Protein AF-0000000084715672 (afdb_homodimer)

pLDDT: mean 95.75, std 9.0, range [25.64, 99.0]

Foldseek 3Di:
DPCLPDWAEEEEEPCADDLNVLLCVVCVVRHRYEYEYCDDHPRHPHHDALLPLVVLLVVLLPGQEYEYDDADDDVCPVPDDLVVRLSRLASSLLSNLVSCLVNVRSEYEYEAAPCQQPPLQFDPDLWAAEDFPPRDGDHDDSNSVSRVNSVVSQVVSCVVRVQQYEYEHEFDADDDPLLVQLLCLQFTAAHSNLVSVLVVLRVVFPRRYYYFYDGHDHQDDPVCTNVQAAAVLVRCCVRPVVLSVLCVVVVHDDDRHDRYGYDGVCSCVRSVRHGDCGSNNSSPVD/DPCLPDWAEEEEEPCADDLNVLLCVVCVVRHRYEYEYCDDHPRHPHHDALLPLVVLLVVLLPGQEYEYDDADDDVCPVPDDLVVRLSRLASSLLSNLVSCLVNVRSEYEYEAAPCQQPPLQFDPDLWAAEDFPPRDGDHDDSNSVSRVNSVVSQVVSCVVRVQQYEYEHEFDADDDPLLVQLLCLQFTAAHSNLVSVLVVLRVVFPRRYYYFYDGHDHQDDPVCTNQQAAAVLVRCCVRPVVLSVLCVVVVHDDDRHDRGGYDGVCSCVRSVRHGDCGSNNSSPVD

Structure (mmCIF, N/CA/C/O backbone):
data_AF-0000000084715672-model_v1
#
loop_
_entity.id
_entity.type
_entity.pdbx_description
1 polymer 'UDP-glucose 4-epimerase'
#
loop_
_atom_site.group_PDB
_atom_site.id
_atom_site.type_symbol
_atom_site.label_atom_id
_atom_site.label_alt_id
_atom_site.label_comp_id
_atom_site.label_asym_id
_atom_site.label_entity_id
_atom_site.label_seq_id
_atom_site.pdbx_PDB_ins_code
_atom_site.Cartn_x
_atom_site.Cartn_y
_atom_site.Cartn_z
_atom_site.occupancy
_atom_site.B_iso_or_equiv
_atom_site.auth_seq_id
_atom_site.auth_comp_id
_atom_site.auth_asym_id
_atom_site.auth_atom_id
_atom_site.pdbx_PDB_model_num
ATOM 1 N N . MET A 1 1 ? 32.656 -13.688 -13.953 1 25.73 1 MET A N 1
ATOM 2 C CA . MET A 1 1 ? 31.344 -14.305 -14.188 1 25.73 1 MET A CA 1
ATOM 3 C C . MET A 1 1 ? 30.672 -14.672 -12.867 1 25.73 1 MET A C 1
ATOM 5 O O . MET A 1 1 ? 31.219 -15.445 -12.086 1 25.73 1 MET A O 1
ATOM 9 N N . SER A 1 2 ? 30.078 -13.75 -12.148 1 35.53 2 SER A N 1
ATOM 10 C CA . SER A 1 2 ? 29.578 -13.977 -10.797 1 35.53 2 SER A CA 1
ATOM 11 C C . SER A 1 2 ? 28.922 -15.359 -10.672 1 35.53 2 SER A C 1
ATOM 13 O O . SER A 1 2 ? 28.188 -15.781 -11.562 1 35.53 2 SER A O 1
ATOM 15 N N . HIS A 1 3 ? 29.562 -16.281 -10.078 1 38.69 3 HIS A N 1
ATOM 16 C CA . HIS A 1 3 ? 29.125 -17.656 -9.938 1 38.69 3 HIS A CA 1
ATOM 17 C C . HIS A 1 3 ? 27.641 -17.734 -9.57 1 38.69 3 HIS A C 1
ATOM 19 O O . HIS A 1 3 ? 27.25 -17.25 -8.516 1 38.69 3 HIS A O 1
ATOM 25 N N . VAL A 1 4 ? 26.703 -17.375 -10.367 1 45.5 4 VAL A N 1
ATOM 2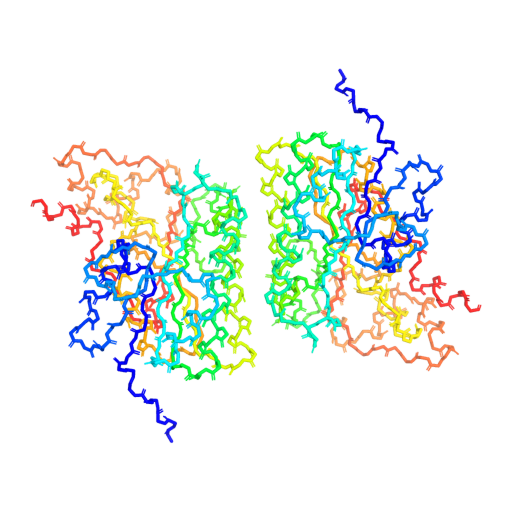6 C CA . VAL A 1 4 ? 25.328 -17.719 -10.016 1 45.5 4 VAL A CA 1
ATOM 27 C C . VAL A 1 4 ? 25.297 -19.062 -9.289 1 45.5 4 VAL A C 1
ATOM 29 O O . VAL A 1 4 ? 25.578 -20.109 -9.891 1 45.5 4 VAL A O 1
ATOM 32 N N . GLY A 1 5 ? 25.828 -19.25 -8.109 1 57.69 5 GLY A N 1
ATOM 33 C CA . GLY A 1 5 ? 25.781 -20.516 -7.379 1 57.69 5 GLY A CA 1
ATOM 34 C C . GLY A 1 5 ? 24.484 -21.266 -7.562 1 57.69 5 GLY A C 1
ATOM 35 O O . GLY A 1 5 ? 23.469 -20.688 -7.918 1 57.69 5 GLY A O 1
ATOM 36 N N . SER A 1 6 ? 24.453 -22.531 -8.023 1 83.56 6 SER A N 1
ATOM 37 C CA . SER A 1 6 ? 23.328 -23.375 -8.375 1 83.56 6 SER A CA 1
ATOM 38 C C . SER A 1 6 ? 22.438 -23.641 -7.164 1 83.56 6 SER A C 1
ATOM 40 O O . SER A 1 6 ? 22.906 -24.109 -6.125 1 83.56 6 SER A O 1
ATOM 42 N N . ILE A 1 7 ? 21.219 -23 -7.074 1 95.06 7 ILE A N 1
ATOM 43 C CA . ILE A 1 7 ? 20.219 -23.25 -6.043 1 95.06 7 ILE A CA 1
ATOM 44 C C . ILE A 1 7 ? 20 -24.75 -5.891 1 95.06 7 ILE A C 1
ATOM 46 O O . ILE A 1 7 ? 19.656 -25.438 -6.859 1 95.06 7 ILE A O 1
ATOM 50 N N . ARG A 1 8 ? 20.312 -25.188 -4.66 1 96.81 8 ARG A N 1
ATOM 51 C CA . ARG A 1 8 ? 20.094 -26.609 -4.375 1 96.81 8 ARG A CA 1
ATOM 52 C C . ARG A 1 8 ? 19.078 -26.797 -3.254 1 96.81 8 ARG A C 1
ATOM 54 O O . ARG A 1 8 ? 18.219 -27.688 -3.314 1 96.81 8 ARG A O 1
ATOM 61 N N . ARG A 1 9 ? 19.188 -26.031 -2.25 1 98.38 9 ARG A N 1
ATOM 62 C CA . ARG A 1 9 ? 18.312 -26.109 -1.079 1 98.38 9 ARG A CA 1
ATOM 63 C C . ARG A 1 9 ? 17.281 -24.984 -1.093 1 98.38 9 ARG A C 1
ATOM 65 O O . ARG A 1 9 ? 17.641 -23.797 -1.177 1 98.38 9 ARG A O 1
ATOM 72 N N . VAL A 1 10 ? 16 -25.281 -1.009 1 98.88 10 VAL A N 1
ATOM 73 C CA . VAL A 1 10 ? 14.922 -24.312 -1.106 1 98.88 10 VAL A CA 1
ATOM 74 C C . VAL A 1 10 ? 13.984 -24.469 0.088 1 98.88 10 VAL A C 1
ATOM 76 O O . VAL A 1 10 ? 13.562 -25.578 0.417 1 98.88 10 VAL A O 1
ATOM 79 N N . LEU A 1 11 ? 13.742 -23.391 0.796 1 98.94 11 LEU A N 1
ATOM 80 C CA . LEU A 1 11 ? 12.688 -23.359 1.801 1 98.94 11 LEU A CA 1
ATOM 81 C C . LEU A 1 11 ? 11.352 -22.953 1.175 1 98.94 11 LEU A C 1
ATOM 83 O O . LEU A 1 11 ? 11.266 -21.938 0.48 1 98.94 11 LEU A O 1
ATOM 87 N N . VAL A 1 12 ? 10.336 -23.734 1.35 1 98.94 12 VAL A N 1
ATOM 88 C CA . VAL A 1 12 ? 8.977 -23.406 0.93 1 98.94 12 VAL A CA 1
ATOM 89 C C . VAL A 1 12 ? 8.078 -23.25 2.156 1 98.94 12 VAL A C 1
ATOM 91 O O . VAL A 1 12 ? 7.816 -24.203 2.875 1 98.94 12 VAL A O 1
ATOM 94 N N . THR A 1 13 ? 7.688 -22.016 2.414 1 98.94 13 THR A N 1
ATOM 95 C CA . THR A 1 13 ? 6.699 -21.828 3.469 1 98.94 13 THR A CA 1
ATOM 96 C C . THR A 1 13 ? 5.289 -22.031 2.93 1 98.94 13 THR A C 1
ATOM 98 O O . THR A 1 13 ? 5.02 -21.75 1.759 1 98.94 13 THR A O 1
ATOM 101 N N . GLY A 1 14 ? 4.387 -22.406 3.828 1 98.69 14 GLY A N 1
ATOM 102 C CA . GLY A 1 14 ? 3.053 -22.766 3.365 1 98.69 14 GLY A CA 1
ATOM 103 C C . GLY A 1 14 ? 2.998 -24.109 2.66 1 98.69 14 GLY A C 1
ATOM 104 O O . GLY A 1 14 ? 2.176 -24.312 1.767 1 98.69 14 GLY A O 1
ATOM 105 N N . SER A 1 15 ? 3.818 -25.016 3.055 1 98.69 15 SER A N 1
ATOM 106 C CA . SER A 1 15 ? 4.043 -26.266 2.336 1 98.69 15 SER A CA 1
ATOM 107 C C . SER A 1 15 ? 2.861 -27.219 2.504 1 98.69 15 SER A C 1
ATOM 109 O O . SER A 1 15 ? 2.744 -28.203 1.772 1 98.69 15 SER A O 1
ATOM 111 N N . SER A 1 16 ? 1.987 -26.984 3.475 1 98.25 16 SER A N 1
ATOM 112 C CA . SER A 1 16 ? 0.852 -27.875 3.693 1 98.25 16 SER A CA 1
ATOM 113 C C . SER A 1 16 ? -0.371 -27.422 2.904 1 98.25 16 SER A C 1
ATOM 115 O O . SER A 1 16 ? -1.382 -28.125 2.852 1 98.25 16 SER A O 1
ATOM 117 N N . GLY A 1 17 ? -0.302 -26.203 2.322 1 97.12 17 GLY A N 1
ATOM 118 C CA . GLY A 1 17 ? -1.397 -25.688 1.517 1 97.12 17 GLY A CA 1
ATOM 119 C C . GLY A 1 17 ? -1.414 -26.25 0.105 1 97.12 17 GLY A C 1
ATOM 120 O O . GLY A 1 17 ? -0.476 -26.938 -0.309 1 97.12 17 GLY A O 1
ATOM 121 N N . ARG A 1 18 ? -2.424 -25.922 -0.607 1 96.62 18 ARG A N 1
ATOM 122 C CA . ARG A 1 18 ? -2.639 -26.422 -1.965 1 96.62 18 ARG A CA 1
ATOM 123 C C . ARG A 1 18 ? -1.477 -26.031 -2.875 1 96.62 18 ARG A C 1
ATOM 125 O O . ARG A 1 18 ? -0.876 -26.891 -3.521 1 96.62 18 ARG A O 1
ATOM 132 N N . LEU A 1 19 ? -1.16 -24.75 -2.932 1 98.44 19 LEU A N 1
ATOM 133 C CA . LEU A 1 19 ? -0.092 -24.281 -3.807 1 98.44 19 LEU A CA 1
ATOM 134 C C . LEU A 1 19 ? 1.272 -24.719 -3.281 1 98.44 19 LEU A C 1
ATOM 136 O O . LEU A 1 19 ? 2.109 -25.203 -4.043 1 98.44 19 LEU A O 1
ATOM 140 N N . GLY A 1 20 ? 1.484 -24.531 -1.956 1 98.69 20 GLY A N 1
ATOM 141 C CA . GLY A 1 20 ? 2.76 -24.938 -1.377 1 98.69 20 GLY A CA 1
ATOM 142 C C . GLY A 1 20 ? 3.092 -26.391 -1.604 1 98.69 20 GLY A C 1
ATOM 143 O O . GLY A 1 20 ? 4.223 -26.734 -1.956 1 98.69 20 GLY A O 1
ATOM 144 N N . GLY A 1 21 ? 2.074 -27.203 -1.395 1 98.62 21 GLY A N 1
ATOM 145 C CA . GLY A 1 21 ? 2.273 -28.625 -1.642 1 98.62 21 GLY A CA 1
ATOM 146 C C . GLY A 1 21 ? 2.629 -28.938 -3.084 1 98.62 21 GLY A C 1
ATOM 147 O O . GLY A 1 21 ? 3.527 -29.734 -3.348 1 98.62 21 GLY A O 1
ATOM 148 N N . GLU A 1 22 ? 1.941 -28.312 -4.031 1 98.62 22 GLU A N 1
ATOM 149 C CA . GLU A 1 22 ? 2.197 -28.531 -5.449 1 98.62 22 GLU A CA 1
ATOM 150 C C . GLU A 1 22 ? 3.592 -28.047 -5.84 1 98.62 22 GLU A C 1
ATOM 152 O O . GLU A 1 22 ? 4.273 -28.688 -6.641 1 98.62 22 GLU A O 1
ATOM 157 N N . ILE A 1 23 ? 4.051 -26.906 -5.262 1 98.88 23 ILE A N 1
ATOM 158 C CA . ILE A 1 23 ? 5.391 -26.391 -5.523 1 98.88 23 ILE A CA 1
ATOM 159 C C . ILE A 1 23 ? 6.434 -27.391 -5.031 1 98.88 23 ILE A C 1
ATOM 161 O O . ILE A 1 23 ? 7.367 -27.734 -5.762 1 98.88 23 ILE A O 1
ATOM 165 N N . CYS A 1 24 ? 6.246 -27.875 -3.814 1 98.88 24 CYS A N 1
ATOM 166 C CA . CYS A 1 24 ? 7.168 -28.859 -3.258 1 98.88 24 CYS A CA 1
ATOM 167 C C . CYS A 1 24 ? 7.238 -30.094 -4.145 1 98.88 24 CYS A C 1
ATOM 169 O O . CYS A 1 24 ? 8.328 -30.594 -4.418 1 98.88 24 CYS A O 1
ATOM 171 N N . ARG A 1 25 ? 6.105 -30.531 -4.586 1 98.5 25 ARG A N 1
ATOM 172 C CA . ARG A 1 25 ? 6.043 -31.719 -5.438 1 98.5 25 ARG A CA 1
ATOM 173 C C . ARG A 1 25 ? 6.844 -31.516 -6.723 1 98.5 25 ARG A C 1
ATOM 175 O O . ARG A 1 25 ? 7.641 -32.375 -7.105 1 98.5 25 ARG A O 1
ATOM 182 N N . GLN A 1 26 ? 6.648 -30.359 -7.355 1 98.19 26 GLN A N 1
ATOM 183 C CA . GLN A 1 26 ? 7.293 -30.094 -8.641 1 98.19 26 GLN A CA 1
ATOM 184 C C . GLN A 1 26 ? 8.797 -29.891 -8.469 1 98.19 26 GLN A C 1
ATOM 186 O O . GLN A 1 26 ? 9.578 -30.188 -9.367 1 98.19 26 GLN A O 1
ATOM 191 N N . LEU A 1 27 ? 9.211 -29.422 -7.301 1 98.19 27 LEU A N 1
ATOM 192 C CA . LEU A 1 27 ? 10.617 -29.078 -7.098 1 98.19 27 LEU A CA 1
ATOM 193 C C . LEU A 1 27 ? 11.406 -30.266 -6.559 1 98.19 27 LEU A C 1
ATOM 195 O O . LEU A 1 27 ? 12.625 -30.312 -6.688 1 98.19 27 LEU A O 1
ATOM 199 N N . SER A 1 28 ? 10.812 -31.172 -5.828 1 95.44 28 SER A N 1
ATOM 200 C CA . SER A 1 28 ? 11.461 -32.219 -5.043 1 95.44 28 SER A CA 1
ATOM 201 C C . SER A 1 28 ? 12.359 -33.094 -5.914 1 95.44 28 SER A C 1
ATOM 203 O O . SER A 1 28 ? 13.305 -33.688 -5.422 1 95.44 28 SER A O 1
ATOM 205 N N . GLY A 1 29 ? 12.188 -33.156 -7.191 1 92.69 29 GLY A N 1
ATOM 206 C CA . GLY A 1 29 ? 13.023 -34 -8.055 1 92.69 29 GLY A CA 1
ATOM 207 C C . GLY A 1 29 ? 14.352 -33.344 -8.391 1 92.69 29 GLY A C 1
ATOM 208 O O . GLY A 1 29 ? 15.312 -34.031 -8.758 1 92.69 29 GLY A O 1
ATOM 209 N N . GLU A 1 30 ? 14.453 -32.125 -8.125 1 96.38 30 GLU A N 1
ATOM 210 C CA . GLU A 1 30 ? 15.617 -31.391 -8.602 1 96.38 30 GLU A CA 1
ATOM 211 C C . GLU A 1 30 ? 16.266 -30.578 -7.48 1 96.38 30 GLU A C 1
ATOM 213 O O . GLU A 1 30 ? 17.422 -30.203 -7.57 1 96.38 30 GLU A O 1
ATOM 218 N N . TYR A 1 31 ? 15.539 -30.344 -6.391 1 98 31 TYR A N 1
ATOM 219 C CA . TYR A 1 31 ? 16.016 -29.531 -5.277 1 98 31 TYR A CA 1
ATOM 220 C C . TYR A 1 31 ? 15.844 -30.266 -3.955 1 98 31 TYR A C 1
ATOM 222 O O . TYR A 1 31 ? 15.016 -31.172 -3.846 1 98 31 TYR A O 1
ATOM 230 N N . GLN A 1 32 ? 16.672 -29.922 -3.018 1 98.38 32 GLN A N 1
ATOM 231 C CA . GLN A 1 32 ? 16.391 -30.266 -1.625 1 98.38 32 GLN A CA 1
ATOM 232 C C . GLN A 1 32 ? 15.422 -29.266 -0.999 1 98.38 32 GLN A C 1
ATOM 234 O O . GLN A 1 32 ? 15.797 -28.156 -0.651 1 98.38 32 GLN A O 1
ATOM 239 N N . VAL A 1 33 ? 14.211 -29.734 -0.851 1 98.69 33 VAL A N 1
ATOM 240 C CA . VAL A 1 33 ? 13.141 -28.828 -0.425 1 98.69 33 VAL A CA 1
ATOM 241 C C . VAL A 1 33 ? 12.844 -29.047 1.056 1 98.69 33 VAL A C 1
ATOM 243 O O . VAL A 1 33 ? 12.688 -30.188 1.502 1 98.69 33 VAL A O 1
ATOM 246 N N . THR A 1 34 ? 12.828 -28.016 1.841 1 98.75 34 THR A N 1
ATOM 247 C CA . THR A 1 34 ? 12.312 -28.016 3.207 1 98.75 34 THR A CA 1
ATOM 248 C C . THR A 1 34 ? 11 -27.25 3.287 1 98.75 34 THR A C 1
ATOM 250 O O . THR A 1 34 ? 10.953 -26.047 2.982 1 98.75 34 THR A O 1
ATOM 253 N N . GLY A 1 35 ? 9.953 -27.938 3.697 1 98.81 35 GLY A N 1
ATOM 254 C CA . GLY A 1 35 ? 8.656 -27.312 3.887 1 98.81 35 GLY A CA 1
ATOM 255 C C . GLY A 1 35 ? 8.445 -26.797 5.301 1 98.81 35 GLY A C 1
ATOM 256 O O . GLY A 1 35 ? 8.789 -27.484 6.27 1 98.81 35 GLY A O 1
ATOM 257 N N . LEU A 1 36 ? 7.953 -25.594 5.398 1 98.94 36 LEU A N 1
ATOM 258 C CA . LEU A 1 36 ? 7.574 -24.969 6.668 1 98.94 36 LEU A CA 1
ATOM 259 C C . LEU A 1 36 ? 6.094 -24.594 6.672 1 98.94 36 LEU A C 1
ATOM 261 O O . LEU A 1 36 ? 5.609 -23.953 5.734 1 98.94 36 LEU A O 1
ATOM 265 N N . ASP A 1 37 ? 5.383 -25.031 7.656 1 98.75 37 ASP A N 1
ATOM 266 C CA . ASP A 1 37 ? 3.967 -24.703 7.801 1 98.75 37 ASP A CA 1
ATOM 267 C C . ASP A 1 37 ? 3.521 -24.812 9.258 1 98.75 37 ASP A C 1
ATOM 269 O O . ASP A 1 37 ? 4.211 -25.422 10.078 1 98.75 37 ASP A O 1
ATOM 273 N N . THR A 1 38 ? 2.396 -24.172 9.539 1 98.19 38 THR A N 1
ATOM 274 C CA . THR A 1 38 ? 1.83 -24.297 10.875 1 98.19 38 THR A CA 1
ATOM 275 C C . THR A 1 38 ? 1.122 -25.625 11.047 1 98.19 38 THR A C 1
ATOM 277 O O . THR A 1 38 ? 0.891 -26.078 12.172 1 98.19 38 THR A O 1
ATOM 280 N N . ALA A 1 39 ? 0.703 -26.266 9.992 1 98.06 39 ALA A N 1
ATOM 281 C CA . ALA A 1 39 ? 0.034 -27.562 9.984 1 98.06 39 ALA A CA 1
ATOM 282 C C . ALA A 1 39 ? 0.911 -28.625 9.336 1 98.06 39 ALA A C 1
ATOM 284 O O . ALA A 1 39 ? 1.684 -28.328 8.422 1 98.06 39 ALA A O 1
ATOM 285 N N . PRO A 1 40 ? 0.771 -29.797 9.812 1 98.19 40 PRO A N 1
ATOM 286 C CA . PRO A 1 40 ? 1.519 -30.875 9.141 1 98.19 40 PRO A CA 1
ATOM 287 C C . PRO A 1 40 ? 1.021 -31.141 7.723 1 98.19 40 PRO A C 1
ATOM 289 O O . PRO A 1 40 ? -0.124 -30.828 7.395 1 98.19 40 PRO A O 1
ATOM 292 N N . GLY A 1 41 ? 1.864 -31.656 6.891 1 98.06 41 GLY A N 1
ATOM 293 C CA . GLY A 1 41 ? 1.561 -32.062 5.527 1 98.06 41 GLY A CA 1
ATOM 294 C C . GLY A 1 41 ? 2.631 -32.938 4.91 1 98.06 41 GLY A C 1
ATOM 295 O O . GLY A 1 41 ? 3.691 -33.125 5.504 1 98.06 41 GLY A O 1
ATOM 296 N N . PRO A 1 42 ? 2.385 -33.438 3.754 1 97.69 42 PRO A N 1
ATOM 297 C CA . PRO A 1 42 ? 3.301 -34.406 3.121 1 97.69 42 PRO A CA 1
ATOM 298 C C . PRO A 1 42 ? 4.688 -33.812 2.881 1 97.69 42 PRO A C 1
ATOM 300 O O . PRO A 1 42 ? 5.684 -34.531 2.875 1 97.69 42 PRO A O 1
ATOM 303 N N . PHE A 1 43 ? 4.773 -32.5 2.762 1 98 43 PHE A N 1
ATOM 304 C CA . PHE A 1 43 ? 6.055 -31.906 2.424 1 98 43 PHE A CA 1
ATOM 305 C C . PHE A 1 43 ? 6.523 -30.969 3.535 1 98 43 PHE A C 1
ATOM 307 O O . PHE A 1 43 ? 7.371 -30.094 3.309 1 98 43 PHE A O 1
ATOM 314 N N . THR A 1 44 ? 5.895 -31.125 4.719 1 98.5 44 THR A N 1
ATOM 315 C CA . THR A 1 44 ? 6.211 -30.219 5.82 1 98.5 44 THR A CA 1
ATOM 316 C C . THR A 1 44 ? 7.184 -30.875 6.797 1 98.5 44 THR A C 1
ATOM 318 O O . THR A 1 44 ? 6.82 -31.828 7.496 1 98.5 44 THR A O 1
ATOM 321 N N . GLN A 1 45 ? 8.359 -30.422 6.844 1 98.5 45 GLN A N 1
ATOM 322 C CA . GLN A 1 45 ? 9.383 -30.953 7.738 1 98.5 45 GLN A CA 1
ATOM 323 C C . GLN A 1 45 ? 9.492 -30.125 9.008 1 98.5 45 GLN A C 1
ATOM 325 O O . GLN A 1 45 ? 9.945 -30.609 10.047 1 98.5 45 GLN A O 1
ATOM 330 N N . VAL A 1 46 ? 9.148 -28.844 8.922 1 98.75 46 VAL A N 1
ATOM 331 C CA . VAL A 1 46 ? 9.227 -27.938 10.062 1 98.75 46 VAL A CA 1
ATOM 332 C C . VAL A 1 46 ? 7.836 -27.391 10.383 1 98.75 46 VAL A C 1
ATOM 334 O O . VAL A 1 46 ? 7.199 -26.75 9.547 1 98.75 46 VAL A O 1
ATOM 337 N N . ILE A 1 47 ? 7.375 -27.688 11.508 1 98.75 47 ILE A N 1
ATOM 338 C CA . ILE A 1 47 ? 6.102 -27.141 11.969 1 98.75 47 ILE A CA 1
ATOM 339 C C . ILE A 1 47 ? 6.336 -25.844 12.727 1 98.75 47 ILE A C 1
ATOM 341 O O . ILE A 1 47 ? 7.047 -25.828 13.734 1 98.75 47 ILE A O 1
ATOM 345 N N . GLY A 1 48 ? 5.801 -24.719 12.227 1 98.56 48 GLY A N 1
ATOM 346 C CA . GLY A 1 48 ? 5.969 -23.406 12.828 1 98.56 48 GLY A CA 1
ATOM 347 C C . GLY A 1 48 ? 5.367 -22.297 12 1 98.56 48 GLY A C 1
ATOM 348 O O . GLY A 1 48 ? 4.84 -22.531 10.914 1 98.56 48 GLY A O 1
ATOM 349 N N . SER A 1 49 ? 5.363 -21.156 12.555 1 98.31 49 SER A N 1
ATOM 350 C CA . SER A 1 49 ? 4.777 -20 11.898 1 98.31 49 SER A CA 1
ATOM 351 C C . SER A 1 49 ? 5.855 -19.047 11.406 1 98.31 49 SER A C 1
ATOM 353 O O . SER A 1 49 ? 6.914 -18.922 12.023 1 98.31 49 SER A O 1
ATOM 355 N N . VAL A 1 50 ? 5.566 -18.359 10.328 1 98.62 50 VAL A N 1
ATOM 356 C CA . VAL A 1 50 ? 6.535 -17.438 9.742 1 98.62 50 VAL A CA 1
ATOM 357 C C . VAL A 1 50 ? 6.656 -16.188 10.609 1 98.62 50 VAL A C 1
ATOM 359 O O . VAL A 1 50 ? 7.594 -15.398 10.453 1 98.62 50 VAL A O 1
ATOM 362 N N . ASP A 1 51 ? 5.672 -15.922 11.523 1 97.06 51 ASP A N 1
ATOM 363 C CA . ASP A 1 51 ? 5.805 -14.758 12.398 1 97.06 51 ASP A CA 1
ATOM 364 C C . ASP A 1 51 ? 6.68 -15.07 13.609 1 97.06 51 ASP A C 1
ATOM 366 O O . ASP A 1 51 ? 6.836 -14.242 14.5 1 97.06 51 ASP A O 1
ATOM 370 N N . ASP A 1 52 ? 7.195 -16.312 13.688 1 98.25 52 ASP A N 1
ATOM 371 C CA . ASP A 1 52 ? 8.273 -16.656 14.617 1 98.25 52 ASP A CA 1
ATOM 372 C C . ASP A 1 52 ? 9.633 -16.328 14.023 1 98.25 52 ASP A C 1
ATOM 374 O O . ASP A 1 52 ? 10.227 -17.141 13.312 1 98.25 52 ASP A O 1
ATOM 378 N N . ARG A 1 53 ? 10.141 -15.195 14.422 1 98 53 ARG A N 1
ATOM 379 C CA . ARG A 1 53 ? 11.352 -14.656 13.812 1 98 53 ARG A CA 1
ATOM 380 C C . ARG A 1 53 ? 12.523 -15.609 14 1 98 53 ARG A C 1
ATOM 382 O O . ARG A 1 53 ? 13.281 -15.859 13.055 1 98 53 ARG A O 1
ATOM 389 N N . ALA A 1 54 ? 12.68 -16.047 15.188 1 98.5 54 ALA A N 1
ATOM 390 C CA . ALA A 1 54 ? 13.812 -16.938 15.477 1 98.5 54 ALA A CA 1
ATOM 391 C C . ALA A 1 54 ? 13.766 -18.188 14.617 1 98.5 54 ALA A C 1
ATOM 393 O O . ALA A 1 54 ? 14.781 -18.609 14.062 1 98.5 54 ALA A O 1
ATOM 394 N N . LEU A 1 55 ? 12.641 -18.797 14.523 1 98.69 55 LEU A N 1
ATOM 395 C CA . LEU A 1 55 ? 12.453 -19.984 13.703 1 98.69 55 LEU A CA 1
ATOM 396 C C . LEU A 1 55 ? 12.789 -19.703 12.242 1 98.69 55 LEU A C 1
ATOM 398 O O . LEU A 1 55 ? 13.516 -20.469 11.602 1 98.69 55 LEU A O 1
ATOM 402 N N . VAL A 1 56 ? 12.281 -18.625 11.742 1 98.75 56 VAL A N 1
ATOM 403 C CA . VAL A 1 56 ? 12.445 -18.234 10.344 1 98.75 56 VAL A CA 1
ATOM 404 C C . VAL A 1 56 ? 13.93 -18.031 10.039 1 98.75 56 VAL A C 1
ATOM 406 O O . VAL A 1 56 ? 14.445 -18.562 9.055 1 98.75 56 VAL A O 1
ATOM 409 N N . PHE A 1 57 ? 14.633 -17.281 10.891 1 98.69 57 PHE A N 1
ATOM 410 C CA . PHE A 1 57 ? 16.047 -17.016 10.664 1 98.69 57 PHE A CA 1
ATOM 411 C C . PHE A 1 57 ? 16.859 -18.297 10.688 1 98.69 57 PHE A C 1
ATOM 413 O O . PHE A 1 57 ? 17.766 -18.484 9.867 1 98.69 57 PHE A O 1
ATOM 420 N N . ALA A 1 58 ? 16.516 -19.203 11.586 1 98.75 58 ALA A N 1
ATOM 421 C CA . ALA A 1 58 ? 17.219 -20.484 11.672 1 98.75 58 ALA A CA 1
ATOM 422 C C . ALA A 1 58 ? 17.016 -21.312 10.406 1 98.75 58 ALA A C 1
ATOM 424 O O . ALA A 1 58 ? 17.953 -21.938 9.914 1 98.75 58 ALA A O 1
ATOM 425 N N . GLN A 1 59 ? 15.789 -21.328 9.898 1 98.88 59 GLN A N 1
ATOM 426 C CA . GLN A 1 59 ? 15.477 -22.141 8.727 1 98.88 59 GLN A CA 1
ATOM 427 C C . GLN A 1 59 ? 16.094 -21.547 7.461 1 98.88 59 GLN A C 1
ATOM 429 O O . GLN A 1 59 ? 16.609 -22.281 6.617 1 98.88 59 GLN A O 1
ATOM 434 N N . VAL A 1 60 ? 16.109 -20.234 7.309 1 98.88 60 VAL A N 1
ATOM 435 C CA . VAL A 1 60 ? 16.594 -19.578 6.105 1 98.88 60 VAL A CA 1
ATOM 436 C C . VAL A 1 60 ? 18.109 -19.703 6.035 1 98.88 60 VAL A C 1
ATOM 438 O O . VAL A 1 60 ? 18.688 -19.781 4.945 1 98.88 60 VAL A O 1
ATOM 441 N N . ALA A 1 61 ? 18.766 -19.75 7.195 1 98.69 61 ALA A N 1
ATOM 442 C CA . ALA A 1 61 ? 20.219 -19.875 7.254 1 98.69 61 ALA A CA 1
ATOM 443 C C . ALA A 1 61 ? 20.688 -21.156 6.57 1 98.69 61 ALA A C 1
ATOM 445 O O . ALA A 1 61 ? 21.875 -21.297 6.262 1 98.69 61 ALA A O 1
ATOM 446 N N . ARG A 1 62 ? 19.766 -22.078 6.305 1 98.31 62 ARG A N 1
ATOM 447 C CA . ARG A 1 62 ? 20.125 -23.406 5.844 1 98.31 62 ARG A CA 1
ATOM 448 C C . ARG A 1 62 ? 19.859 -23.562 4.352 1 98.31 62 ARG A C 1
ATOM 450 O O . ARG A 1 62 ? 20.031 -24.656 3.795 1 98.31 62 ARG A O 1
ATOM 457 N N . VAL A 1 63 ? 19.391 -22.562 3.709 1 98.75 63 VAL A N 1
ATOM 458 C CA . VAL A 1 63 ? 18.906 -22.766 2.344 1 98.75 63 VAL A CA 1
ATOM 459 C C . VAL A 1 63 ? 19.531 -21.719 1.423 1 98.75 63 VAL A C 1
ATOM 461 O O . VAL A 1 63 ? 20.125 -20.734 1.892 1 98.75 63 VAL A O 1
ATOM 464 N N . ASP A 1 64 ? 19.375 -21.938 0.11 1 98.69 64 ASP A N 1
ATOM 465 C CA . ASP A 1 64 ? 19.906 -21.062 -0.921 1 98.69 64 ASP A CA 1
ATOM 466 C C . ASP A 1 64 ? 18.844 -20.094 -1.415 1 98.69 64 ASP A C 1
ATOM 468 O O . ASP A 1 64 ? 19.156 -19.031 -1.978 1 98.69 64 ASP A O 1
ATOM 472 N N . ALA A 1 65 ? 17.578 -20.5 -1.269 1 98.88 65 ALA A N 1
ATOM 473 C CA . ALA A 1 65 ? 16.453 -19.703 -1.777 1 98.88 65 ALA A CA 1
ATOM 474 C C . ALA A 1 65 ? 15.188 -19.953 -0.962 1 98.88 65 ALA A C 1
ATOM 476 O O . ALA A 1 65 ? 15.102 -20.953 -0.243 1 98.88 65 ALA A O 1
ATOM 477 N N . VAL A 1 66 ? 14.305 -19.031 -1.041 1 98.94 66 VAL A N 1
ATOM 478 C CA . VAL A 1 66 ? 13.039 -19.109 -0.317 1 98.94 66 VAL A CA 1
ATOM 479 C C . VAL A 1 66 ? 11.875 -18.891 -1.284 1 98.94 66 VAL A C 1
ATOM 481 O O . VAL A 1 66 ? 11.898 -17.969 -2.102 1 98.94 66 VAL A O 1
ATOM 484 N N . ILE A 1 67 ? 10.938 -19.75 -1.297 1 99 67 ILE A N 1
ATOM 485 C CA . ILE A 1 67 ? 9.617 -19.562 -1.884 1 99 67 ILE A CA 1
ATOM 486 C C . ILE A 1 67 ? 8.578 -19.391 -0.776 1 99 67 ILE A C 1
ATOM 488 O O . ILE A 1 67 ? 8.297 -20.328 -0.035 1 99 67 ILE A O 1
ATOM 492 N N . HIS A 1 68 ? 8.062 -18.203 -0.687 1 99 68 HIS A N 1
ATOM 493 C CA . HIS A 1 68 ? 7.145 -17.859 0.397 1 99 68 HIS A CA 1
ATOM 494 C C . HIS A 1 68 ? 5.695 -17.906 -0.068 1 99 68 HIS A C 1
ATOM 496 O O . HIS A 1 68 ? 5.207 -16.969 -0.702 1 99 68 HIS A O 1
ATOM 502 N N . VAL A 1 69 ? 4.988 -18.922 0.362 1 98.81 69 VAL A N 1
ATOM 503 C CA . VAL A 1 69 ? 3.598 -19.125 -0.029 1 98.81 69 VAL A CA 1
ATOM 504 C C . VAL A 1 69 ? 2.686 -18.922 1.179 1 98.81 69 VAL A C 1
ATOM 506 O O . VAL A 1 69 ? 1.514 -18.562 1.027 1 98.81 69 VAL A O 1
ATOM 509 N N . ALA A 1 70 ? 3.203 -19.078 2.369 1 98.31 70 ALA A N 1
ATOM 510 C CA . ALA A 1 70 ? 2.408 -19.016 3.594 1 98.31 70 ALA A CA 1
ATOM 511 C C . ALA A 1 70 ? 1.706 -17.672 3.725 1 98.31 70 ALA A C 1
ATOM 513 O O . ALA A 1 70 ? 2.324 -16.625 3.535 1 98.31 70 ALA A O 1
ATOM 514 N N . SER A 1 71 ? 0.509 -17.719 3.99 1 96.44 71 SER A N 1
ATOM 515 C CA . SER A 1 71 ? -0.284 -16.516 4.246 1 96.44 71 SER A CA 1
ATOM 516 C C . SER A 1 71 ? -1.623 -16.859 4.887 1 96.44 71 SER A C 1
ATOM 518 O O . SER A 1 71 ? -2.127 -17.984 4.715 1 96.44 71 SER A O 1
ATOM 520 N N . LEU A 1 72 ? -2.115 -15.938 5.676 1 93.62 72 LEU A N 1
ATOM 521 C CA . LEU A 1 72 ? -3.539 -15.984 5.996 1 93.62 72 LEU A CA 1
ATOM 522 C C . LEU A 1 72 ? -4.371 -15.398 4.859 1 93.62 72 LEU A C 1
ATOM 524 O O . LEU A 1 72 ? -3.977 -14.398 4.246 1 93.62 72 LEU A O 1
ATOM 528 N N . HIS A 1 73 ? -5.516 -16.062 4.578 1 86.75 73 HIS A N 1
ATOM 529 C CA . HIS A 1 73 ? -6.332 -15.68 3.434 1 86.75 73 HIS A CA 1
ATOM 530 C C . HIS A 1 73 ? -7.812 -15.625 3.803 1 86.75 73 HIS A C 1
ATOM 532 O O . HIS A 1 73 ? -8.156 -15.586 4.984 1 86.75 73 HIS A O 1
ATOM 538 N N . ALA A 1 74 ? -8.68 -15.523 2.756 1 69 74 ALA A N 1
ATOM 539 C CA . ALA A 1 74 ? -10.102 -15.195 2.855 1 69 74 ALA A CA 1
ATOM 540 C C . ALA A 1 74 ? -10.805 -16.094 3.865 1 69 74 ALA A C 1
ATOM 542 O O . ALA A 1 74 ? -11.539 -15.625 4.73 1 69 74 ALA A O 1
ATOM 543 N N . PRO A 1 75 ? -10.477 -17.297 3.762 1 65.38 75 PRO A N 1
ATOM 544 C CA . PRO A 1 75 ? -11.195 -18.141 4.73 1 65.38 75 PRO A CA 1
ATOM 545 C C . PRO A 1 75 ? -10.852 -17.797 6.176 1 65.38 75 PRO A C 1
ATOM 547 O O . PRO A 1 75 ? -11.672 -18 7.074 1 65.38 75 PRO A O 1
ATOM 550 N N . HIS A 1 76 ? -9.766 -17.234 6.375 1 78.44 76 HIS A N 1
ATOM 551 C CA . HIS A 1 76 ? -9.297 -16.922 7.723 1 78.44 76 HIS A CA 1
ATOM 552 C C . HIS A 1 76 ? -9.93 -15.648 8.25 1 78.44 76 HIS A C 1
ATOM 554 O O . HIS A 1 76 ? -9.938 -15.406 9.461 1 78.44 76 HIS A O 1
ATOM 560 N N . ARG A 1 77 ? -10.461 -14.844 7.395 1 77 77 ARG A N 1
ATOM 561 C CA . ARG A 1 77 ? -11 -13.539 7.766 1 77 77 ARG A CA 1
ATOM 562 C C . ARG A 1 77 ? -12.203 -13.688 8.688 1 77 77 ARG A C 1
ATOM 564 O O . ARG A 1 77 ? -12.469 -12.812 9.523 1 77 77 ARG A O 1
ATOM 571 N N . GLU A 1 78 ? -12.773 -14.789 8.523 1 74.19 78 GLU A N 1
ATOM 572 C CA . GLU A 1 78 ? -14 -15.039 9.281 1 74.19 78 GLU A CA 1
ATOM 573 C C . GLU A 1 78 ? -13.68 -15.508 10.703 1 74.19 78 GLU A C 1
ATOM 575 O O . GLU A 1 78 ? -14.523 -15.422 11.594 1 74.19 78 GLU A O 1
ATOM 580 N N . VAL A 1 79 ? -12.367 -15.93 10.836 1 79.25 79 VAL A N 1
ATOM 581 C CA . VAL A 1 79 ? -12.141 -16.641 12.094 1 79.25 79 VAL A CA 1
ATOM 582 C C . VAL A 1 79 ? -10.992 -15.977 12.852 1 79.25 79 VAL A C 1
ATOM 584 O O . VAL A 1 79 ? -10.867 -16.156 14.07 1 79.25 79 VAL A O 1
ATOM 587 N N . LEU A 1 80 ? -10.227 -15.18 12.219 1 88.56 80 LEU A N 1
ATOM 588 C CA . LEU A 1 80 ? -9.07 -14.586 12.883 1 88.56 80 LEU A CA 1
ATOM 589 C C . LEU A 1 80 ? -9.164 -13.07 12.883 1 88.56 80 LEU A C 1
ATOM 591 O O . LEU A 1 80 ? -9.695 -12.477 11.938 1 88.56 80 LEU A O 1
ATOM 595 N N . PRO A 1 81 ? -8.625 -12.5 13.945 1 93.94 81 PRO A N 1
ATOM 596 C CA . PRO A 1 81 ? -8.586 -11.031 13.945 1 93.94 81 PRO A CA 1
ATOM 597 C C . PRO A 1 81 ? -7.672 -10.461 12.867 1 93.94 81 PRO A C 1
ATOM 599 O O . PRO A 1 81 ? -6.727 -11.125 12.438 1 93.94 81 PRO A O 1
ATOM 602 N N . LYS A 1 82 ? -7.961 -9.219 12.422 1 96.5 82 LYS A N 1
ATOM 603 C CA . LYS A 1 82 ? -7.156 -8.539 11.414 1 96.5 82 LYS A CA 1
ATOM 604 C C . LYS A 1 82 ? -5.699 -8.43 11.859 1 96.5 82 LYS A C 1
ATOM 606 O O . LYS A 1 82 ? -4.785 -8.492 11.031 1 96.5 82 LYS A O 1
ATOM 611 N N . SER A 1 83 ? -5.516 -8.336 13.156 1 96.5 83 SER A N 1
ATOM 612 C CA . SER A 1 83 ? -4.168 -8.234 13.711 1 96.5 83 SER A CA 1
ATOM 613 C C . SER A 1 83 ? -3.33 -9.461 13.359 1 96.5 83 SER A C 1
ATOM 615 O O . SER A 1 83 ? -2.119 -9.352 13.156 1 96.5 83 SER A O 1
ATOM 617 N N . ARG A 1 84 ? -3.955 -10.586 13.344 1 96.88 84 ARG A N 1
ATOM 618 C CA . ARG A 1 84 ? -3.238 -11.812 13.008 1 96.88 84 ARG A CA 1
ATOM 619 C C . ARG A 1 84 ? -2.764 -11.797 11.562 1 96.88 84 ARG A C 1
ATOM 621 O O . ARG A 1 84 ? -1.695 -12.32 11.25 1 96.88 84 ARG A O 1
ATOM 628 N N . PHE A 1 85 ? -3.529 -11.195 10.672 1 98 85 PHE A N 1
ATOM 629 C CA . PHE A 1 85 ? -3.102 -11.047 9.289 1 98 85 PHE A CA 1
ATOM 630 C C . PHE A 1 85 ? -1.843 -10.188 9.203 1 98 85 PHE A C 1
ATOM 632 O O . PHE A 1 85 ? -0.926 -10.5 8.438 1 98 85 PHE A O 1
ATOM 639 N N . VAL A 1 86 ? -1.773 -9.125 9.969 1 98.25 86 VAL A N 1
ATOM 640 C CA . VAL A 1 86 ? -0.585 -8.281 9.992 1 98.25 86 VAL A CA 1
ATOM 641 C C . VAL A 1 86 ? 0.616 -9.086 10.484 1 98.25 86 VAL A C 1
ATOM 643 O O . VAL A 1 86 ? 1.695 -9.023 9.891 1 98.25 86 VAL A O 1
ATOM 646 N N . ASP A 1 87 ? 0.404 -9.891 11.523 1 97.69 87 ASP A N 1
ATOM 647 C CA . ASP A 1 87 ? 1.482 -10.688 12.102 1 97.69 87 ASP A CA 1
ATOM 648 C C . ASP A 1 87 ? 2.039 -11.672 11.078 1 97.69 87 ASP A C 1
ATOM 650 O O . ASP A 1 87 ? 3.254 -11.766 10.891 1 97.69 87 ASP A O 1
ATOM 654 N N . VAL A 1 88 ? 1.16 -12.336 10.414 1 98.19 88 VAL A N 1
ATOM 655 C CA . VAL A 1 88 ? 1.576 -13.445 9.562 1 98.19 88 VAL A CA 1
ATOM 656 C C . VAL A 1 88 ? 1.99 -12.922 8.188 1 98.19 88 VAL A C 1
ATOM 658 O O . VAL A 1 88 ? 3.09 -13.211 7.715 1 98.19 88 VAL A O 1
ATOM 661 N N . ASN A 1 89 ? 1.147 -12.102 7.566 1 98.62 89 ASN A N 1
ATOM 662 C CA . ASN A 1 89 ? 1.356 -11.734 6.168 1 98.62 8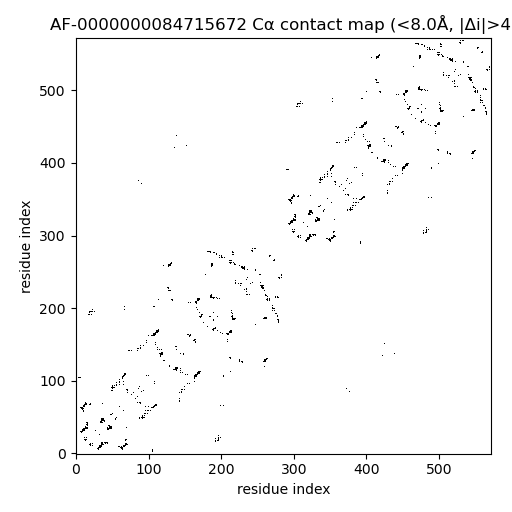9 ASN A CA 1
ATOM 663 C C . ASN A 1 89 ? 2.4 -10.633 6.023 1 98.62 89 ASN A C 1
ATOM 665 O O . ASN A 1 89 ? 3.127 -10.586 5.031 1 98.62 89 ASN A O 1
ATOM 669 N N . VAL A 1 90 ? 2.473 -9.711 7.008 1 98.75 90 VAL A N 1
ATOM 670 C CA . VAL A 1 90 ? 3.408 -8.594 6.895 1 98.75 90 VAL A CA 1
ATOM 671 C C . VAL A 1 90 ? 4.684 -8.914 7.668 1 98.75 90 VAL A C 1
ATOM 673 O O . VAL A 1 90 ? 5.766 -9.023 7.082 1 98.75 90 VAL A O 1
ATOM 676 N N . GLN A 1 91 ? 4.559 -9.18 9 1 98.38 91 GLN A N 1
ATOM 677 C CA . GLN A 1 91 ? 5.73 -9.484 9.812 1 98.38 91 GLN A CA 1
ATOM 678 C C . GLN A 1 91 ? 6.422 -10.758 9.336 1 98.38 91 GLN A C 1
ATOM 680 O O . GLN A 1 91 ? 7.648 -10.812 9.25 1 98.38 91 GLN A O 1
ATOM 685 N N . GLY A 1 92 ? 5.586 -11.742 9.062 1 98.69 92 GLY A N 1
ATOM 686 C CA . GLY A 1 92 ? 6.152 -12.992 8.57 1 98.69 92 GLY A CA 1
ATOM 687 C C . GLY A 1 92 ? 6.973 -12.812 7.309 1 98.69 92 GLY A C 1
ATOM 688 O O . GLY A 1 92 ? 8.086 -13.328 7.207 1 98.69 92 GLY A O 1
ATOM 689 N N . ALA A 1 93 ? 6.422 -12.062 6.332 1 98.88 93 ALA A N 1
ATOM 690 C CA . ALA A 1 93 ? 7.152 -11.773 5.102 1 98.88 93 ALA A CA 1
ATOM 691 C C . ALA A 1 93 ? 8.438 -11 5.398 1 98.88 93 ALA A C 1
ATOM 693 O O . ALA A 1 93 ? 9.492 -11.289 4.82 1 98.88 93 ALA A O 1
ATOM 694 N N . LEU A 1 94 ? 8.336 -10.016 6.281 1 98.81 94 LEU A N 1
ATOM 695 C CA . LEU A 1 94 ? 9.5 -9.211 6.637 1 98.81 94 LEU A CA 1
ATOM 696 C C . LEU A 1 94 ? 10.594 -10.07 7.254 1 98.81 94 LEU A C 1
ATOM 698 O O . LEU A 1 94 ? 11.773 -9.922 6.91 1 98.81 94 LEU A O 1
ATOM 702 N N . HIS A 1 95 ? 10.211 -11 8.195 1 98.69 95 HIS A N 1
ATOM 703 C CA . HIS A 1 95 ? 11.18 -11.914 8.797 1 98.69 95 HIS A CA 1
ATOM 704 C C . HIS A 1 95 ? 11.922 -12.711 7.727 1 98.69 95 HIS A C 1
ATOM 706 O O . HIS A 1 95 ? 13.148 -12.812 7.762 1 98.69 95 HIS A O 1
ATOM 712 N N . LEU A 1 96 ? 11.188 -13.258 6.816 1 98.94 96 LEU A N 1
ATOM 713 C CA . LEU A 1 96 ? 11.766 -14.094 5.766 1 98.94 96 LEU A CA 1
ATOM 714 C C . LEU A 1 96 ? 12.688 -13.273 4.867 1 98.94 96 LEU A C 1
ATOM 716 O O . LEU A 1 96 ? 13.781 -13.719 4.52 1 98.94 96 LEU A O 1
ATOM 720 N N . LEU A 1 97 ? 12.219 -12.078 4.492 1 98.94 97 LEU A N 1
ATOM 721 C CA . LEU A 1 97 ? 13 -11.203 3.627 1 98.94 97 LEU A CA 1
ATOM 722 C C . LEU A 1 97 ? 14.305 -10.797 4.297 1 98.94 97 LEU A C 1
ATOM 724 O O . LEU A 1 97 ? 15.367 -10.852 3.672 1 98.94 97 LEU A O 1
ATOM 728 N N . GLU A 1 98 ? 14.242 -10.383 5.543 1 98.75 98 GLU A N 1
ATOM 729 C CA . GLU A 1 98 ? 15.438 -9.977 6.273 1 98.75 98 GLU A CA 1
ATOM 730 C C . GLU A 1 98 ? 16.406 -11.148 6.434 1 98.75 98 GLU A C 1
ATOM 732 O O . GLU A 1 98 ? 17.625 -10.977 6.277 1 98.75 98 GLU A O 1
ATOM 737 N N . ALA A 1 99 ? 15.867 -12.312 6.77 1 98.88 99 ALA A N 1
ATOM 738 C CA . ALA A 1 99 ? 16.703 -13.5 6.902 1 98.88 99 ALA A CA 1
ATOM 739 C C . ALA A 1 99 ? 17.375 -13.852 5.578 1 98.88 99 ALA A C 1
ATOM 741 O O . ALA A 1 99 ? 18.562 -14.148 5.543 1 98.88 99 ALA A O 1
ATOM 742 N N . ALA A 1 100 ? 16.578 -13.82 4.492 1 98.94 100 ALA A N 1
ATOM 743 C CA . ALA A 1 100 ? 17.125 -14.133 3.168 1 98.94 100 ALA A CA 1
ATOM 744 C C . ALA A 1 100 ? 18.234 -13.172 2.791 1 98.94 100 ALA A C 1
ATOM 746 O O . ALA A 1 100 ? 19.25 -13.578 2.225 1 98.94 100 ALA A O 1
ATOM 747 N N . ALA A 1 101 ? 18.016 -11.875 3.074 1 98.75 101 ALA A N 1
ATOM 748 C CA . ALA A 1 101 ? 19.047 -10.875 2.801 1 98.75 101 ALA A CA 1
ATOM 749 C C . ALA A 1 101 ? 20.297 -11.133 3.639 1 98.75 101 ALA A C 1
ATOM 751 O O . ALA A 1 101 ? 21.406 -11.109 3.119 1 98.75 101 ALA A O 1
ATOM 752 N N . LYS A 1 102 ? 20.078 -11.383 4.938 1 98.38 102 LYS A N 1
ATOM 753 C CA . LYS A 1 102 ? 21.172 -11.609 5.871 1 98.38 102 LYS A CA 1
ATOM 754 C C . LYS A 1 102 ? 22.047 -12.781 5.426 1 98.38 102 LYS A C 1
ATOM 756 O O . LYS A 1 102 ? 23.266 -12.727 5.52 1 98.38 102 LYS A O 1
ATOM 761 N N . HIS A 1 103 ? 21.391 -13.781 4.895 1 98.19 103 HIS A N 1
ATOM 762 C CA . HIS A 1 103 ? 22.109 -15 4.555 1 98.19 103 HIS A CA 1
ATOM 763 C C . HIS A 1 103 ? 22.422 -15.062 3.061 1 98.19 103 HIS A C 1
ATOM 765 O O . HIS A 1 103 ? 22.828 -16.094 2.551 1 98.19 103 HIS A O 1
ATOM 771 N N . ARG A 1 104 ? 22.125 -13.984 2.381 1 97.62 104 ARG A N 1
ATOM 772 C CA . ARG A 1 104 ? 22.469 -13.805 0.976 1 97.62 104 ARG A CA 1
ATOM 773 C C . ARG A 1 104 ? 21.859 -14.898 0.112 1 97.62 104 ARG A C 1
ATOM 775 O O . ARG A 1 104 ? 22.531 -15.492 -0.727 1 97.62 104 ARG A O 1
ATOM 782 N N . CYS A 1 105 ? 20.641 -15.211 0.371 1 98.62 105 CYS A N 1
ATOM 783 C CA . CYS A 1 105 ? 19.922 -16.141 -0.5 1 98.62 105 CYS A CA 1
ATOM 784 C C . CYS A 1 105 ? 20 -15.688 -1.955 1 98.62 105 CYS A C 1
ATOM 786 O O . CYS A 1 105 ? 20.062 -14.492 -2.242 1 98.62 105 CYS A O 1
ATOM 788 N N . GLN A 1 106 ? 19.953 -16.672 -2.84 1 98.5 106 GLN A N 1
ATOM 789 C CA . GLN A 1 106 ? 20.125 -16.406 -4.266 1 98.5 106 GLN A CA 1
ATOM 790 C C . GLN A 1 106 ? 18.812 -15.961 -4.898 1 98.5 106 GLN A C 1
ATOM 792 O O . GLN A 1 106 ? 18.812 -15.336 -5.961 1 98.5 106 GLN A O 1
ATOM 797 N N . ARG A 1 107 ? 17.719 -16.312 -4.227 1 98.75 107 ARG A N 1
ATOM 798 C CA . ARG A 1 107 ? 16.391 -15.984 -4.746 1 98.75 107 ARG A CA 1
ATOM 799 C C . ARG A 1 107 ? 15.352 -15.969 -3.631 1 98.75 107 ARG A C 1
ATOM 801 O O . ARG A 1 107 ? 15.383 -16.812 -2.729 1 98.75 107 ARG A O 1
ATOM 808 N N . PHE A 1 108 ? 14.539 -15 -3.668 1 98.94 108 PHE A N 1
ATOM 809 C CA . PHE A 1 108 ? 13.312 -14.953 -2.881 1 98.94 108 PHE A CA 1
ATOM 810 C C . PHE A 1 108 ? 12.094 -14.828 -3.785 1 98.94 108 PHE A C 1
ATOM 812 O O . PHE A 1 108 ? 11.977 -13.867 -4.551 1 98.94 108 PHE A O 1
ATOM 819 N N . VAL A 1 109 ? 11.211 -15.812 -3.764 1 99 109 VAL A N 1
ATOM 820 C CA . VAL A 1 109 ? 9.977 -15.758 -4.535 1 99 109 VAL A CA 1
ATOM 821 C C . VAL A 1 109 ? 8.789 -15.516 -3.598 1 99 109 VAL A C 1
ATOM 823 O O . VAL A 1 109 ? 8.523 -16.328 -2.701 1 99 109 VAL A O 1
ATOM 826 N N . TYR A 1 110 ? 8.141 -14.422 -3.803 1 98.94 110 TYR A N 1
ATOM 827 C CA . TYR A 1 110 ? 6.977 -14.062 -3 1 98.94 110 TYR A CA 1
ATOM 828 C C . TYR A 1 110 ? 5.684 -14.367 -3.748 1 98.94 110 TYR A C 1
ATOM 830 O O . TYR A 1 110 ? 5.531 -13.992 -4.914 1 98.94 110 TYR A O 1
ATOM 838 N N . THR A 1 111 ? 4.781 -15.055 -3.068 1 98.88 111 THR A N 1
ATOM 839 C CA . THR A 1 111 ? 3.465 -15.344 -3.629 1 98.88 111 THR A CA 1
ATOM 840 C C . THR A 1 111 ? 2.459 -14.266 -3.238 1 98.88 111 THR A C 1
ATOM 842 O O . THR A 1 111 ? 1.958 -14.258 -2.111 1 98.88 111 THR A O 1
ATOM 845 N N . SER A 1 112 ? 2.188 -13.414 -4.133 1 98.62 112 SER A N 1
ATOM 846 C CA . SER A 1 112 ? 1.134 -12.414 -3.955 1 98.62 112 SER A CA 1
ATOM 847 C C . SER A 1 112 ? -0.152 -12.844 -4.652 1 98.62 112 SER A C 1
ATOM 849 O O . SER A 1 112 ? -0.421 -14.039 -4.789 1 98.62 112 SER A O 1
ATOM 851 N N . THR A 1 113 ? -1.03 -11.969 -4.898 1 98.19 113 THR A N 1
ATOM 852 C CA . THR A 1 113 ? -2.354 -12.289 -5.426 1 98.19 113 THR A CA 1
ATOM 853 C C . THR A 1 113 ? -2.854 -11.172 -6.34 1 98.19 113 THR A C 1
ATOM 855 O O . THR A 1 113 ? -2.566 -10 -6.109 1 98.19 113 THR A O 1
ATOM 858 N N . THR A 1 114 ? -3.65 -11.539 -7.301 1 98.19 114 THR A N 1
ATOM 859 C CA . THR A 1 114 ? -4.297 -10.539 -8.141 1 98.19 114 THR A CA 1
ATOM 860 C C . THR A 1 114 ? -5.371 -9.789 -7.359 1 98.19 114 THR A C 1
ATOM 862 O O . THR A 1 114 ? -5.824 -8.727 -7.785 1 98.19 114 THR A O 1
ATOM 865 N N . SER A 1 115 ? -5.746 -10.289 -6.219 1 96.94 115 SER A N 1
ATOM 866 C CA . SER A 1 115 ? -6.789 -9.633 -5.441 1 96.94 115 SER A CA 1
ATOM 867 C C . SER A 1 115 ? -6.328 -8.266 -4.941 1 96.94 115 SER A C 1
ATOM 869 O O . SER A 1 115 ? -7.152 -7.43 -4.57 1 96.94 115 SER A O 1
ATOM 871 N N . VAL A 1 116 ? -5.016 -7.969 -4.965 1 97.69 116 VAL A N 1
ATOM 872 C CA . VAL A 1 116 ? -4.508 -6.695 -4.469 1 97.69 116 VAL A CA 1
ATOM 873 C C . VAL A 1 116 ? -4.996 -5.559 -5.363 1 97.69 116 VAL A C 1
ATOM 875 O O . VAL A 1 116 ? -5.062 -4.402 -4.93 1 97.69 116 VAL A O 1
ATOM 878 N N . TYR A 1 117 ? -5.336 -5.852 -6.629 1 97.81 117 TYR A N 1
ATOM 879 C CA . TYR A 1 117 ? -5.875 -4.82 -7.512 1 97.81 117 TYR A CA 1
ATOM 880 C C . TYR A 1 117 ? -7.199 -4.285 -6.98 1 97.81 117 TYR A C 1
ATOM 882 O O . TYR A 1 117 ? -7.504 -3.1 -7.141 1 97.81 117 TYR A O 1
ATOM 890 N N . GLY A 1 118 ? -7.98 -5.215 -6.422 1 96 118 GLY A N 1
ATOM 891 C CA . GLY A 1 118 ? -9.164 -4.82 -5.672 1 96 118 GLY A CA 1
ATOM 892 C C . GLY A 1 118 ? -10.086 -3.9 -6.453 1 96 118 GLY A C 1
ATOM 893 O O . GLY A 1 118 ? -10.508 -4.234 -7.562 1 96 118 GLY A O 1
ATOM 894 N N . ARG A 1 119 ? -10.312 -2.688 -5.961 1 94.5 119 ARG A N 1
ATOM 895 C CA . ARG A 1 119 ? -11.273 -1.718 -6.492 1 94.5 119 ARG A CA 1
ATOM 896 C C . ARG A 1 119 ? -10.859 -1.243 -7.879 1 94.5 119 ARG A C 1
ATOM 898 O O . ARG A 1 119 ? -11.68 -0.713 -8.633 1 94.5 119 ARG A O 1
ATOM 905 N N . ALA A 1 120 ? -9.578 -1.397 -8.188 1 94.38 120 ALA A N 1
ATOM 906 C CA . ALA A 1 120 ? -9.086 -0.947 -9.484 1 94.38 120 ALA A CA 1
ATOM 907 C C . ALA A 1 120 ? -9.641 -1.813 -10.609 1 94.38 120 ALA A C 1
ATOM 909 O O . ALA A 1 120 ? -9.602 -1.421 -11.781 1 94.38 120 ALA A O 1
ATOM 910 N N . MET A 1 121 ? -10.094 -2.984 -10.281 1 95.5 121 MET A N 1
ATOM 911 C CA . MET A 1 121 ? -10.586 -3.922 -11.289 1 95.5 121 MET A CA 1
ATOM 912 C C . MET A 1 121 ? -12.078 -3.727 -11.531 1 95.5 121 MET A C 1
ATOM 914 O O . MET A 1 121 ? -12.672 -4.418 -12.359 1 95.5 121 MET A O 1
ATOM 918 N N . GLU A 1 122 ? -12.641 -2.807 -10.812 1 92.31 122 GLU A N 1
ATOM 919 C CA . GLU A 1 122 ? -14.039 -2.477 -11.07 1 92.31 122 GLU A CA 1
ATOM 920 C C . GLU A 1 122 ? -14.172 -1.517 -12.25 1 92.31 122 GLU A C 1
ATOM 922 O O . GLU A 1 122 ? -13.609 -0.421 -12.227 1 92.31 122 GLU A O 1
ATOM 927 N N . PRO A 1 123 ? -14.922 -1.994 -13.242 1 89.75 123 PRO A N 1
ATOM 928 C CA . PRO A 1 123 ? -15.047 -1.116 -14.406 1 89.75 123 PRO A CA 1
ATOM 929 C C . PRO A 1 123 ? -15.648 0.244 -14.062 1 89.75 123 PRO A C 1
ATOM 931 O O . PRO A 1 123 ? -16.688 0.313 -13.398 1 89.75 123 PRO A O 1
ATOM 934 N N . ARG A 1 124 ? -14.867 1.348 -14.383 1 84 124 ARG A N 1
ATOM 935 C CA . ARG A 1 124 ? -15.367 2.709 -14.211 1 84 124 ARG A CA 1
ATOM 936 C C . ARG A 1 124 ? -15.836 3.295 -15.539 1 84 124 ARG A C 1
ATOM 938 O O . ARG A 1 124 ? -16.609 4.25 -15.562 1 84 124 ARG A O 1
ATOM 945 N N . ALA A 1 125 ? -15.391 2.686 -16.578 1 87.12 125 ALA A N 1
ATOM 946 C CA . ALA A 1 125 ? -15.82 3.043 -17.922 1 87.12 125 ALA A CA 1
ATOM 947 C C . ALA A 1 125 ? -16.672 1.936 -18.547 1 87.12 125 ALA A C 1
ATOM 949 O O . ALA A 1 125 ? -16.984 0.939 -17.891 1 87.12 125 ALA A O 1
ATOM 950 N N . ASP A 1 126 ? -17.156 2.119 -19.703 1 94.94 126 ASP A N 1
ATOM 951 C CA . ASP A 1 126 ? -18.016 1.185 -20.422 1 94.94 126 ASP A CA 1
ATOM 952 C C . ASP A 1 126 ? -17.219 0.088 -21.094 1 94.94 126 ASP A C 1
ATOM 954 O O . ASP A 1 126 ? -17.375 -0.152 -22.297 1 94.94 126 ASP A O 1
ATOM 958 N N . ALA A 1 127 ? -16.297 -0.553 -20.359 1 97.5 127 ALA A N 1
ATOM 959 C CA . ALA A 1 127 ? -15.438 -1.619 -20.859 1 97.5 127 ALA A CA 1
ATOM 960 C C . ALA A 1 127 ? -14.906 -2.473 -19.719 1 97.5 127 ALA A C 1
ATOM 962 O O . ALA A 1 127 ? -14.773 -1.994 -18.578 1 97.5 127 ALA A O 1
ATOM 963 N N . ALA A 1 128 ? -14.664 -3.766 -19.984 1 98 128 ALA A N 1
ATOM 964 C CA . ALA A 1 128 ? -13.93 -4.605 -19.047 1 98 128 ALA A CA 1
ATOM 965 C C . ALA A 1 128 ? -12.531 -4.051 -18.781 1 98 128 ALA A C 1
ATOM 967 O O . ALA A 1 128 ? -12.023 -3.246 -19.562 1 98 128 ALA A O 1
ATOM 968 N N . ILE A 1 129 ? -11.984 -4.453 -17.719 1 98.25 129 ILE A N 1
ATOM 969 C CA . ILE A 1 129 ? -10.68 -3.922 -17.359 1 98.25 129 ILE A CA 1
ATOM 970 C C . ILE A 1 129 ? -9.578 -4.848 -17.875 1 98.25 129 ILE A C 1
ATOM 972 O O . ILE A 1 129 ? -9.656 -6.066 -17.688 1 98.25 129 ILE A O 1
ATOM 976 N N . TRP A 1 130 ? -8.664 -4.285 -18.625 1 98 130 TRP A N 1
ATOM 977 C CA . TRP A 1 130 ? -7.426 -4.957 -19.031 1 98 130 TRP A CA 1
ATOM 978 C C . TRP A 1 130 ? -6.387 -4.895 -17.922 1 98 130 TRP A C 1
ATOM 980 O O . TRP A 1 130 ? -5.738 -3.867 -17.719 1 98 130 TRP A O 1
ATOM 990 N N . VAL A 1 131 ? -6.184 -5.977 -17.156 1 98.5 131 VAL A N 1
ATOM 991 C CA . VAL A 1 131 ? -5.465 -5.918 -15.883 1 98.5 131 VAL A CA 1
ATOM 992 C C . VAL A 1 131 ? -3.998 -6.281 -16.109 1 98.5 131 VAL A C 1
ATOM 994 O O . VAL A 1 131 ? -3.623 -7.453 -16.031 1 98.5 131 VAL A O 1
ATOM 997 N N . THR A 1 132 ? -3.193 -5.328 -16.391 1 98.44 132 THR A N 1
ATOM 998 C CA . THR A 1 132 ? -1.744 -5.496 -16.406 1 98.44 132 THR A CA 1
ATOM 999 C C . THR A 1 132 ? -1.153 -5.18 -15.031 1 98.44 132 THR A C 1
ATOM 1001 O O . THR A 1 132 ? -1.866 -4.73 -14.133 1 98.44 132 THR A O 1
ATOM 1004 N N . GLU A 1 133 ? 0.162 -5.383 -14.906 1 98.25 133 GLU A N 1
ATOM 1005 C CA . GLU A 1 133 ? 0.84 -5.129 -13.641 1 98.25 133 GLU A CA 1
ATOM 1006 C C . GLU A 1 133 ? 0.929 -3.635 -13.352 1 98.25 133 GLU A C 1
ATOM 1008 O O . GLU A 1 133 ? 1.263 -3.232 -12.234 1 98.25 133 GLU A O 1
ATOM 1013 N N . GLU A 1 134 ? 0.54 -2.773 -14.312 1 95.69 134 GLU A N 1
ATOM 1014 C CA . GLU A 1 134 ? 0.597 -1.323 -14.148 1 95.69 134 GLU A CA 1
ATOM 1015 C C . GLU A 1 134 ? -0.662 -0.795 -13.461 1 95.69 134 GLU A C 1
ATOM 1017 O O . GLU A 1 134 ? -0.705 0.36 -13.039 1 95.69 134 GLU A O 1
ATOM 1022 N N . LEU A 1 135 ? -1.693 -1.662 -13.438 1 96.19 135 LEU A N 1
ATOM 1023 C CA . LEU A 1 135 ? -2.908 -1.238 -12.75 1 96.19 135 LEU A CA 1
ATOM 1024 C C . LEU A 1 135 ? -2.641 -1.008 -11.266 1 96.19 135 LEU A C 1
ATOM 1026 O O . LEU A 1 135 ? -2.148 -1.901 -10.57 1 96.19 135 LEU A O 1
ATOM 1030 N N . ALA A 1 136 ? -2.91 0.206 -10.805 1 93.94 136 ALA A N 1
ATOM 1031 C CA . ALA A 1 136 ? -2.629 0.539 -9.406 1 93.94 136 ALA A CA 1
ATOM 1032 C C . ALA A 1 136 ? -3.498 -0.281 -8.461 1 93.94 136 ALA A C 1
ATOM 1034 O O . ALA A 1 136 ? -4.719 -0.352 -8.633 1 93.94 136 ALA A O 1
ATOM 1035 N N . PRO A 1 137 ? -2.928 -0.84 -7.465 1 96.56 137 PRO A N 1
ATOM 1036 C CA . PRO A 1 137 ? -3.697 -1.652 -6.52 1 96.56 137 PRO A CA 1
ATOM 1037 C C . PRO A 1 137 ? -4.75 -0.843 -5.766 1 96.56 137 PRO A C 1
ATOM 1039 O O . PRO A 1 137 ? -4.59 0.367 -5.582 1 96.56 137 PRO A O 1
ATOM 1042 N N . GLY A 1 138 ? -5.801 -1.484 -5.379 1 95.81 138 GLY A N 1
ATOM 1043 C CA . GLY A 1 138 ? -6.883 -0.97 -4.559 1 95.81 138 GLY A CA 1
ATOM 1044 C C . GLY A 1 138 ? -7.441 -2 -3.596 1 95.81 138 GLY A C 1
ATOM 1045 O O . GLY A 1 138 ? -8.562 -2.479 -3.773 1 95.81 138 GLY A O 1
ATOM 1046 N N . PRO A 1 139 ? -6.668 -2.346 -2.539 1 96.62 139 PRO A N 1
ATOM 1047 C CA . PRO A 1 139 ? -7.035 -3.428 -1.622 1 96.62 139 PRO A CA 1
ATOM 1048 C C . PRO A 1 139 ? -8.445 -3.27 -1.058 1 96.62 139 PRO A C 1
ATOM 1050 O O . PRO A 1 139 ? -8.883 -2.148 -0.778 1 96.62 139 PRO A O 1
ATOM 1053 N N . ARG A 1 140 ? -9.18 -4.438 -0.823 1 95.5 140 ARG A N 1
ATOM 1054 C CA . ARG A 1 140 ? -10.578 -4.387 -0.42 1 95.5 140 ARG A CA 1
ATOM 1055 C C . ARG A 1 140 ? -10.781 -5.012 0.957 1 95.5 140 ARG A C 1
ATOM 1057 O O . ARG A 1 140 ? -11.828 -4.84 1.578 1 95.5 140 ARG A O 1
ATOM 1064 N N . ASP A 1 141 ? -9.828 -5.785 1.312 1 96.19 141 ASP A N 1
ATOM 1065 C CA . ASP A 1 141 ? -9.938 -6.445 2.609 1 96.19 141 ASP A CA 1
ATOM 1066 C C . ASP A 1 141 ? -8.57 -6.574 3.273 1 96.19 141 ASP A C 1
ATOM 1068 O O . ASP A 1 141 ? -7.559 -6.125 2.723 1 96.19 141 ASP A O 1
ATOM 1072 N N . ILE A 1 142 ? -8.539 -7.113 4.535 1 97.5 142 ILE A N 1
ATOM 1073 C CA . ILE A 1 142 ? -7.324 -7.16 5.336 1 97.5 142 ILE A CA 1
ATOM 1074 C C . ILE A 1 142 ? -6.285 -8.039 4.645 1 97.5 142 ILE A C 1
ATOM 1076 O O . ILE A 1 142 ? -5.082 -7.773 4.727 1 97.5 142 ILE A O 1
ATOM 1080 N N . TYR A 1 143 ? -6.777 -9.078 3.961 1 97.38 143 TYR A N 1
ATOM 1081 C CA . TYR A 1 143 ? -5.879 -9.914 3.18 1 97.38 143 TYR A CA 1
ATOM 1082 C C . TYR A 1 143 ? -5.168 -9.102 2.104 1 97.38 143 TYR A C 1
ATOM 1084 O O . TYR A 1 143 ? -3.938 -9.125 2.012 1 97.38 143 TYR A O 1
ATOM 1092 N N . ASP A 1 144 ? -5.883 -8.32 1.302 1 97.62 144 ASP A N 1
ATOM 1093 C CA . ASP A 1 144 ? -5.316 -7.492 0.24 1 97.62 144 ASP A CA 1
ATOM 1094 C C . ASP A 1 144 ? -4.316 -6.484 0.804 1 97.62 144 ASP A C 1
ATOM 1096 O O . ASP A 1 144 ? -3.229 -6.309 0.255 1 97.62 144 ASP A O 1
ATOM 1100 N N . VAL A 1 145 ? -4.723 -5.848 1.89 1 98.06 145 VAL A N 1
ATOM 1101 C CA . VAL A 1 145 ? -3.891 -4.812 2.498 1 98.06 145 VAL A CA 1
ATOM 1102 C C . VAL A 1 145 ? -2.547 -5.41 2.912 1 98.06 145 VAL A C 1
ATOM 1104 O O . VAL A 1 145 ? -1.492 -4.848 2.613 1 98.06 145 VAL A O 1
ATOM 1107 N N . THR A 1 146 ? -2.602 -6.559 3.557 1 98.38 146 THR A N 1
ATOM 1108 C CA . THR A 1 146 ? -1.381 -7.137 4.105 1 98.38 146 THR A CA 1
ATOM 1109 C C . THR A 1 146 ? -0.511 -7.719 2.992 1 98.38 146 THR A C 1
ATOM 1111 O O . THR A 1 146 ? 0.717 -7.641 3.053 1 98.38 146 THR A O 1
ATOM 1114 N N . LYS A 1 147 ? -1.145 -8.273 1.974 1 98.5 147 LYS A N 1
ATOM 1115 C CA . LYS A 1 147 ? -0.371 -8.805 0.855 1 98.5 147 LYS A CA 1
ATOM 1116 C C . LYS A 1 147 ? 0.302 -7.684 0.069 1 98.5 147 LYS A C 1
ATOM 1118 O O . LYS A 1 147 ? 1.44 -7.832 -0.38 1 98.5 147 LYS A O 1
ATOM 1123 N N . LEU A 1 148 ? -0.386 -6.602 -0.088 1 98.31 148 LEU A N 1
ATOM 1124 C CA . LEU A 1 148 ? 0.214 -5.461 -0.775 1 98.31 148 LEU A CA 1
ATOM 1125 C C . LEU A 1 148 ? 1.377 -4.891 0.03 1 98.31 148 LEU A C 1
ATOM 1127 O O . LEU A 1 148 ? 2.418 -4.547 -0.534 1 98.31 148 LEU A O 1
ATOM 1131 N N . ALA A 1 149 ? 1.176 -4.781 1.325 1 98.62 149 ALA A N 1
ATOM 1132 C CA . ALA A 1 149 ? 2.268 -4.32 2.178 1 98.62 149 ALA A CA 1
ATOM 1133 C C . ALA A 1 149 ? 3.492 -5.219 2.039 1 98.62 149 ALA A C 1
ATOM 1135 O O . ALA A 1 149 ? 4.621 -4.73 1.95 1 98.62 149 ALA A O 1
ATOM 1136 N N . ALA A 1 150 ? 3.252 -6.473 1.995 1 98.75 150 ALA A N 1
ATOM 1137 C CA . ALA A 1 150 ? 4.348 -7.426 1.848 1 98.75 150 ALA A CA 1
ATOM 1138 C C . ALA A 1 150 ? 5.031 -7.27 0.494 1 98.75 150 ALA A C 1
ATOM 1140 O O . ALA A 1 150 ? 6.25 -7.43 0.386 1 98.75 150 ALA A O 1
ATOM 1141 N N . GLU A 1 151 ? 4.301 -6.973 -0.575 1 98.56 151 GLU A N 1
ATOM 1142 C CA . GLU A 1 151 ? 4.91 -6.676 -1.869 1 98.56 151 GLU A CA 1
ATOM 1143 C C . GLU A 1 151 ? 5.891 -5.512 -1.763 1 98.56 151 GLU A C 1
ATOM 1145 O O . GLU A 1 151 ? 6.984 -5.559 -2.328 1 98.56 151 GLU A O 1
ATOM 1150 N N . GLN A 1 152 ? 5.41 -4.52 -1.084 1 98.31 152 GLN A N 1
ATOM 1151 C CA . GLN A 1 152 ? 6.25 -3.334 -0.934 1 98.31 152 GLN A CA 1
ATOM 1152 C C . GLN A 1 152 ? 7.512 -3.65 -0.136 1 98.31 152 GLN A C 1
ATOM 1154 O O . GLN A 1 152 ? 8.578 -3.09 -0.403 1 98.31 152 GLN A O 1
ATOM 1159 N N . LEU A 1 153 ? 7.383 -4.504 0.849 1 98.75 153 LEU A N 1
ATOM 1160 C CA . LEU A 1 153 ? 8.547 -4.934 1.613 1 98.75 153 LEU A CA 1
ATOM 1161 C C . LEU A 1 153 ? 9.531 -5.688 0.727 1 98.75 153 LEU A C 1
ATOM 1163 O O . LEU A 1 153 ? 10.75 -5.562 0.892 1 98.75 153 LEU A O 1
ATOM 1167 N N . CYS A 1 154 ? 8.984 -6.496 -0.215 1 98.81 154 CYS A N 1
ATOM 1168 C CA . CYS A 1 154 ? 9.836 -7.195 -1.172 1 98.81 154 CYS A CA 1
ATOM 1169 C C . CYS A 1 154 ? 10.68 -6.211 -1.966 1 98.81 154 CYS A C 1
ATOM 1171 O O . CYS A 1 154 ? 11.898 -6.391 -2.094 1 98.81 154 CYS A O 1
ATOM 1173 N N . TRP A 1 155 ? 10.055 -5.227 -2.453 1 98.19 155 TRP A N 1
ATOM 1174 C CA . TRP A 1 155 ? 10.781 -4.199 -3.199 1 98.19 155 TRP A CA 1
ATOM 1175 C C . TRP A 1 155 ? 11.82 -3.518 -2.316 1 98.19 155 TRP A C 1
ATOM 1177 O O . TRP A 1 155 ? 12.969 -3.344 -2.725 1 98.19 155 TRP A O 1
ATOM 1187 N N . LEU A 1 156 ? 11.414 -3.156 -1.136 1 97.94 156 LEU A N 1
ATOM 1188 C CA . LEU A 1 156 ? 12.273 -2.412 -0.219 1 97.94 156 LEU A CA 1
ATOM 1189 C C . LEU A 1 156 ? 13.547 -3.193 0.088 1 97.94 156 LEU A C 1
ATOM 1191 O O . LEU A 1 156 ? 14.648 -2.652 -0.008 1 97.94 156 LEU A O 1
ATOM 1195 N N . VAL A 1 157 ? 13.398 -4.426 0.439 1 98.44 157 VAL A N 1
ATOM 1196 C CA . VAL A 1 157 ? 14.539 -5.234 0.841 1 98.44 157 VAL A CA 1
ATOM 1197 C C . VAL A 1 157 ? 15.461 -5.457 -0.358 1 98.44 157 VAL A C 1
ATOM 1199 O O . VAL A 1 157 ? 16.688 -5.414 -0.226 1 98.44 157 VAL A O 1
ATOM 1202 N N . HIS A 1 158 ? 14.844 -5.664 -1.53 1 98.69 158 HIS A N 1
ATOM 1203 C CA . HIS A 1 158 ? 15.664 -5.758 -2.734 1 98.69 158 HIS A CA 1
ATOM 1204 C C . HIS A 1 158 ? 16.5 -4.5 -2.936 1 98.69 158 HIS A C 1
ATOM 1206 O O . HIS A 1 158 ? 17.703 -4.578 -3.174 1 98.69 158 HIS A O 1
ATOM 1212 N N . GLU A 1 159 ? 15.875 -3.389 -2.826 1 97.56 159 GLU A N 1
ATOM 1213 C CA . GLU A 1 159 ? 16.531 -2.111 -3.066 1 97.56 159 GLU A CA 1
ATOM 1214 C C . GLU A 1 159 ? 17.656 -1.873 -2.055 1 97.56 159 GLU A C 1
ATOM 1216 O O . GLU A 1 159 ? 18.719 -1.354 -2.408 1 97.56 159 GLU A O 1
ATOM 1221 N N . GLU A 1 160 ? 17.438 -2.281 -0.864 1 97.06 160 GLU A N 1
ATOM 1222 C CA . GLU A 1 160 ? 18.375 -2 0.218 1 97.06 160 GLU A CA 1
ATOM 1223 C C . GLU A 1 160 ? 19.547 -2.977 0.2 1 97.06 160 GLU A C 1
ATOM 1225 O O . GLU A 1 160 ? 20.656 -2.631 0.612 1 97.06 160 GLU A O 1
ATOM 1230 N N . THR A 1 161 ? 19.312 -4.203 -0.27 1 98.19 161 THR A N 1
ATOM 1231 C CA . THR A 1 161 ? 20.297 -5.238 0.014 1 98.19 161 THR A CA 1
ATOM 1232 C C . THR A 1 161 ? 20.781 -5.898 -1.275 1 98.19 161 THR A C 1
ATOM 1234 O O . THR A 1 161 ? 21.781 -6.609 -1.278 1 98.19 161 THR A O 1
ATOM 1237 N N . GLY A 1 162 ? 19.984 -5.703 -2.346 1 98.44 162 GLY A N 1
ATOM 1238 C CA . GLY A 1 162 ? 20.312 -6.387 -3.588 1 98.44 162 GLY A CA 1
ATOM 1239 C C . GLY A 1 162 ? 19.766 -7.801 -3.65 1 98.44 162 GLY A C 1
ATOM 1240 O O . GLY A 1 162 ? 20 -8.516 -4.629 1 98.44 162 GLY A O 1
ATOM 1241 N N . LEU A 1 163 ? 19.031 -8.289 -2.625 1 98.69 163 LEU A N 1
ATOM 1242 C CA . LEU A 1 163 ? 18.406 -9.609 -2.654 1 98.69 163 LEU A CA 1
ATOM 1243 C C . LEU A 1 163 ? 17.562 -9.789 -3.912 1 98.69 163 LEU A C 1
ATOM 1245 O O . LEU A 1 163 ? 16.688 -8.969 -4.195 1 98.69 163 LEU A O 1
ATOM 1249 N N . PRO A 1 164 ? 17.844 -10.781 -4.766 1 98.81 164 PRO A N 1
ATOM 1250 C CA . PRO A 1 164 ? 16.953 -11.016 -5.914 1 98.81 164 PRO A CA 1
ATOM 1251 C C . PRO A 1 164 ? 15.562 -11.469 -5.5 1 98.81 164 PRO A C 1
ATOM 1253 O O . PRO A 1 164 ? 15.422 -12.461 -4.773 1 98.81 164 PRO A O 1
ATOM 1256 N N . VAL A 1 165 ? 14.539 -10.734 -5.934 1 98.94 165 VAL A N 1
ATOM 1257 C CA . VAL A 1 165 ? 13.172 -11.008 -5.504 1 98.94 165 VAL A CA 1
ATOM 1258 C C . VAL A 1 165 ? 12.242 -11.039 -6.719 1 98.94 165 VAL A C 1
ATOM 1260 O O . VAL A 1 165 ? 12.273 -10.133 -7.551 1 98.94 165 VAL A O 1
ATOM 1263 N N . ILE A 1 166 ? 11.43 -12.086 -6.836 1 98.94 166 ILE A N 1
ATOM 1264 C CA . ILE A 1 166 ? 10.336 -12.148 -7.801 1 98.94 166 ILE A CA 1
ATOM 1265 C C . ILE A 1 166 ? 9 -12.25 -7.066 1 98.94 166 ILE A C 1
ATOM 1267 O O . ILE A 1 166 ? 8.836 -13.086 -6.176 1 98.94 166 ILE A O 1
ATOM 1271 N N . THR A 1 167 ? 8.117 -11.328 -7.348 1 98.94 167 THR A N 1
ATOM 1272 C CA . THR A 1 167 ? 6.762 -11.328 -6.809 1 98.94 167 THR A CA 1
ATOM 1273 C C . THR A 1 167 ? 5.762 -11.812 -7.852 1 98.94 167 THR A C 1
ATOM 1275 O O . THR A 1 167 ? 5.734 -11.305 -8.977 1 98.94 167 THR A O 1
ATOM 1278 N N . LEU A 1 168 ? 4.945 -12.797 -7.5 1 98.94 168 LEU A N 1
ATOM 1279 C CA . LEU A 1 168 ? 3.939 -13.359 -8.391 1 98.94 168 LEU A CA 1
ATOM 1280 C C . LEU A 1 168 ? 2.533 -13.062 -7.887 1 98.94 168 LEU A C 1
ATOM 1282 O O . LEU A 1 168 ? 2.115 -13.578 -6.852 1 98.94 168 LEU A O 1
ATOM 1286 N N . ARG A 1 169 ? 1.809 -12.188 -8.586 1 98.88 169 ARG A N 1
ATOM 1287 C CA . ARG A 1 169 ? 0.384 -12 -8.328 1 98.88 169 ARG A CA 1
ATOM 1288 C C . ARG A 1 169 ? -0.441 -13.094 -8.992 1 98.88 169 ARG A C 1
ATOM 1290 O O . ARG A 1 169 ? -0.777 -12.992 -10.18 1 98.88 169 ARG A O 1
ATOM 1297 N N . THR A 1 170 ? -0.851 -14.055 -8.219 1 98.81 170 THR A N 1
ATOM 1298 C CA . THR A 1 170 ? -1.496 -15.25 -8.758 1 98.81 170 THR A CA 1
ATOM 1299 C C . THR A 1 170 ? -3.008 -15.055 -8.844 1 98.81 170 THR A C 1
ATOM 1301 O O . THR A 1 170 ? -3.615 -14.477 -7.938 1 98.81 170 THR A O 1
ATOM 1304 N N . ALA A 1 171 ? -3.58 -15.523 -9.914 1 98.56 171 ALA A N 1
ATOM 1305 C CA . ALA A 1 171 ? -5.031 -15.578 -10.055 1 98.56 171 ALA A CA 1
ATOM 1306 C C . ALA A 1 171 ? -5.629 -16.703 -9.211 1 98.56 171 ALA A C 1
ATOM 1308 O O . ALA A 1 171 ? -4.895 -17.469 -8.594 1 98.56 171 ALA A O 1
ATOM 1309 N N . ARG A 1 172 ? -6.953 -16.672 -9.188 1 96.88 172 ARG A N 1
ATOM 1310 C CA . ARG A 1 172 ? -7.637 -17.656 -8.359 1 96.88 172 ARG A CA 1
ATOM 1311 C C . ARG A 1 172 ? -7.402 -19.078 -8.891 1 96.88 172 ARG A C 1
ATOM 1313 O O . ARG A 1 172 ? -7.508 -19.312 -10.094 1 96.88 172 ARG A O 1
ATOM 1320 N N . PHE A 1 173 ? -7.117 -19.953 -7.934 1 96.31 173 PHE A N 1
ATOM 1321 C CA . PHE A 1 173 ? -6.918 -21.344 -8.312 1 96.31 173 PHE A CA 1
ATOM 1322 C C . PHE A 1 173 ? -7.551 -22.281 -7.289 1 96.31 173 PHE A C 1
ATOM 1324 O O . PHE A 1 173 ? -7.109 -23.422 -7.129 1 96.31 173 PHE A O 1
ATOM 1331 N N . TYR A 1 174 ? -8.492 -21.828 -6.625 1 91.25 174 TYR A N 1
ATOM 1332 C CA . TYR A 1 174 ? -9.141 -22.688 -5.637 1 91.25 174 TYR A CA 1
ATOM 1333 C C . TYR A 1 174 ? -10.258 -23.5 -6.273 1 91.25 174 TYR A C 1
ATOM 1335 O O . TYR A 1 174 ? -10.742 -23.172 -7.359 1 91.25 174 TYR A O 1
ATOM 1343 N N . PRO A 1 175 ? -10.594 -24.516 -5.566 1 91.06 175 PRO A N 1
ATOM 1344 C CA . PRO A 1 175 ? -11.625 -25.391 -6.133 1 91.06 175 PRO A CA 1
ATOM 1345 C C . PRO A 1 175 ? -12.977 -24.688 -6.285 1 91.06 175 PRO A C 1
ATOM 1347 O O . PRO A 1 175 ? -13.398 -23.953 -5.387 1 91.06 175 PRO A O 1
ATOM 1350 N N . GLN A 1 176 ? -13.508 -24.797 -7.398 1 93.44 176 GLN A N 1
ATOM 1351 C CA . GLN A 1 176 ? -14.836 -24.328 -7.789 1 93.44 176 GLN A CA 1
ATOM 1352 C C . GLN A 1 176 ? -15.523 -25.344 -8.711 1 93.44 176 GLN A C 1
ATOM 1354 O O . GLN A 1 176 ? -14.898 -26.297 -9.164 1 93.44 176 GLN A O 1
ATOM 1359 N N . PRO A 1 177 ? -16.891 -25.109 -8.836 1 92.94 177 PRO A N 1
ATOM 1360 C CA . PRO A 1 177 ? -17.5 -25.953 -9.859 1 92.94 177 PRO A CA 1
ATOM 1361 C C . PRO A 1 177 ? -16.781 -25.875 -11.203 1 92.94 177 PRO A C 1
ATOM 1363 O O . PRO A 1 177 ? -16.312 -24.797 -11.594 1 92.94 177 PRO A O 1
ATOM 1366 N N . ARG A 1 178 ? -16.688 -27 -11.789 1 90.44 178 ARG A N 1
ATOM 1367 C CA . ARG A 1 178 ? -15.883 -27.156 -13 1 90.44 178 ARG A CA 1
ATOM 1368 C C . ARG A 1 178 ? -16.266 -26.125 -14.047 1 90.44 178 ARG A C 1
ATOM 1370 O O . ARG A 1 178 ? -15.391 -25.547 -14.703 1 90.44 178 ARG A O 1
ATOM 1377 N N . GLU A 1 179 ? -17.547 -25.938 -14.266 1 88.94 179 GLU A N 1
ATOM 1378 C CA . GLU A 1 179 ? -18.047 -25 -15.258 1 88.94 179 GLU A CA 1
ATOM 1379 C C . GLU A 1 179 ? -17.578 -23.578 -14.953 1 88.94 179 GLU A C 1
ATOM 1381 O O . GLU A 1 179 ? -17.203 -22.828 -15.867 1 88.94 179 GLU A O 1
ATOM 1386 N N . LEU A 1 180 ? -17.531 -23.297 -13.703 1 94.44 180 LEU A N 1
ATOM 1387 C CA . LEU A 1 180 ? -17.094 -21.969 -13.289 1 94.44 180 LEU A CA 1
ATOM 1388 C C . LEU A 1 180 ? -15.578 -21.828 -13.461 1 94.44 180 LEU A C 1
ATOM 1390 O O . LEU A 1 180 ? -15.094 -20.781 -13.875 1 94.44 180 LEU A O 1
ATOM 1394 N N . MET A 1 181 ? -14.93 -22.859 -13.141 1 96.31 181 MET A N 1
ATOM 1395 C CA . MET A 1 181 ? -13.477 -22.844 -13.297 1 96.31 181 MET A CA 1
ATOM 1396 C C . MET A 1 181 ? -13.094 -22.656 -14.766 1 96.31 181 MET A C 1
ATOM 1398 O O . MET A 1 181 ? -12.133 -21.953 -15.07 1 96.31 181 MET A O 1
ATOM 1402 N N . ALA A 1 182 ? -13.844 -23.312 -15.641 1 96.06 182 ALA A N 1
ATOM 1403 C CA . ALA A 1 182 ? -13.562 -23.203 -17.078 1 96.06 182 ALA A CA 1
ATOM 1404 C C . ALA A 1 182 ? -13.742 -21.766 -17.547 1 96.06 182 ALA A C 1
ATOM 1406 O O . ALA A 1 182 ? -12.891 -21.234 -18.266 1 96.06 182 ALA A O 1
ATOM 1407 N N . ILE A 1 183 ? -14.812 -21.188 -17.141 1 97.19 183 ILE A N 1
ATOM 1408 C CA . ILE A 1 183 ? -15.102 -19.812 -17.531 1 97.19 183 ILE A CA 1
ATOM 1409 C C . ILE A 1 183 ? -14.039 -18.891 -16.953 1 97.19 183 ILE A C 1
ATOM 1411 O O . ILE A 1 183 ? -13.523 -18.016 -17.656 1 97.19 183 ILE A O 1
ATOM 1415 N N . HIS A 1 184 ? -13.68 -19.094 -15.688 1 98 184 HIS A N 1
ATOM 1416 C CA . HIS A 1 184 ? -12.688 -18.234 -15.031 1 98 184 HIS A CA 1
ATOM 1417 C C . HIS A 1 184 ? -11.328 -18.359 -15.719 1 98 184 HIS A C 1
ATOM 1419 O O . HIS A 1 184 ? -10.594 -17.375 -15.805 1 98 184 HIS A O 1
ATOM 1425 N N . ARG A 1 185 ? -11.023 -19.469 -16.234 1 97.94 185 ARG A N 1
ATOM 1426 C CA . ARG A 1 185 ? -9.719 -19.672 -16.859 1 97.94 185 ARG A CA 1
ATOM 1427 C C . ARG A 1 185 ? -9.641 -18.938 -18.188 1 97.94 185 ARG A C 1
ATOM 1429 O O . ARG A 1 185 ? -8.562 -18.797 -18.766 1 97.94 185 ARG A O 1
ATOM 1436 N N . LEU A 1 186 ? -10.797 -18.438 -18.641 1 98.12 186 LEU A N 1
ATOM 1437 C CA . LEU A 1 186 ? -10.773 -17.656 -19.859 1 98.12 186 LEU A CA 1
ATOM 1438 C C . LEU A 1 186 ? -10.305 -16.234 -19.578 1 98.12 186 LEU A C 1
ATOM 1440 O O . LEU A 1 186 ? -9.914 -15.508 -20.5 1 98.12 186 LEU A O 1
ATOM 1444 N N . HIS A 1 187 ? -10.398 -15.805 -18.297 1 98.31 187 HIS A N 1
ATOM 1445 C CA . HIS A 1 187 ? -10.156 -14.375 -18.156 1 98.31 187 HIS A CA 1
ATOM 1446 C C . HIS A 1 187 ? -9.555 -14.047 -16.781 1 98.31 187 HIS A C 1
ATOM 1448 O O . HIS A 1 187 ? -9.047 -12.945 -16.578 1 98.31 187 HIS A O 1
ATOM 1454 N N . ARG A 1 188 ? -9.586 -14.938 -15.797 1 98.06 188 ARG A N 1
ATOM 1455 C CA . ARG A 1 188 ? -9.141 -14.516 -14.469 1 98.06 188 ARG A CA 1
ATOM 1456 C C . ARG A 1 188 ? -8.805 -15.727 -13.602 1 98.06 188 ARG A C 1
ATOM 1458 O O . ARG A 1 188 ? -8.719 -15.609 -12.375 1 98.06 188 ARG A O 1
ATOM 1465 N N . GLY A 1 189 ? -8.688 -16.906 -14.125 1 98.19 189 GLY A N 1
ATOM 1466 C CA . GLY A 1 189 ? -8.43 -18.125 -13.375 1 98.19 189 GLY A CA 1
ATOM 1467 C C . GLY A 1 189 ? -7.066 -18.734 -13.664 1 98.19 189 GLY A C 1
ATOM 1468 O O . GLY A 1 189 ? -6.352 -18.266 -14.555 1 98.19 189 GLY A O 1
ATOM 1469 N N . LEU A 1 190 ? -6.766 -19.688 -12.859 1 98.69 190 LEU A N 1
ATOM 1470 C CA . LEU A 1 190 ? -5.453 -20.328 -12.922 1 98.69 190 LEU A CA 1
ATOM 1471 C C . LEU A 1 190 ? -5.52 -21.766 -12.398 1 98.69 190 LEU A C 1
ATOM 1473 O O . LEU A 1 190 ? -6.359 -22.078 -11.555 1 98.69 190 LEU A O 1
ATOM 1477 N N . ASP A 1 191 ? -4.738 -22.594 -12.992 1 98.25 191 ASP A N 1
ATOM 1478 C CA . ASP A 1 191 ? -4.551 -23.938 -12.438 1 98.25 191 ASP A CA 1
ATOM 1479 C C . ASP A 1 191 ? -3.373 -23.969 -11.469 1 98.25 191 ASP A C 1
ATOM 1481 O O . ASP A 1 191 ? -2.322 -23.375 -11.742 1 98.25 191 ASP A O 1
ATOM 1485 N N . VAL A 1 192 ? -3.52 -24.719 -10.383 1 98.38 192 VAL A N 1
ATOM 1486 C CA . VAL A 1 192 ? -2.5 -24.75 -9.344 1 98.38 192 VAL A CA 1
ATOM 1487 C C . VAL A 1 192 ? -1.197 -25.312 -9.914 1 98.38 192 VAL A C 1
ATOM 1489 O O . VAL A 1 192 ? -0.108 -24.906 -9.508 1 98.38 192 VAL A O 1
ATOM 1492 N N . ARG A 1 193 ? -1.216 -26.25 -10.867 1 98.38 193 ARG A N 1
ATOM 1493 C CA . ARG A 1 193 ? -0.019 -26.812 -11.477 1 98.38 193 ARG A CA 1
ATOM 1494 C C . ARG A 1 193 ? 0.749 -25.75 -12.266 1 98.38 193 ARG A C 1
ATOM 1496 O O . ARG A 1 193 ? 1.98 -25.719 -12.234 1 98.38 193 ARG A O 1
ATOM 1503 N N . ASP A 1 194 ? -0.034 -24.969 -12.984 1 98.81 194 ASP A N 1
ATOM 1504 C CA . ASP A 1 194 ? 0.594 -23.859 -13.695 1 98.81 194 ASP A CA 1
ATOM 1505 C C . ASP A 1 194 ? 1.141 -22.812 -12.719 1 98.81 194 ASP A C 1
ATOM 1507 O O . ASP A 1 194 ? 2.195 -22.219 -12.961 1 98.81 194 ASP A O 1
ATOM 1511 N N . CYS A 1 195 ? 0.417 -22.578 -11.664 1 98.81 195 CYS A N 1
ATOM 1512 C CA . CYS A 1 195 ? 0.882 -21.641 -10.648 1 98.81 195 CYS A CA 1
ATOM 1513 C C . CYS A 1 195 ? 2.215 -22.094 -10.062 1 98.81 195 CYS A C 1
ATOM 1515 O O . CYS A 1 195 ? 3.143 -21.297 -9.93 1 98.81 195 CYS A O 1
ATOM 1517 N N . ALA A 1 196 ? 2.312 -23.344 -9.719 1 98.88 196 ALA A N 1
ATOM 1518 C CA . ALA A 1 196 ? 3.547 -23.906 -9.188 1 98.88 196 ALA A CA 1
ATOM 1519 C C . ALA A 1 196 ? 4.68 -23.812 -10.211 1 98.88 196 ALA A C 1
ATOM 1521 O O . ALA A 1 196 ? 5.82 -23.516 -9.852 1 98.88 196 ALA A O 1
ATOM 1522 N N . TRP A 1 197 ? 4.316 -24.047 -11.461 1 98.69 197 TRP A N 1
ATOM 1523 C CA . TRP A 1 197 ? 5.309 -23.938 -12.531 1 98.69 197 TRP A CA 1
ATOM 1524 C C . TRP A 1 197 ? 5.871 -22.531 -12.609 1 98.69 197 TRP A C 1
ATOM 1526 O O . TRP A 1 197 ? 7.078 -22.344 -12.789 1 98.69 197 TRP A O 1
ATOM 1536 N N . ALA A 1 198 ? 5 -21.547 -12.477 1 98.94 198 ALA A N 1
ATOM 1537 C CA . ALA A 1 198 ? 5.449 -20.156 -12.469 1 98.94 198 ALA A CA 1
ATOM 1538 C C . ALA A 1 198 ? 6.453 -19.906 -11.344 1 98.94 198 ALA A C 1
ATOM 1540 O O . ALA A 1 198 ? 7.414 -19.156 -11.516 1 98.94 198 ALA A O 1
ATOM 1541 N N . HIS A 1 199 ? 6.27 -20.516 -10.188 1 98.88 199 HIS A N 1
ATOM 1542 C CA . HIS A 1 199 ? 7.184 -20.375 -9.062 1 98.88 199 HIS A CA 1
ATOM 1543 C C . HIS A 1 199 ? 8.539 -21 -9.367 1 98.88 199 HIS A C 1
ATOM 1545 O O . HIS A 1 199 ? 9.578 -20.453 -9 1 98.88 199 HIS A O 1
ATOM 1551 N N . ARG A 1 200 ? 8.516 -22.141 -10.055 1 98.56 200 ARG A N 1
ATOM 1552 C CA . ARG A 1 200 ? 9.766 -22.766 -10.469 1 98.56 200 ARG A CA 1
ATOM 1553 C C . ARG A 1 200 ? 10.531 -21.859 -11.43 1 98.56 200 ARG A C 1
ATOM 1555 O O . ARG A 1 200 ? 11.742 -21.672 -11.281 1 98.56 200 ARG A O 1
ATOM 1562 N N . LEU A 1 201 ? 9.828 -21.312 -12.422 1 98.75 201 LEU A N 1
ATOM 1563 C CA . LEU A 1 201 ? 10.453 -20.406 -13.375 1 98.75 201 LEU A CA 1
ATOM 1564 C C . LEU A 1 201 ? 11.047 -19.188 -12.656 1 98.75 201 LEU A C 1
ATOM 1566 O O . LEU A 1 201 ? 12.148 -18.75 -12.992 1 98.75 201 LEU A O 1
ATOM 1570 N N . ALA A 1 202 ? 10.281 -18.688 -11.68 1 98.81 202 ALA A N 1
ATOM 1571 C CA . ALA A 1 202 ? 10.75 -17.547 -10.898 1 98.81 202 ALA A CA 1
ATOM 1572 C C . ALA A 1 202 ? 12.016 -17.906 -10.125 1 98.81 202 ALA A C 1
ATOM 1574 O O . ALA A 1 202 ? 12.945 -17.094 -10.047 1 98.81 202 ALA A O 1
ATOM 1575 N N . LEU A 1 203 ? 12.055 -19.078 -9.562 1 98.5 203 LEU A N 1
ATOM 1576 C CA . LEU A 1 203 ? 13.188 -19.562 -8.781 1 98.5 203 LEU A CA 1
ATOM 1577 C C . LEU A 1 203 ? 14.461 -19.562 -9.625 1 98.5 203 LEU A C 1
ATOM 1579 O O . LEU A 1 203 ? 15.539 -19.203 -9.133 1 98.5 203 LEU A O 1
ATOM 1583 N N . GLU A 1 204 ? 14.312 -19.797 -10.867 1 97.25 204 GLU A N 1
ATOM 1584 C CA . GLU A 1 204 ? 15.453 -20.016 -11.742 1 97.25 204 GLU A CA 1
ATOM 1585 C C . GLU A 1 204 ? 15.758 -18.797 -12.594 1 97.25 204 GLU A C 1
ATOM 1587 O O . GLU A 1 204 ? 16.75 -18.75 -13.312 1 97.25 204 GLU A O 1
ATOM 1592 N N . SER A 1 205 ? 14.898 -17.812 -12.508 1 97.5 205 SER A N 1
ATOM 1593 C CA . SER A 1 205 ? 14.969 -16.656 -13.398 1 97.5 205 SER A CA 1
ATOM 1594 C C . SER A 1 205 ? 16.234 -15.852 -13.156 1 97.5 205 SER A C 1
ATOM 1596 O O . SER A 1 205 ? 16.656 -15.664 -12.016 1 97.5 205 SER A O 1
ATOM 1598 N N . PRO A 1 206 ? 16.859 -15.281 -14.211 1 96.75 206 PRO A N 1
ATOM 1599 C CA . PRO A 1 206 ? 18 -14.375 -14.039 1 96.75 206 PRO A CA 1
ATOM 1600 C C . PRO A 1 206 ? 17.578 -12.953 -13.688 1 96.75 206 PRO A C 1
ATOM 1602 O O . PRO A 1 206 ? 18.422 -12.109 -13.367 1 96.75 206 PRO A O 1
ATOM 1605 N N . VAL A 1 207 ? 16.25 -12.688 -13.781 1 97.62 207 VAL A N 1
ATOM 1606 C CA . VAL A 1 207 ? 15.734 -11.352 -13.484 1 97.62 207 VAL A CA 1
ATOM 1607 C C . VAL A 1 207 ? 15.969 -11.031 -12.008 1 97.62 207 VAL A C 1
ATOM 1609 O O . VAL A 1 207 ? 15.523 -11.773 -11.125 1 97.62 207 VAL A O 1
ATOM 1612 N N . PRO A 1 208 ? 16.703 -9.961 -11.719 1 98.06 208 PRO A N 1
ATOM 1613 C CA . PRO A 1 208 ? 17.016 -9.688 -10.312 1 98.06 208 PRO A CA 1
ATOM 1614 C C . PRO A 1 208 ? 15.773 -9.336 -9.492 1 98.06 208 PRO A C 1
ATOM 1616 O O . PRO A 1 208 ? 15.672 -9.711 -8.328 1 98.06 208 PRO A O 1
ATOM 1619 N N . PHE A 1 209 ? 14.875 -8.523 -10.109 1 98.62 209 PHE A N 1
ATOM 1620 C CA . PHE A 1 209 ? 13.633 -8.102 -9.461 1 98.62 209 PHE A CA 1
ATOM 1621 C C . PHE A 1 209 ? 12.492 -8.031 -10.469 1 98.62 209 PHE A C 1
ATOM 1623 O O . PHE A 1 209 ? 12.656 -7.477 -11.562 1 98.62 209 PHE A O 1
ATOM 1630 N N . GLY A 1 210 ? 11.375 -8.602 -10.109 1 98.5 210 GLY A N 1
ATOM 1631 C CA . GLY A 1 210 ? 10.234 -8.555 -11.023 1 98.5 210 GLY A CA 1
ATOM 1632 C C . GLY A 1 210 ? 8.914 -8.805 -10.328 1 98.5 210 GLY A C 1
ATOM 1633 O O . GLY A 1 210 ? 8.867 -9.414 -9.258 1 98.5 210 GLY A O 1
ATOM 1634 N N . LEU A 1 211 ? 7.824 -8.273 -10.859 1 98.75 211 LEU A N 1
ATOM 1635 C CA . LEU A 1 211 ? 6.434 -8.453 -10.469 1 98.75 211 LEU A CA 1
ATOM 1636 C C . LEU A 1 211 ? 5.586 -8.898 -11.664 1 98.75 211 LEU A C 1
ATOM 1638 O O . LEU A 1 211 ? 5.613 -8.258 -12.719 1 98.75 211 LEU A O 1
ATOM 1642 N N . TYR A 1 212 ? 4.816 -10 -11.469 1 98.94 212 TYR A N 1
ATOM 1643 C CA . TYR A 1 212 ? 4.137 -10.586 -12.617 1 98.94 212 TYR A CA 1
ATOM 1644 C C . TYR A 1 212 ? 2.729 -11.039 -12.242 1 98.94 212 TYR A C 1
ATOM 1646 O O . TYR A 1 212 ? 2.518 -11.602 -11.172 1 98.94 212 TYR A O 1
ATOM 1654 N N . ASN A 1 213 ? 1.795 -10.797 -13.141 1 98.94 213 ASN A N 1
ATOM 1655 C CA . ASN A 1 213 ? 0.523 -11.516 -13.102 1 98.94 213 ASN A CA 1
ATOM 1656 C C . ASN A 1 213 ? 0.675 -12.953 -13.578 1 98.94 213 ASN A C 1
ATOM 1658 O O . ASN A 1 213 ? 1.307 -13.211 -14.602 1 98.94 213 ASN A O 1
ATOM 1662 N N . ILE A 1 214 ? 0.117 -13.844 -12.828 1 98.94 214 ILE A N 1
ATOM 1663 C CA . ILE A 1 214 ? 0.105 -15.258 -13.203 1 98.94 214 ILE A CA 1
ATOM 1664 C C . ILE A 1 214 ? -1.336 -15.75 -13.305 1 98.94 214 ILE A C 1
ATOM 1666 O O . ILE A 1 214 ? -2.055 -15.805 -12.305 1 98.94 214 ILE A O 1
ATOM 1670 N N . SER A 1 215 ? -1.766 -16.078 -14.445 1 98.88 215 SER A N 1
ATOM 1671 C CA . SER A 1 215 ? -3.098 -16.578 -14.758 1 98.88 215 SER A CA 1
ATOM 1672 C C . SER A 1 215 ? -3.062 -17.516 -15.961 1 98.88 215 SER A C 1
ATOM 1674 O O . SER A 1 215 ? -2.016 -17.688 -16.594 1 98.88 215 SER A O 1
ATOM 1676 N N . ALA A 1 216 ? -4.191 -18.141 -16.172 1 98.62 216 ALA A N 1
ATOM 1677 C CA . ALA A 1 216 ? -4.332 -18.844 -17.438 1 98.62 216 ALA A CA 1
ATOM 1678 C C . ALA A 1 216 ? -4.266 -17.891 -18.625 1 98.62 216 ALA A C 1
ATOM 1680 O O . ALA A 1 216 ? -4.414 -16.688 -18.453 1 98.62 216 ALA A O 1
ATOM 1681 N N . ARG A 1 217 ? -3.973 -18.453 -19.766 1 97.81 217 ARG A N 1
ATOM 1682 C CA . ARG A 1 217 ? -3.916 -17.625 -20.969 1 97.81 217 ARG A CA 1
ATOM 1683 C C . ARG A 1 217 ? -5.312 -17.234 -21.422 1 97.81 217 ARG A C 1
ATOM 1685 O O . ARG A 1 217 ? -6.18 -18.094 -21.609 1 97.81 217 ARG A O 1
ATOM 1692 N N . SER A 1 218 ? -5.477 -16.016 -21.578 1 98.12 218 SER A N 1
ATOM 1693 C CA . SER A 1 218 ? -6.762 -15.523 -22.062 1 98.12 218 SER A CA 1
ATOM 1694 C C . SER A 1 218 ? -6.777 -15.445 -23.594 1 98.12 218 SER A C 1
ATOM 1696 O O . SER A 1 218 ? -5.785 -15.055 -24.203 1 98.12 218 SER A O 1
ATOM 1698 N N . PRO A 1 219 ? -7.938 -15.797 -24.188 1 98.31 219 PRO A N 1
ATOM 1699 C CA . PRO A 1 219 ? -8.031 -15.703 -25.641 1 98.31 219 PRO A CA 1
ATOM 1700 C C . PRO A 1 219 ? -8.375 -14.297 -26.125 1 98.31 219 PRO A C 1
ATOM 1702 O O . PRO A 1 219 ? -8.406 -14.039 -27.328 1 98.31 219 PRO A O 1
ATOM 1705 N N . PHE A 1 220 ? -8.586 -13.375 -25.234 1 98.62 220 PHE A N 1
ATOM 1706 C CA . PHE A 1 220 ? -9.164 -12.086 -25.578 1 98.62 220 PHE A CA 1
ATOM 1707 C C . PHE A 1 220 ? -8.078 -11.07 -25.922 1 98.62 220 PHE A C 1
ATOM 1709 O O . PHE A 1 220 ? -6.898 -11.312 -25.656 1 98.62 220 PHE A O 1
ATOM 1716 N N . ARG A 1 221 ? -8.477 -10.016 -26.578 1 98.06 221 ARG A N 1
ATOM 1717 C CA . ARG A 1 221 ? -7.625 -8.883 -26.938 1 98.06 221 ARG A CA 1
ATOM 1718 C C . ARG A 1 221 ? -8.156 -7.586 -26.344 1 98.06 221 ARG A C 1
ATOM 1720 O O . ARG A 1 221 ? -9.32 -7.512 -25.953 1 98.06 221 ARG A O 1
ATOM 1727 N N . ARG A 1 222 ? -7.238 -6.652 -26.297 1 97.12 222 ARG A N 1
ATOM 1728 C CA . ARG A 1 222 ? -7.609 -5.367 -25.703 1 97.12 222 ARG A CA 1
ATOM 1729 C C . ARG A 1 222 ? -8.812 -4.766 -26.422 1 97.12 222 ARG A C 1
ATOM 1731 O O . ARG A 1 222 ? -9.648 -4.109 -25.797 1 97.12 222 ARG A O 1
ATOM 1738 N N . GLU A 1 223 ? -8.922 -4.953 -27.703 1 97.81 223 GLU A N 1
ATOM 1739 C CA . GLU A 1 223 ? -9.992 -4.371 -28.5 1 97.81 223 GLU A CA 1
ATOM 1740 C C . GLU A 1 223 ? -11.344 -4.988 -28.156 1 97.81 223 GLU A C 1
ATOM 1742 O O . GLU A 1 223 ? -12.391 -4.461 -28.531 1 97.81 223 GLU A O 1
ATOM 1747 N N . ASP A 1 224 ? -11.328 -6.125 -27.438 1 98.38 224 ASP A N 1
ATOM 1748 C CA . ASP A 1 224 ? -12.555 -6.855 -27.141 1 98.38 224 ASP A CA 1
ATOM 1749 C C . ASP A 1 224 ? -13.219 -6.305 -25.875 1 98.38 224 ASP A C 1
ATOM 1751 O O . ASP A 1 224 ? -14.336 -6.703 -25.531 1 98.38 224 ASP A O 1
ATOM 1755 N N . LEU A 1 225 ? -12.641 -5.355 -25.141 1 98.06 225 LEU A N 1
ATOM 1756 C CA . LEU A 1 225 ? -12.984 -5.059 -23.766 1 98.06 225 LEU A CA 1
ATOM 1757 C C . LEU A 1 225 ? -14.398 -4.488 -23.656 1 98.06 225 LEU A C 1
ATOM 1759 O O . LEU A 1 225 ? -15.148 -4.836 -22.75 1 98.06 225 LEU A O 1
ATOM 1763 N N . THR A 1 226 ? -14.734 -3.582 -24.531 1 98.06 226 THR A N 1
ATOM 1764 C CA . THR A 1 226 ? -16.078 -3.031 -24.5 1 98.06 226 THR A CA 1
ATOM 1765 C C . THR A 1 226 ? -17.125 -4.129 -24.734 1 98.06 226 THR A C 1
ATOM 1767 O O . THR A 1 226 ? -18.094 -4.238 -23.969 1 98.06 226 THR A O 1
ATOM 1770 N N . GLU A 1 227 ? -16.891 -4.871 -25.703 1 98.38 227 GLU A N 1
ATOM 1771 C CA . GLU A 1 227 ? -17.828 -5.934 -26.031 1 98.38 227 GLU A CA 1
ATOM 1772 C C . GLU A 1 227 ? -17.875 -7 -24.953 1 98.38 227 GLU A C 1
ATOM 1774 O O . GLU A 1 227 ? -18.922 -7.586 -24.688 1 98.38 227 GLU A O 1
ATOM 1779 N N . LEU A 1 228 ? -16.781 -7.316 -24.297 1 98.38 228 LEU A N 1
ATOM 1780 C CA . LEU A 1 228 ? -16.734 -8.281 -23.203 1 98.38 228 LEU A CA 1
ATOM 1781 C C . LEU A 1 228 ? -17.688 -7.867 -22.078 1 98.38 228 LEU A C 1
ATOM 1783 O O . LEU A 1 228 ? -18.328 -8.719 -21.453 1 98.38 228 LEU A O 1
ATOM 1787 N N . LEU A 1 229 ? -17.734 -6.57 -21.875 1 98.12 229 LEU A N 1
ATOM 1788 C CA . LEU A 1 229 ? -18.562 -6.066 -20.781 1 98.12 229 LEU A CA 1
ATOM 1789 C C . LEU A 1 229 ? -20.047 -6.164 -21.141 1 98.12 229 LEU A C 1
ATOM 1791 O O . LEU A 1 229 ? -20.891 -6.328 -20.25 1 98.12 229 LEU A O 1
ATOM 1795 N N . HIS A 1 230 ? -20.406 -6.18 -22.438 1 97.25 230 HIS A N 1
ATOM 1796 C CA . HIS A 1 230 ? -21.797 -6.059 -22.844 1 97.25 230 HIS A CA 1
ATOM 1797 C C . HIS A 1 230 ? -22.297 -7.336 -23.516 1 97.25 230 HIS A C 1
ATOM 1799 O O . HIS A 1 230 ? -23.484 -7.625 -23.5 1 97.25 230 HIS A O 1
ATOM 1805 N N . ASP A 1 231 ? -21.422 -8.023 -24.094 1 98.06 231 ASP A N 1
ATOM 1806 C CA . ASP A 1 231 ? -21.75 -9.242 -24.828 1 98.06 231 ASP A CA 1
ATOM 1807 C C . ASP A 1 231 ? -20.578 -10.219 -24.844 1 98.06 231 ASP A C 1
ATOM 1809 O O . ASP A 1 231 ? -20.062 -10.555 -25.906 1 98.06 231 ASP A O 1
ATOM 1813 N N . ALA A 1 232 ? -20.297 -10.75 -23.75 1 98.62 232 ALA A N 1
ATOM 1814 C CA . ALA A 1 232 ? -19.156 -11.648 -23.594 1 98.62 232 ALA A CA 1
ATOM 1815 C C . ALA A 1 232 ? -19.344 -12.914 -24.422 1 98.62 232 ALA A C 1
ATOM 1817 O O . ALA A 1 232 ? -18.375 -13.477 -24.938 1 98.62 232 ALA A O 1
ATOM 1818 N N . SER A 1 233 ? -20.594 -13.359 -24.516 1 98.44 233 SER A N 1
ATOM 1819 C CA . SER A 1 233 ? -20.875 -14.578 -25.266 1 98.44 233 SER A CA 1
ATOM 1820 C C . SER A 1 233 ? -20.391 -14.469 -26.719 1 98.44 233 SER A C 1
ATOM 1822 O O . SER A 1 233 ? -19.797 -15.406 -27.25 1 98.44 233 SER A O 1
ATOM 1824 N N . ALA A 1 234 ? -20.688 -13.391 -27.312 1 98.5 234 ALA A N 1
ATOM 1825 C CA . ALA A 1 234 ? -20.266 -13.172 -28.688 1 98.5 234 ALA A CA 1
ATOM 1826 C C . ALA A 1 234 ? -18.75 -13.188 -28.828 1 98.5 234 ALA A C 1
ATOM 1828 O O . ALA A 1 234 ? -18.203 -13.75 -29.766 1 98.5 234 ALA A O 1
ATOM 1829 N N . VAL A 1 235 ? -18.094 -12.547 -27.891 1 98.81 235 VAL A N 1
ATOM 1830 C CA . VAL A 1 235 ? -16.641 -12.469 -27.938 1 98.81 235 VAL A CA 1
ATOM 1831 C C . VAL A 1 235 ? -16.047 -13.859 -27.734 1 98.81 235 VAL A C 1
ATOM 1833 O O . VAL A 1 235 ? -15.094 -14.242 -28.422 1 98.81 235 VAL A O 1
ATOM 1836 N N . ILE A 1 236 ? -16.547 -14.617 -26.828 1 98.75 236 ILE A N 1
ATOM 1837 C CA . ILE A 1 236 ? -16.062 -15.961 -26.562 1 98.75 236 ILE A CA 1
ATOM 1838 C C . ILE A 1 236 ? -16.219 -16.828 -27.797 1 98.75 236 ILE A C 1
ATOM 1840 O O . ILE A 1 236 ? -15.305 -17.562 -28.172 1 98.75 236 ILE A O 1
ATOM 1844 N N . ARG A 1 237 ? -17.359 -16.734 -28.484 1 98.5 237 ARG A N 1
ATOM 1845 C CA . ARG A 1 237 ? -17.594 -17.5 -29.703 1 98.5 237 ARG A CA 1
ATOM 1846 C C . ARG A 1 237 ? -16.562 -17.141 -30.766 1 98.5 237 ARG A C 1
ATOM 1848 O O . ARG A 1 237 ? -16.141 -17.984 -31.547 1 98.5 237 ARG A O 1
ATOM 1855 N N . ARG A 1 238 ? -16.219 -15.898 -30.797 1 98.56 238 ARG A N 1
ATOM 1856 C CA . ARG A 1 238 ? -15.312 -15.391 -31.812 1 98.56 238 ARG A CA 1
ATOM 1857 C C . ARG A 1 238 ? -13.867 -15.742 -31.469 1 98.56 238 ARG A C 1
ATOM 1859 O O . ARG A 1 238 ? -13.109 -16.172 -32.344 1 98.56 238 ARG A O 1
ATOM 1866 N N . ARG A 1 239 ? -13.422 -15.578 -30.219 1 98.69 239 ARG A N 1
ATOM 1867 C CA . ARG A 1 239 ? -12.023 -15.656 -29.828 1 98.69 239 ARG A CA 1
ATOM 1868 C C . ARG A 1 239 ? -11.656 -17.062 -29.359 1 98.69 239 ARG A C 1
ATOM 1870 O O . ARG A 1 239 ? -10.492 -17.453 -29.406 1 98.69 239 ARG A O 1
ATOM 1877 N N . ALA A 1 240 ? -12.578 -17.797 -28.906 1 98.25 240 ALA A N 1
ATOM 1878 C CA . ALA A 1 240 ? -12.375 -19.141 -28.375 1 98.25 240 ALA A CA 1
ATOM 1879 C C . ALA A 1 240 ? -13.508 -20.078 -28.812 1 98.25 240 ALA A C 1
ATOM 1881 O O . ALA A 1 240 ? -14.18 -20.688 -27.969 1 98.25 240 ALA A O 1
ATOM 1882 N N . PRO A 1 241 ? -13.641 -20.281 -30.062 1 98.12 241 PRO A N 1
ATOM 1883 C CA . PRO A 1 241 ? -14.781 -21.062 -30.578 1 98.12 241 PRO A CA 1
ATOM 1884 C C . PRO A 1 241 ? -14.781 -22.5 -30.094 1 98.12 241 PRO A C 1
ATOM 1886 O O . PRO A 1 241 ? -15.844 -23.078 -29.875 1 98.12 241 PRO A O 1
ATOM 1889 N N . THR A 1 242 ? -13.617 -23.141 -29.969 1 97.69 242 THR A N 1
ATOM 1890 C CA . THR A 1 242 ? -13.555 -24.516 -29.484 1 97.69 242 THR A CA 1
ATOM 1891 C C . THR A 1 242 ? -14.062 -24.609 -28.047 1 97.69 242 THR A C 1
ATOM 1893 O O . THR A 1 242 ? -14.867 -25.484 -27.719 1 97.69 242 THR A O 1
ATOM 1896 N N . GLU A 1 243 ? -13.57 -23.672 -27.219 1 97.25 243 GLU A N 1
ATOM 1897 C CA . GLU A 1 243 ? -14.023 -23.641 -25.828 1 97.25 243 GLU A CA 1
ATOM 1898 C C . GLU A 1 243 ? -15.523 -23.375 -25.75 1 97.25 243 GLU A C 1
ATOM 1900 O O . GLU A 1 243 ? -16.234 -24.016 -24.969 1 97.25 243 GLU A O 1
ATOM 1905 N N . ALA A 1 244 ? -16.016 -22.438 -26.547 1 97.69 244 ALA A N 1
ATOM 1906 C CA . ALA A 1 244 ? -17.438 -22.125 -26.578 1 97.69 244 ALA A CA 1
ATOM 1907 C C . ALA A 1 244 ? -18.266 -23.344 -26.953 1 97.69 244 ALA A C 1
ATOM 1909 O O . ALA A 1 244 ? -19.266 -23.641 -26.297 1 97.69 244 ALA A O 1
ATOM 1910 N N . GLY A 1 245 ? -17.844 -24.031 -27.938 1 97.31 245 GLY A N 1
ATOM 1911 C CA . GLY A 1 245 ? -18.531 -25.234 -28.375 1 97.31 245 GLY A CA 1
ATOM 1912 C C . GLY A 1 245 ? -18.594 -26.312 -27.297 1 97.31 245 GLY A C 1
ATOM 1913 O O . GLY A 1 245 ? -19.641 -26.922 -27.078 1 97.31 245 GLY A O 1
ATOM 1914 N N . LEU A 1 246 ? -17.5 -26.531 -26.656 1 96.06 246 LEU A N 1
ATOM 1915 C CA . LEU A 1 246 ? -17.422 -27.562 -25.625 1 96.06 246 LEU A CA 1
ATOM 1916 C C . LEU A 1 246 ? -18.312 -27.188 -24.438 1 96.06 246 LEU A C 1
ATOM 1918 O O . LEU A 1 246 ? -18.969 -28.062 -23.859 1 96.06 246 LEU A O 1
ATOM 1922 N N . LEU A 1 247 ? -18.281 -25.891 -24.062 1 96.38 247 LEU A N 1
ATOM 1923 C CA . LEU A 1 247 ? -19.125 -25.438 -22.969 1 96.38 247 LEU A CA 1
ATOM 1924 C C . LEU A 1 247 ? -20.594 -25.688 -23.281 1 96.38 247 LEU A C 1
ATOM 1926 O O . LEU A 1 247 ? -21.312 -26.266 -22.469 1 96.38 247 LEU A O 1
ATOM 1930 N N . LEU A 1 248 ? -20.969 -25.328 -24.438 1 96.12 248 LEU A N 1
ATOM 1931 C CA . LEU A 1 248 ? -22.375 -25.453 -24.844 1 96.12 248 LEU A CA 1
ATOM 1932 C C . LEU A 1 248 ? -22.766 -26.938 -24.953 1 96.12 248 LEU A C 1
ATOM 1934 O O . LEU A 1 248 ? -23.875 -27.312 -24.578 1 96.12 248 LEU A O 1
ATOM 1938 N N . GLN A 1 249 ? -21.906 -27.75 -25.438 1 95.62 249 GLN A N 1
ATOM 1939 C CA . GLN A 1 249 ? -22.156 -29.188 -25.547 1 95.62 249 GLN A CA 1
ATOM 1940 C C . GLN A 1 249 ? -22.359 -29.797 -24.156 1 95.62 249 GLN A C 1
ATOM 1942 O O . GLN A 1 249 ? -23.109 -30.766 -24.016 1 95.62 249 GLN A O 1
ATOM 1947 N N . GLN A 1 250 ? -21.703 -29.266 -23.234 1 93.31 250 GLN A N 1
ATOM 1948 C CA . GLN A 1 250 ? -21.781 -29.766 -21.859 1 93.31 250 GLN A CA 1
ATOM 1949 C C . GLN A 1 250 ? -22.922 -29.109 -21.094 1 93.31 250 GLN A C 1
ATOM 1951 O O . GLN A 1 250 ? -23.031 -29.281 -19.875 1 93.31 250 GLN A O 1
ATOM 1956 N N . GLY A 1 251 ? -23.656 -28.25 -21.75 1 93.75 251 GLY A N 1
ATOM 1957 C CA . GLY A 1 251 ? -24.828 -27.625 -21.172 1 93.75 251 GLY A CA 1
ATOM 1958 C C . GLY A 1 251 ? -24.5 -26.406 -20.328 1 93.75 251 GLY A C 1
ATOM 1959 O O . GLY A 1 251 ? -25.297 -26 -19.469 1 93.75 251 GLY A O 1
ATOM 1960 N N . ILE A 1 252 ? -23.344 -25.891 -20.438 1 94.5 252 ILE A N 1
ATOM 1961 C CA . ILE A 1 252 ? -22.922 -24.719 -19.688 1 94.5 252 ILE A CA 1
ATOM 1962 C C . ILE A 1 252 ? -23.125 -23.469 -20.516 1 94.5 252 ILE A C 1
ATOM 1964 O O . ILE A 1 252 ? -22.516 -23.312 -21.578 1 94.5 252 ILE A O 1
ATOM 1968 N N . PRO A 1 253 ? -23.969 -22.578 -20.031 1 95.69 253 PRO A N 1
ATOM 1969 C CA . PRO A 1 253 ? -24.188 -21.344 -20.797 1 95.69 253 PRO A CA 1
ATOM 1970 C C . PRO A 1 253 ? -22.969 -20.422 -20.781 1 95.69 253 PRO A C 1
ATOM 1972 O O . PRO A 1 253 ? -22.234 -20.375 -19.781 1 95.69 253 PRO A O 1
ATOM 1975 N N . LEU A 1 254 ? -22.812 -19.75 -21.875 1 97.62 254 LEU A N 1
ATOM 1976 C CA . LEU A 1 254 ? -21.766 -18.719 -21.922 1 97.62 254 LEU A CA 1
ATOM 1977 C C . LEU A 1 254 ? -22.188 -17.484 -21.125 1 97.62 254 LEU A C 1
ATOM 1979 O O . LEU A 1 254 ? -23.359 -17.094 -21.141 1 97.62 254 LEU A O 1
ATOM 1983 N N . PRO A 1 255 ? -21.266 -16.891 -20.422 1 97.75 255 PRO A N 1
ATOM 1984 C CA . PRO A 1 255 ? -21.625 -15.68 -19.688 1 97.75 255 PRO A CA 1
ATOM 1985 C C . PRO A 1 255 ? -21.953 -14.508 -20.609 1 97.75 255 PRO A C 1
ATOM 1987 O O . PRO A 1 255 ? -21.375 -14.383 -21.688 1 97.75 255 PRO A O 1
ATOM 1990 N N . SER A 1 256 ? -22.844 -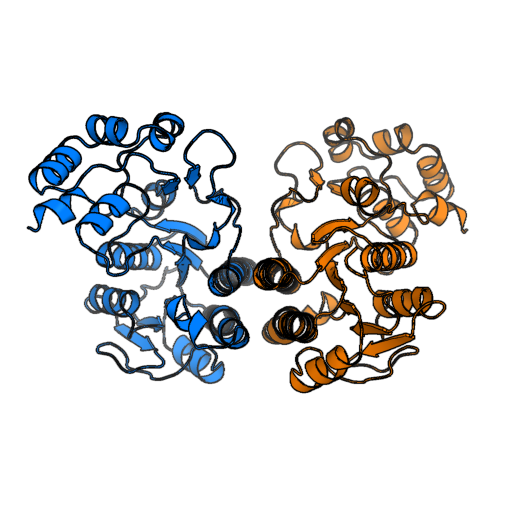13.656 -20.141 1 97.44 256 SER A N 1
ATOM 1991 C CA . SER A 1 256 ? -23.25 -12.484 -20.922 1 97.44 256 SER A CA 1
ATOM 1992 C C . SER A 1 256 ? -22.281 -11.328 -20.703 1 97.44 256 SER A C 1
ATOM 1994 O O . SER A 1 256 ? -22.234 -10.398 -21.516 1 97.44 256 SER A O 1
ATOM 1996 N N . ARG A 1 257 ? -21.578 -11.406 -19.578 1 97.31 257 ARG A N 1
ATOM 1997 C CA . ARG A 1 257 ? -20.719 -10.305 -19.172 1 97.31 257 ARG A CA 1
ATOM 1998 C C . ARG A 1 257 ? -19.438 -10.812 -18.516 1 97.31 257 ARG A C 1
ATOM 2000 O O . ARG A 1 257 ? -19.484 -11.758 -17.719 1 97.31 257 ARG A O 1
ATOM 2007 N N . LEU A 1 258 ? -18.328 -10.289 -18.953 1 97.94 258 LEU A N 1
ATOM 2008 C CA . LEU A 1 258 ? -17.047 -10.422 -18.266 1 97.94 258 LEU A CA 1
ATOM 2009 C C . LEU A 1 258 ? -16.453 -9.047 -17.953 1 97.94 258 LEU A C 1
ATOM 2011 O O . LEU A 1 258 ? -16.438 -8.164 -18.797 1 97.94 258 LEU A O 1
ATOM 2015 N N . ASP A 1 259 ? -15.875 -8.875 -16.75 1 97.81 259 ASP A N 1
ATOM 2016 C CA . ASP A 1 259 ? -15.594 -7.508 -16.312 1 97.81 259 ASP A CA 1
ATOM 2017 C C . ASP A 1 259 ? -14.086 -7.246 -16.281 1 97.81 259 ASP A C 1
ATOM 2019 O O . ASP A 1 259 ? -13.656 -6.109 -16.078 1 97.81 259 ASP A O 1
ATOM 2023 N N . ARG A 1 260 ? -13.305 -8.273 -16.484 1 98.44 260 ARG A N 1
ATOM 2024 C CA . ARG A 1 260 ? -11.859 -8.055 -16.469 1 98.44 260 ARG A CA 1
ATOM 2025 C C . ARG A 1 260 ? -11.125 -9.203 -17.172 1 98.44 260 ARG A C 1
ATOM 2027 O O . ARG A 1 260 ? -11.664 -10.305 -17.297 1 98.44 260 ARG A O 1
ATOM 2034 N N . VAL A 1 261 ? -9.961 -8.953 -17.625 1 98.56 261 VAL A N 1
ATOM 2035 C CA . VAL A 1 261 ? -9.047 -9.914 -18.234 1 98.56 261 VAL A CA 1
ATOM 2036 C C . VAL A 1 261 ? -7.648 -9.734 -17.641 1 98.56 261 VAL A C 1
ATOM 2038 O O . VAL A 1 261 ? -7.07 -8.648 -17.719 1 98.56 261 VAL A O 1
ATOM 2041 N N . TYR A 1 262 ? -7.16 -10.797 -17 1 98.75 262 TYR A N 1
ATOM 2042 C CA . TYR A 1 262 ? -5.789 -10.75 -16.5 1 98.75 262 TYR A CA 1
ATOM 2043 C C . TYR A 1 262 ? -4.789 -10.922 -17.641 1 98.75 262 TYR A C 1
ATOM 2045 O O . TYR A 1 262 ? -4.945 -11.805 -18.484 1 98.75 262 TYR A O 1
ATOM 2053 N N . VAL A 1 263 ? -3.805 -10.078 -17.672 1 98.75 263 VAL A N 1
ATOM 2054 C CA . VAL A 1 263 ? -2.787 -10.086 -18.719 1 98.75 263 VAL A CA 1
ATOM 2055 C C . VAL A 1 263 ? -1.49 -10.68 -18.172 1 98.75 263 VAL A C 1
ATOM 2057 O O . VAL A 1 263 ? -0.99 -10.242 -17.125 1 98.75 263 VAL A O 1
ATOM 2060 N N . ILE A 1 264 ? -0.914 -11.656 -18.906 1 98.81 264 ILE A N 1
ATOM 2061 C CA . ILE A 1 264 ? 0.267 -12.336 -18.375 1 98.81 264 ILE A CA 1
ATOM 2062 C C . ILE A 1 264 ? 1.447 -12.125 -19.312 1 98.81 264 ILE A C 1
ATOM 2064 O O . ILE A 1 264 ? 2.428 -12.867 -19.266 1 98.81 264 ILE A O 1
ATOM 2068 N N . GLU A 1 265 ? 1.421 -11.125 -20.156 1 98.56 265 GLU A N 1
ATOM 2069 C CA . GLU A 1 265 ? 2.42 -10.898 -21.188 1 98.56 265 GLU A CA 1
ATOM 2070 C C . GLU A 1 265 ? 3.811 -10.719 -20.594 1 98.56 265 GLU A C 1
ATOM 2072 O O . GLU A 1 265 ? 4.797 -11.234 -21.125 1 98.56 265 GLU A O 1
ATOM 2077 N N . ARG A 1 266 ? 3.945 -9.992 -19.516 1 98.62 266 ARG A N 1
ATOM 2078 C CA . ARG A 1 266 ? 5.242 -9.781 -18.891 1 98.62 266 ARG A CA 1
ATOM 2079 C C . ARG A 1 266 ? 5.844 -11.094 -18.422 1 98.62 266 ARG A C 1
ATOM 2081 O O . ARG A 1 266 ? 7.043 -11.336 -18.594 1 98.62 266 ARG A O 1
ATOM 2088 N N . ALA A 1 267 ? 5.043 -11.922 -17.781 1 98.88 267 ALA A N 1
ATOM 2089 C CA . ALA A 1 267 ? 5.512 -13.219 -17.312 1 98.88 267 ALA A CA 1
ATOM 2090 C C . ALA A 1 267 ? 5.957 -14.102 -18.469 1 98.88 267 ALA A C 1
ATOM 2092 O O . ALA A 1 267 ? 6.949 -14.82 -18.375 1 98.88 267 ALA A O 1
ATOM 2093 N N . GLU A 1 268 ? 5.199 -14.023 -19.547 1 98.62 268 GLU A N 1
ATOM 2094 C CA . GLU A 1 268 ? 5.582 -14.773 -20.75 1 98.62 268 GLU A CA 1
ATOM 2095 C C . GLU A 1 268 ? 6.934 -14.305 -21.281 1 98.62 268 GLU A C 1
ATOM 2097 O O . GLU A 1 268 ? 7.801 -15.117 -21.594 1 98.62 268 GLU A O 1
ATOM 2102 N N . ALA A 1 269 ? 7.07 -13.047 -21.344 1 98.44 269 ALA A N 1
ATOM 2103 C CA . ALA A 1 269 ? 8.25 -12.461 -21.969 1 98.44 269 ALA A CA 1
ATOM 2104 C C . ALA A 1 269 ? 9.484 -12.617 -21.078 1 98.44 269 ALA A C 1
ATOM 2106 O O . ALA A 1 269 ? 10.57 -12.93 -21.562 1 98.44 269 ALA A O 1
ATOM 2107 N N . GLU A 1 270 ? 9.367 -12.445 -19.766 1 98.5 270 GLU A N 1
ATOM 2108 C CA . GLU A 1 270 ? 10.539 -12.305 -18.906 1 98.5 270 GLU A CA 1
ATOM 2109 C C . GLU A 1 270 ? 10.828 -13.594 -18.156 1 98.5 270 GLU A C 1
ATOM 2111 O O . GLU A 1 270 ? 11.977 -13.883 -17.828 1 98.5 270 GLU A O 1
ATOM 2116 N N . LEU A 1 271 ? 9.773 -14.375 -17.859 1 98.38 271 LEU A N 1
ATOM 2117 C CA . LEU A 1 271 ? 9.977 -15.594 -17.078 1 98.38 271 LEU A CA 1
ATOM 2118 C C . LEU A 1 271 ? 9.859 -16.828 -17.969 1 98.38 271 LEU A C 1
ATOM 2120 O O . LEU A 1 271 ? 10.25 -17.922 -17.562 1 98.38 271 LEU A O 1
ATOM 2124 N N . GLY A 1 272 ? 9.266 -16.641 -19.188 1 98.5 272 GLY A N 1
ATOM 2125 C CA . GLY A 1 272 ? 8.977 -17.797 -20.031 1 98.5 272 GLY A CA 1
ATOM 2126 C C . GLY A 1 272 ? 7.77 -18.594 -19.562 1 98.5 272 GLY A C 1
ATOM 2127 O O . GLY A 1 272 ? 7.711 -19.812 -19.75 1 98.5 272 GLY A O 1
ATOM 2128 N N . PHE A 1 273 ? 6.883 -17.953 -18.891 1 98.81 273 PHE A N 1
ATOM 2129 C CA . PHE A 1 273 ? 5.691 -18.609 -18.359 1 98.81 273 PHE A CA 1
ATOM 2130 C C . PHE A 1 273 ? 4.672 -18.844 -19.469 1 98.81 273 PHE A C 1
ATOM 2132 O O . PHE A 1 273 ? 4.172 -17.891 -20.078 1 98.81 273 PHE A O 1
ATOM 2139 N N . HIS A 1 274 ? 4.398 -20.062 -19.734 1 98.44 274 HIS A N 1
ATOM 2140 C CA . HIS A 1 274 ? 3.365 -20.516 -20.672 1 98.44 274 HIS A CA 1
ATOM 2141 C C . HIS A 1 274 ? 2.459 -21.562 -20.016 1 98.44 274 HIS A C 1
ATOM 2143 O O . HIS A 1 274 ? 2.793 -22.75 -19.984 1 98.44 274 HIS A O 1
ATOM 2149 N N . PRO A 1 275 ? 1.327 -21.047 -19.531 1 98.5 275 PRO A N 1
ATOM 2150 C CA . PRO A 1 275 ? 0.464 -22 -18.828 1 98.5 275 PRO A CA 1
ATOM 2151 C C . PRO A 1 275 ? -0.041 -23.125 -19.734 1 98.5 275 PRO A C 1
ATOM 2153 O O . PRO A 1 275 ? -0.333 -22.891 -20.906 1 98.5 275 PRO A O 1
ATOM 2156 N N . ARG A 1 276 ? -0.215 -24.328 -19.156 1 97.62 276 ARG A N 1
ATOM 2157 C CA . ARG A 1 276 ? -0.604 -25.5 -19.922 1 97.62 276 ARG A CA 1
ATOM 2158 C C . ARG A 1 276 ? -2.051 -25.891 -19.641 1 97.62 276 ARG A C 1
ATOM 2160 O O . ARG A 1 276 ? -2.721 -26.484 -20.484 1 97.62 276 ARG A O 1
ATOM 2167 N N . PHE A 1 277 ? -2.498 -25.578 -18.5 1 97.56 277 PHE A N 1
ATOM 2168 C CA . PHE A 1 277 ? -3.818 -26.016 -18.078 1 97.56 277 PHE A CA 1
ATOM 2169 C C . PHE A 1 277 ? -4.824 -24.875 -18.156 1 97.56 277 PHE A C 1
ATOM 2171 O O . PHE A 1 277 ? -5.406 -24.484 -17.141 1 97.56 277 PHE A O 1
ATOM 2178 N N . ASN A 1 278 ? -5.102 -24.453 -19.422 1 97.56 278 ASN A N 1
ATOM 2179 C CA . ASN A 1 278 ? -6.078 -23.406 -19.688 1 97.56 278 ASN A CA 1
ATOM 2180 C C . ASN A 1 278 ? -7.496 -23.969 -19.781 1 97.56 278 ASN A C 1
ATOM 2182 O O . ASN A 1 278 ? -7.738 -25.109 -19.406 1 97.56 278 ASN A O 1
ATOM 2186 N N . ALA A 1 279 ? -8.469 -23.141 -20.188 1 97.19 279 ALA A N 1
ATOM 2187 C CA . ALA A 1 279 ? -9.875 -23.531 -20.234 1 97.19 279 ALA A CA 1
ATOM 2188 C C . ALA A 1 279 ? -10.07 -24.766 -21.109 1 97.19 279 ALA A C 1
ATOM 2190 O O . ALA A 1 279 ? -10.82 -25.672 -20.766 1 97.19 279 ALA A O 1
ATOM 2191 N N . LEU A 1 280 ? -9.398 -24.797 -22.203 1 96.06 280 LEU A N 1
ATOM 2192 C CA . LEU A 1 280 ? -9.562 -25.891 -23.156 1 96.06 280 LEU A CA 1
ATOM 2193 C C . LEU A 1 280 ? -9.164 -27.219 -22.531 1 96.06 280 LEU A C 1
ATOM 2195 O O . LEU A 1 280 ? -9.898 -28.203 -22.641 1 96.06 280 LEU A O 1
ATOM 2199 N N . GLU A 1 281 ? -7.992 -27.266 -21.922 1 96.12 281 GLU A N 1
ATOM 2200 C CA . GLU A 1 281 ? -7.508 -28.484 -21.281 1 96.12 281 GLU A CA 1
ATOM 2201 C C . GLU A 1 281 ? -8.453 -28.953 -20.188 1 96.12 281 GLU A C 1
ATOM 2203 O O . GLU A 1 281 ? -8.656 -30.156 -20 1 96.12 281 GLU A O 1
ATOM 2208 N N . LEU A 1 282 ? -8.969 -27.953 -19.422 1 94.88 282 LEU A N 1
ATOM 2209 C CA . LEU A 1 282 ? -9.922 -28.297 -18.375 1 94.88 282 LEU A CA 1
ATOM 2210 C C . LEU A 1 282 ? -11.18 -28.922 -18.969 1 94.88 282 LEU A C 1
ATOM 2212 O O . LEU A 1 282 ? -11.703 -29.906 -18.438 1 94.88 282 LEU A O 1
ATOM 2216 N N . LEU A 1 283 ? -11.672 -28.391 -20.078 1 94.31 283 LEU A N 1
ATOM 2217 C CA . LEU A 1 283 ? -12.922 -28.812 -20.688 1 94.31 283 LEU A CA 1
ATOM 2218 C C . LEU A 1 283 ? -12.75 -30.172 -21.375 1 94.31 283 LEU A C 1
ATOM 2220 O O . LEU A 1 283 ? -13.703 -30.938 -21.469 1 94.31 283 LEU A O 1
ATOM 2224 N N . ARG A 1 284 ? -11.492 -30.484 -21.828 1 92 284 ARG A N 1
ATOM 2225 C CA . ARG A 1 284 ? -11.234 -31.734 -22.516 1 92 284 ARG A CA 1
ATOM 2226 C C . ARG A 1 284 ? -11 -32.875 -21.531 1 92 284 ARG A C 1
ATOM 2228 O O . ARG A 1 284 ? -11.164 -34.031 -21.859 1 92 284 ARG A O 1
ATOM 2235 N N . ASP A 1 285 ? -10.25 -32.656 -20.406 1 78.06 285 ASP A N 1
ATOM 2236 C CA . ASP A 1 285 ? -9.93 -33.688 -19.406 1 78.06 285 ASP A CA 1
ATOM 2237 C C . ASP A 1 285 ? -11.195 -34.344 -18.875 1 78.06 285 ASP A C 1
ATOM 2239 O O . ASP A 1 285 ? -11.133 -35.188 -17.984 1 78.06 285 ASP A O 1
ATOM 2243 N N . GLU A 1 286 ? -12.453 -34.094 -19.531 1 52.97 286 GLU A N 1
ATOM 2244 C CA . GLU A 1 286 ? -13.555 -35 -19.25 1 52.97 286 GLU A CA 1
ATOM 2245 C C . GLU A 1 286 ? -13.43 -36.281 -20.062 1 52.97 286 GLU A C 1
ATOM 2247 O O . GLU A 1 286 ? -12.844 -36.281 -21.141 1 52.97 286 GLU A O 1
ATOM 2252 N N . MET B 1 1 ? -32.75 13.906 11.352 1 25.64 1 MET B N 1
ATOM 2253 C CA . MET B 1 1 ? -31.531 14.68 11.266 1 25.64 1 MET B CA 1
ATOM 2254 C C . MET B 1 1 ? -30.422 14.031 12.086 1 25.64 1 MET B C 1
ATOM 2256 O O . MET B 1 1 ? -30.562 13.836 13.289 1 25.64 1 MET B O 1
ATOM 2260 N N . SER B 1 2 ? -29.75 13.023 11.617 1 35.62 2 SER B N 1
ATOM 2261 C CA . SER B 1 2 ? -28.812 12.227 12.398 1 35.62 2 SER B CA 1
ATOM 2262 C C . SER B 1 2 ? -27.969 13.109 13.32 1 35.62 2 SER B C 1
ATOM 2264 O O . SER B 1 2 ? -27.484 14.164 12.906 1 35.62 2 SER B O 1
ATOM 2266 N N . HIS B 1 3 ? -28.266 13.156 14.555 1 39.12 3 HIS B N 1
ATOM 2267 C CA . HIS B 1 3 ? -27.625 14.016 15.539 1 39.12 3 HIS B CA 1
ATOM 2268 C C . HIS B 1 3 ? -26.109 14.023 15.367 1 39.12 3 HIS B C 1
ATOM 2270 O O . HIS B 1 3 ? -25.453 12.977 15.477 1 39.12 3 HIS B O 1
ATOM 2276 N N . VAL B 1 4 ? -25.531 14.539 14.352 1 45.62 4 VAL B N 1
ATOM 2277 C CA . VAL B 1 4 ? -24.094 14.727 14.398 1 45.62 4 VAL B CA 1
ATOM 2278 C C . VAL B 1 4 ? -23.656 15.062 15.828 1 45.62 4 VAL B C 1
ATOM 2280 O O . VAL B 1 4 ? -23.969 16.141 16.328 1 45.62 4 VAL B O 1
ATOM 2283 N N . GLY B 1 5 ? -23.75 14.234 16.828 1 58.06 5 GLY B N 1
ATOM 2284 C CA . GLY B 1 5 ? -23.328 14.523 18.188 1 58.06 5 GLY B CA 1
ATOM 2285 C C . GLY B 1 5 ? -22.062 15.352 18.234 1 58.06 5 GLY B C 1
ATOM 2286 O O . GLY B 1 5 ? -21.281 15.383 17.281 1 58.06 5 GLY B O 1
ATOM 2287 N N . SER B 1 6 ? -22 16.516 18.891 1 83.81 6 SER B N 1
ATOM 2288 C CA . SER B 1 6 ? -20.938 17.5 19 1 83.81 6 SER B CA 1
ATOM 2289 C C . SER B 1 6 ? -19.688 16.891 19.641 1 83.81 6 SER B C 1
ATOM 2291 O O . SER B 1 6 ? -19.766 16.344 20.75 1 83.81 6 SER B O 1
ATOM 2293 N N . ILE B 1 7 ? -18.609 16.609 18.859 1 94.94 7 ILE B N 1
ATOM 2294 C CA . ILE B 1 7 ? -17.312 16.141 19.359 1 94.94 7 ILE B CA 1
ATOM 2295 C C . ILE B 1 7 ? -16.844 17.047 20.5 1 94.94 7 ILE B C 1
ATOM 2297 O O . ILE B 1 7 ? -16.719 18.25 20.328 1 94.94 7 ILE B O 1
ATOM 2301 N N . ARG B 1 8 ? -16.703 16.375 21.656 1 96.81 8 ARG B N 1
ATOM 2302 C CA . ARG B 1 8 ? -16.219 17.125 22.812 1 96.81 8 ARG B CA 1
ATOM 2303 C C . ARG B 1 8 ? -14.891 16.547 23.312 1 96.81 8 ARG B C 1
ATOM 2305 O O . ARG B 1 8 ? -13.992 17.297 23.688 1 96.81 8 ARG B O 1
ATOM 2312 N N . ARG B 1 9 ? -14.797 15.289 23.375 1 98.38 9 ARG B N 1
ATOM 2313 C CA . ARG B 1 9 ? -13.617 14.586 23.875 1 98.38 9 ARG B CA 1
ATOM 2314 C C . ARG B 1 9 ? -12.805 14.008 22.719 1 98.38 9 ARG B C 1
ATOM 2316 O O . ARG B 1 9 ? -13.328 13.25 21.906 1 98.38 9 ARG B O 1
ATOM 2323 N N . VAL B 1 10 ? -11.523 14.32 22.609 1 98.88 10 VAL B N 1
ATOM 2324 C CA . VAL B 1 10 ? -10.672 13.906 21.5 1 98.88 10 VAL B CA 1
ATOM 2325 C C . VAL B 1 10 ? -9.406 13.25 22.047 1 98.88 10 VAL B C 1
ATOM 2327 O O . VAL B 1 10 ? -8.75 13.789 22.953 1 98.88 10 VAL B O 1
ATOM 2330 N N . LEU B 1 11 ? -9.109 12.062 21.594 1 98.94 11 LEU B N 1
ATOM 2331 C CA . LEU B 1 11 ? -7.816 11.438 21.859 1 98.94 11 LEU B CA 1
ATOM 2332 C C . LEU B 1 11 ? -6.801 11.836 20.781 1 98.94 11 LEU B C 1
ATOM 2334 O O . LEU B 1 11 ? -7.07 11.703 19.594 1 98.94 11 LEU B O 1
ATOM 2338 N N . VAL B 1 12 ? -5.68 12.352 21.156 1 98.94 12 VAL B N 1
ATOM 2339 C CA . VAL B 1 12 ? -4.57 12.641 20.25 1 98.94 12 VAL B CA 1
ATOM 2340 C C . VAL B 1 12 ? -3.381 11.742 20.594 1 98.94 12 VAL B C 1
ATOM 2342 O O . VAL B 1 12 ? -2.781 11.875 21.672 1 98.94 12 VAL B O 1
ATOM 2345 N N . THR B 1 13 ? -3.102 10.812 19.734 1 98.94 13 THR B N 1
ATOM 2346 C CA . THR B 1 13 ? -1.881 10.039 19.906 1 98.94 13 THR B CA 1
ATOM 2347 C C . THR B 1 13 ? -0.681 10.766 19.312 1 98.94 13 THR B C 1
ATOM 2349 O O . THR B 1 13 ? -0.819 11.5 18.328 1 98.94 13 THR B O 1
ATOM 2352 N N . GLY B 1 14 ? 0.493 10.477 19.859 1 98.69 14 GLY B N 1
ATOM 2353 C CA . GLY B 1 14 ? 1.658 11.242 19.438 1 98.69 14 GLY B CA 1
ATOM 2354 C C . GLY B 1 14 ? 1.683 12.648 20 1 98.69 14 GLY B C 1
ATOM 2355 O O . GLY B 1 14 ? 2.215 13.562 19.375 1 98.69 14 GLY B O 1
ATOM 2356 N N . SER B 1 15 ? 1.158 12.836 21.172 1 98.69 15 SER B N 1
ATOM 2357 C CA . SER B 1 15 ? 0.906 14.156 21.75 1 98.69 15 SER B CA 1
ATOM 2358 C C . SER B 1 15 ? 2.201 14.82 22.203 1 98.69 15 SER B C 1
ATOM 2360 O O . SER B 1 15 ? 2.23 16.031 22.453 1 98.69 15 SER B O 1
ATOM 2362 N N . SER B 1 16 ? 3.279 14.07 22.344 1 98.25 16 SER B N 1
ATOM 2363 C CA . SER B 1 16 ? 4.539 14.656 22.797 1 98.25 16 SER B CA 1
ATOM 2364 C C . SER B 1 16 ? 5.395 15.102 21.609 1 98.25 16 SER B C 1
ATOM 2366 O O . SER B 1 16 ? 6.434 15.742 21.797 1 98.25 16 SER B O 1
ATOM 2368 N N . GLY B 1 17 ? 4.977 14.734 20.391 1 97.19 17 GLY B N 1
ATOM 2369 C CA . GLY B 1 17 ? 5.695 15.148 19.188 1 97.19 17 GLY B CA 1
ATOM 2370 C C . GLY B 1 17 ? 5.371 16.562 18.766 1 97.19 17 GLY B C 1
ATOM 2371 O O . GLY B 1 17 ? 4.457 17.188 19.297 1 97.19 17 GLY B O 1
ATOM 2372 N N . ARG B 1 18 ? 6.062 17.031 17.797 1 96.62 18 ARG B N 1
ATOM 2373 C CA . ARG B 1 18 ? 5.93 18.391 17.297 1 96.62 18 ARG B CA 1
ATOM 2374 C C . ARG B 1 18 ? 4.508 18.656 16.812 1 96.62 18 ARG B C 1
ATOM 2376 O O . ARG B 1 18 ? 3.867 19.625 17.234 1 96.62 18 ARG B O 1
ATOM 2383 N N . LEU B 1 19 ? 4.016 17.812 15.922 1 98.5 19 LEU B N 1
ATOM 2384 C CA . LEU B 1 19 ? 2.68 18.016 15.367 1 98.5 19 LEU B CA 1
ATOM 2385 C C . LEU B 1 19 ? 1.611 17.719 16.422 1 98.5 19 LEU B C 1
ATOM 2387 O O . LEU B 1 19 ? 0.659 18.484 16.578 1 98.5 19 LEU B O 1
ATOM 2391 N N . GLY B 1 20 ? 1.788 16.578 17.141 1 98.69 20 GLY B N 1
ATOM 2392 C CA . GLY B 1 20 ? 0.814 16.234 18.156 1 98.69 20 GLY B CA 1
ATOM 2393 C C . GLY B 1 20 ? 0.636 17.312 19.203 1 98.69 20 GLY B C 1
ATOM 2394 O O . GLY B 1 20 ? -0.491 17.641 19.594 1 98.69 20 GLY B O 1
ATOM 2395 N N . GLY B 1 21 ? 1.775 17.828 19.641 1 98.62 21 GLY B N 1
ATOM 2396 C CA . GLY B 1 21 ? 1.713 18.906 20.594 1 98.62 21 GLY B CA 1
ATOM 2397 C C . GLY B 1 21 ? 0.987 20.141 20.078 1 98.62 21 GLY B C 1
ATOM 2398 O O . GLY B 1 21 ? 0.172 20.734 20.781 1 98.62 21 GLY B O 1
ATOM 2399 N N . GLU B 1 22 ? 1.259 20.531 18.828 1 98.62 22 GLU B N 1
ATOM 2400 C CA . GLU B 1 22 ? 0.622 21.703 18.219 1 98.62 22 GLU B CA 1
ATOM 2401 C C . GLU B 1 22 ? -0.879 21.484 18.047 1 98.62 22 GLU B C 1
ATOM 2403 O O . GLU B 1 22 ? -1.674 22.391 18.25 1 98.62 22 GLU B O 1
ATOM 2408 N N . ILE B 1 23 ? -1.295 20.234 17.688 1 98.88 23 ILE B N 1
ATOM 2409 C CA . ILE B 1 23 ? -2.709 19.891 17.547 1 98.88 23 ILE B CA 1
ATOM 2410 C C . ILE B 1 23 ? -3.408 20.031 18.891 1 98.88 23 ILE B C 1
ATOM 2412 O O . ILE B 1 23 ? -4.461 20.672 19 1 98.88 23 ILE B O 1
ATOM 2416 N N . CYS B 1 24 ? -2.803 19.469 19.922 1 98.81 24 CYS B N 1
ATOM 2417 C CA . CYS B 1 24 ? -3.367 19.578 21.266 1 98.81 24 CYS B CA 1
ATOM 2418 C C . CYS B 1 24 ? -3.529 21.031 21.672 1 98.81 24 CYS B C 1
ATOM 2420 O O . CYS B 1 24 ? -4.566 21.422 22.219 1 98.81 24 CYS B O 1
ATOM 2422 N N . ARG B 1 25 ? -2.525 21.812 21.406 1 98.44 25 ARG B N 1
ATOM 2423 C CA . ARG B 1 25 ? -2.557 23.219 21.75 1 98.44 25 ARG B CA 1
ATOM 2424 C C . ARG B 1 25 ? -3.725 23.938 21.078 1 98.44 25 ARG B C 1
ATOM 2426 O O . ARG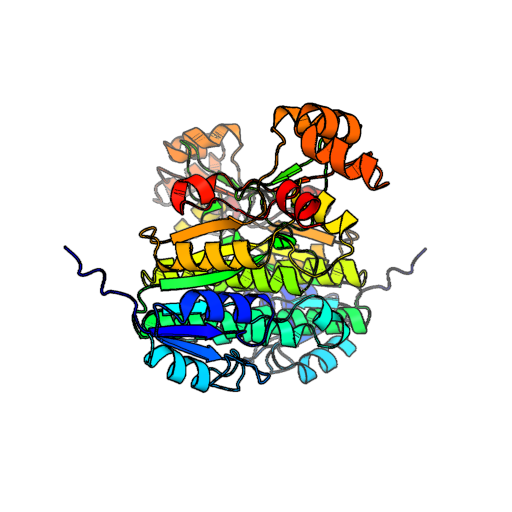 B 1 25 ? -4.473 24.672 21.719 1 98.44 25 ARG B O 1
ATOM 2433 N N . GLN B 1 26 ? -3.9 23.672 19.781 1 98.19 26 GLN B N 1
ATOM 2434 C CA . GLN B 1 26 ? -4.93 24.375 19.016 1 98.19 26 GLN B CA 1
ATOM 2435 C C . GLN B 1 26 ? -6.324 23.906 19.406 1 98.19 26 GLN B C 1
ATOM 2437 O O . GLN B 1 26 ? -7.289 24.656 19.344 1 98.19 26 GLN B O 1
ATOM 2442 N N . LEU B 1 27 ? -6.434 22.656 19.906 1 98.19 27 LEU B N 1
ATOM 2443 C CA . LEU B 1 27 ? -7.746 22.094 20.188 1 98.19 27 LEU B CA 1
ATOM 2444 C C . LEU B 1 27 ? -8.156 22.359 21.625 1 98.19 27 LEU B C 1
ATOM 2446 O O . LEU B 1 27 ? -9.352 22.328 21.953 1 98.19 27 LEU B O 1
ATOM 2450 N N . SER B 1 28 ? -7.254 22.484 22.562 1 95.31 28 SER B N 1
ATOM 2451 C CA . SER B 1 28 ? -7.484 22.484 24 1 95.31 28 SER B CA 1
ATOM 2452 C C . SER B 1 28 ? -8.461 23.594 24.391 1 95.31 28 SER B C 1
ATOM 2454 O O . SER B 1 28 ? -9.125 23.484 25.438 1 95.31 28 SER B O 1
ATOM 2456 N N . GLY B 1 29 ? -8.672 24.594 23.641 1 92.38 29 GLY B N 1
ATOM 2457 C CA . GLY B 1 29 ? -9.602 25.656 23.984 1 92.38 29 GLY B CA 1
ATOM 2458 C C . GLY B 1 29 ? -11.047 25.312 23.688 1 92.38 29 GLY B C 1
ATOM 2459 O O . GLY B 1 29 ? -11.961 25.891 24.266 1 92.38 29 GLY B O 1
ATOM 2460 N N . GLU B 1 30 ? -11.234 24.297 23 1 96.31 30 GLU B N 1
ATOM 2461 C CA . GLU B 1 30 ? -12.586 24.016 22.516 1 96.31 30 GLU B CA 1
ATOM 2462 C C . GLU B 1 30 ? -12.969 22.562 22.766 1 96.31 30 GLU B C 1
ATOM 2464 O O . GLU B 1 30 ? -14.148 22.219 22.797 1 96.31 30 GLU B O 1
ATOM 2469 N N . TYR B 1 31 ? -11.992 21.703 23.016 1 98 31 TYR B N 1
ATOM 2470 C CA . TYR B 1 31 ? -12.227 20.266 23.219 1 98 31 TYR B CA 1
ATOM 2471 C C . TYR B 1 31 ? -11.555 19.781 24.5 1 98 31 TYR B C 1
ATOM 2473 O O . TYR B 1 31 ? -10.617 20.422 25 1 98 31 TYR B O 1
ATOM 2481 N N . GLN B 1 32 ? -12.109 18.75 25.062 1 98.38 32 GLN B N 1
ATOM 2482 C CA . GLN B 1 32 ? -11.383 17.984 26.062 1 98.38 32 GLN B CA 1
ATOM 2483 C C . GLN B 1 32 ? -10.414 17 25.406 1 98.38 32 GLN B C 1
ATOM 2485 O O . GLN B 1 32 ? -10.828 15.953 24.906 1 98.38 32 GLN B O 1
ATOM 2490 N N . VAL B 1 33 ? -9.164 17.359 25.469 1 98.62 33 VAL B N 1
ATOM 2491 C CA . VAL B 1 33 ? -8.156 16.594 24.734 1 98.62 33 VAL B CA 1
ATOM 2492 C C . VAL B 1 33 ? -7.395 15.688 25.688 1 98.62 33 VAL B C 1
ATOM 2494 O O . VAL B 1 33 ? -6.961 16.125 26.766 1 98.62 33 VAL B O 1
ATOM 2497 N N . THR B 1 34 ? -7.297 14.438 25.391 1 98.75 34 THR B N 1
ATOM 2498 C CA . THR B 1 34 ? -6.398 13.492 26.047 1 98.75 34 THR B CA 1
ATOM 2499 C C . THR B 1 34 ? -5.242 13.109 25.125 1 98.75 34 THR B C 1
ATOM 2501 O O . THR B 1 34 ? -5.453 12.562 24.047 1 98.75 34 THR B O 1
ATOM 2504 N N . GLY B 1 35 ? -4.027 13.414 25.578 1 98.81 35 GLY B N 1
ATOM 2505 C CA . GLY B 1 35 ? -2.836 13.039 24.828 1 98.81 35 GLY B CA 1
ATOM 2506 C C . GLY B 1 35 ? -2.281 11.688 25.234 1 98.81 35 GLY B C 1
ATOM 2507 O O . GLY B 1 35 ? -2.223 11.359 26.422 1 98.81 35 GLY B O 1
ATOM 2508 N N . LEU B 1 36 ? -1.96 10.883 24.25 1 98.94 36 LEU B N 1
ATOM 2509 C CA . LEU B 1 36 ? -1.309 9.594 24.438 1 98.94 36 LEU B CA 1
ATOM 2510 C C . LEU B 1 36 ? 0.035 9.555 23.719 1 98.94 36 LEU B C 1
ATOM 2512 O O . LEU B 1 36 ? 0.122 9.898 22.531 1 98.94 36 LEU B O 1
ATOM 2516 N N . ASP B 1 37 ? 1.06 9.195 24.406 1 98.81 37 ASP B N 1
ATOM 2517 C CA . ASP B 1 37 ? 2.393 9.078 23.828 1 98.81 37 ASP B CA 1
ATOM 2518 C C . ASP B 1 37 ? 3.268 8.133 24.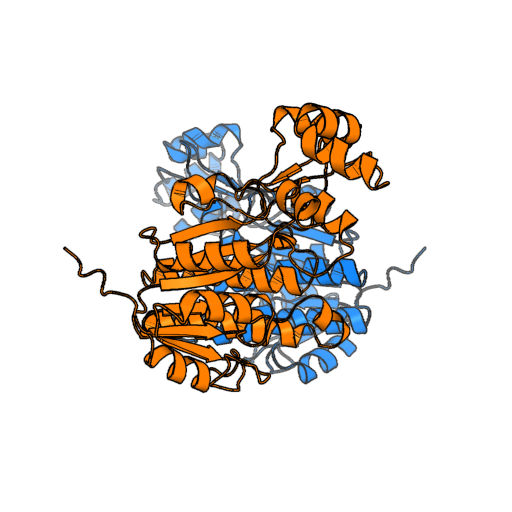641 1 98.81 37 ASP B C 1
ATOM 2520 O O . ASP B 1 37 ? 2.943 7.816 25.797 1 98.81 37 ASP B O 1
ATOM 2524 N N . THR B 1 38 ? 4.324 7.672 24 1 98.19 38 THR B N 1
ATOM 2525 C CA . THR B 1 38 ? 5.281 6.832 24.719 1 98.19 38 THR B CA 1
ATOM 2526 C C . THR B 1 38 ? 6.188 7.68 25.594 1 98.19 38 THR B C 1
ATOM 2528 O O . THR B 1 38 ? 6.809 7.168 26.531 1 98.19 38 THR B O 1
ATOM 2531 N N . ALA B 1 39 ? 6.352 8.938 25.312 1 98.06 39 ALA B N 1
ATOM 2532 C CA . ALA B 1 39 ? 7.16 9.883 26.062 1 98.06 39 ALA B CA 1
ATOM 2533 C C . ALA B 1 39 ? 6.289 10.938 26.734 1 98.06 39 ALA B C 1
ATOM 2535 O O . ALA B 1 39 ? 5.246 11.32 26.203 1 98.06 39 ALA B O 1
ATOM 2536 N N . PRO B 1 40 ? 6.723 11.375 27.859 1 98.25 40 PRO B N 1
ATOM 2537 C CA . PRO B 1 40 ? 5.965 12.461 28.484 1 98.25 40 PRO B CA 1
ATOM 2538 C C . PRO B 1 40 ? 6.047 13.766 27.688 1 98.25 40 PRO B C 1
ATOM 2540 O O . PRO B 1 40 ? 6.98 13.961 26.906 1 98.25 40 PRO B O 1
ATOM 2543 N N . GLY B 1 41 ? 5.062 14.594 27.812 1 98.06 41 GLY B N 1
ATOM 2544 C CA . GLY B 1 41 ? 4.996 15.914 27.219 1 98.06 41 GLY B CA 1
ATOM 2545 C C . GLY B 1 41 ? 3.924 16.797 27.828 1 98.06 41 GLY B C 1
ATOM 2546 O O . GLY B 1 41 ? 3.133 16.344 28.656 1 98.06 41 GLY B O 1
ATOM 2547 N N . PRO B 1 42 ? 3.879 18.016 27.438 1 97.69 42 PRO B N 1
ATOM 2548 C CA . PRO B 1 42 ? 2.957 18.984 28.047 1 97.69 42 PRO B CA 1
ATOM 2549 C C . PRO B 1 42 ? 1.493 18.594 27.875 1 97.69 42 PRO B C 1
ATOM 2551 O O . PRO B 1 42 ? 0.661 18.922 28.734 1 97.69 42 PRO B O 1
ATOM 2554 N N . PHE B 1 43 ? 1.193 17.812 26.875 1 98 43 PHE B N 1
ATOM 2555 C CA . PHE B 1 43 ? -0.205 17.484 26.609 1 98 43 PHE B CA 1
ATOM 2556 C C . PHE B 1 43 ? -0.445 15.992 26.719 1 98 43 PHE B C 1
ATOM 2558 O O . PHE B 1 43 ? -1.442 15.477 26.219 1 98 43 PHE B O 1
ATOM 2565 N N . THR B 1 44 ? 0.53 15.297 27.359 1 98.5 44 THR B N 1
ATOM 2566 C CA . THR B 1 44 ? 0.434 13.844 27.438 1 98.5 44 THR B CA 1
ATOM 2567 C C . THR B 1 44 ? -0.099 13.414 28.797 1 98.5 44 THR B C 1
ATOM 2569 O O . THR B 1 44 ? 0.58 13.57 29.812 1 98.5 44 THR B O 1
ATOM 2572 N N . GLN B 1 45 ? -1.249 12.898 28.828 1 98.5 45 GLN B N 1
ATOM 2573 C CA . GLN B 1 45 ? -1.869 12.438 30.078 1 98.5 45 GLN B CA 1
ATOM 2574 C C . GLN B 1 45 ? -1.708 10.93 30.25 1 98.5 45 GLN B C 1
ATOM 2576 O O . GLN B 1 45 ? -1.759 10.422 31.359 1 98.5 45 GLN B O 1
ATOM 2581 N N . VAL B 1 46 ? -1.591 10.211 29.141 1 98.75 46 VAL B N 1
ATOM 2582 C CA . VAL B 1 46 ? -1.446 8.758 29.156 1 98.75 46 VAL B CA 1
ATOM 2583 C C . VAL B 1 46 ? -0.111 8.367 28.531 1 98.75 46 VAL B C 1
ATOM 2585 O O . VAL B 1 46 ? 0.15 8.672 27.375 1 98.75 46 VAL B O 1
ATOM 2588 N N . ILE B 1 47 ? 0.699 7.781 29.281 1 98.75 47 ILE B N 1
ATOM 2589 C CA . ILE B 1 47 ? 1.964 7.266 28.766 1 98.75 47 ILE B CA 1
ATOM 2590 C C . ILE B 1 47 ? 1.787 5.82 28.328 1 98.75 47 ILE B C 1
ATOM 2592 O O . ILE B 1 47 ? 1.419 4.953 29.125 1 98.75 47 ILE B O 1
ATOM 2596 N N . GLY B 1 48 ? 1.988 5.543 27.031 1 98.56 48 GLY B N 1
ATOM 2597 C CA . GLY B 1 48 ? 1.833 4.215 26.453 1 98.56 48 GLY B CA 1
ATOM 2598 C C . GLY B 1 48 ? 1.992 4.191 24.953 1 98.56 48 GLY B C 1
ATOM 2599 O O . GLY B 1 48 ? 2.182 5.234 24.328 1 98.56 48 GLY B O 1
ATOM 2600 N N . SER B 1 49 ? 2.018 3.037 24.438 1 98.38 49 SER B N 1
ATOM 2601 C CA . SER B 1 49 ? 2.207 2.854 23 1 98.38 49 SER B CA 1
ATOM 2602 C C . SER B 1 49 ? 0.909 2.436 22.312 1 98.38 49 SER B C 1
ATOM 2604 O O . SER B 1 49 ? 0.082 1.744 22.922 1 98.38 49 SER B O 1
ATOM 2606 N N . VAL B 1 50 ? 0.757 2.83 21.094 1 98.62 50 VAL B N 1
ATOM 2607 C CA . VAL B 1 50 ? -0.462 2.529 20.344 1 98.62 50 VAL B CA 1
ATOM 2608 C C . VAL B 1 50 ? -0.488 1.049 19.969 1 98.62 50 VAL B C 1
ATOM 2610 O O . VAL B 1 50 ? -1.53 0.519 19.578 1 98.62 50 VAL B O 1
ATOM 2613 N N . ASP B 1 51 ? 0.67 0.337 20.031 1 97.12 51 ASP B N 1
ATOM 2614 C CA . ASP B 1 51 ? 0.647 -1.092 19.719 1 97.12 51 ASP B CA 1
ATOM 2615 C C . ASP B 1 51 ? 0.226 -1.904 20.953 1 97.12 51 ASP B C 1
ATOM 2617 O O . ASP B 1 51 ? 0.227 -3.137 20.906 1 97.12 51 ASP B O 1
ATOM 2621 N N . ASP B 1 52 ? -0.055 -1.222 22.078 1 98.31 52 ASP B N 1
ATOM 2622 C CA . ASP B 1 52 ? -0.741 -1.838 23.203 1 98.31 52 ASP B CA 1
ATOM 2623 C C . ASP B 1 52 ? -2.256 -1.81 23.016 1 98.31 52 ASP B C 1
ATOM 2625 O O . ASP B 1 52 ? -2.914 -0.83 23.359 1 98.31 52 ASP B O 1
ATOM 2629 N N . ARG B 1 53 ? -2.766 -2.918 22.562 1 98 53 ARG B N 1
ATOM 2630 C CA . ARG B 1 53 ? -4.164 -2.988 22.156 1 98 53 ARG B CA 1
ATOM 2631 C C . ARG B 1 53 ? -5.09 -2.668 23.328 1 98 53 ARG B C 1
ATOM 2633 O O . ARG B 1 53 ? -6.047 -1.905 23.172 1 98 53 ARG B O 1
ATOM 2640 N N . ALA B 1 54 ? -4.824 -3.271 24.406 1 98.5 54 ALA B N 1
ATOM 2641 C CA . ALA B 1 54 ? -5.684 -3.072 25.578 1 98.5 54 ALA B CA 1
ATOM 2642 C C . ALA B 1 54 ? -5.723 -1.603 25.984 1 98.5 54 ALA B C 1
ATOM 2644 O O . ALA B 1 54 ? -6.789 -1.06 26.281 1 98.5 54 ALA B O 1
ATOM 2645 N N . LEU B 1 55 ? -4.598 -0.986 26.047 1 98.69 55 LEU B N 1
ATOM 2646 C CA . LEU B 1 55 ? -4.504 0.43 26.391 1 98.69 55 LEU B CA 1
ATOM 2647 C C . LEU B 1 55 ? -5.301 1.279 25.406 1 98.69 55 LEU B C 1
ATOM 2649 O O . LEU B 1 55 ? -6.066 2.156 25.812 1 98.69 55 LEU B O 1
ATOM 2653 N N . VAL B 1 56 ? -5.121 1.015 24.156 1 98.75 56 VAL B N 1
ATOM 2654 C CA . VAL B 1 56 ? -5.754 1.778 23.078 1 98.75 56 VAL B CA 1
ATOM 2655 C C . VAL B 1 56 ? -7.273 1.663 23.188 1 98.75 56 VAL B C 1
ATOM 2657 O O . VAL B 1 56 ? -7.984 2.67 23.156 1 98.75 56 VAL B O 1
ATOM 2660 N N . PHE B 1 57 ? -7.777 0.444 23.359 1 98.69 57 PHE B N 1
ATOM 2661 C CA . PHE B 1 57 ? -9.219 0.237 23.438 1 98.69 57 PHE B CA 1
ATOM 2662 C C . PHE B 1 57 ? -9.797 0.948 24.656 1 98.69 57 PHE B C 1
ATOM 2664 O O . PHE B 1 57 ? -10.875 1.551 24.562 1 98.69 57 PHE B O 1
ATOM 2671 N N . ALA B 1 58 ? -9.086 0.926 25.75 1 98.75 58 ALA B N 1
ATOM 2672 C CA . ALA B 1 58 ? -9.547 1.596 26.969 1 98.75 58 ALA B CA 1
ATOM 2673 C C . ALA B 1 58 ? -9.617 3.107 26.766 1 98.75 58 ALA B C 1
ATOM 2675 O O . ALA B 1 58 ? -10.555 3.756 27.234 1 98.75 58 ALA B O 1
ATOM 2676 N N . GLN B 1 59 ? -8.609 3.672 26.109 1 98.88 59 GLN B N 1
ATOM 2677 C CA . GLN B 1 59 ? -8.555 5.117 25.922 1 98.88 59 GLN B CA 1
ATOM 2678 C C . GLN B 1 59 ? -9.609 5.578 24.922 1 98.88 59 GLN B C 1
ATOM 2680 O O . GLN B 1 59 ? -10.25 6.613 25.109 1 98.88 59 GLN B O 1
ATOM 2685 N N . VAL B 1 60 ? -9.836 4.828 23.844 1 98.88 60 VAL B N 1
ATOM 2686 C CA . VAL B 1 60 ? -10.75 5.227 22.781 1 98.88 60 VAL B CA 1
ATOM 2687 C C . VAL B 1 60 ? -12.188 5.145 23.281 1 98.88 60 VAL B C 1
ATOM 2689 O O . VAL B 1 60 ? -13.047 5.93 22.875 1 98.88 60 VAL B O 1
ATOM 2692 N N . ALA B 1 61 ? -12.445 4.227 24.219 1 98.69 61 ALA B N 1
ATOM 2693 C CA . ALA B 1 61 ? -13.781 4.059 24.781 1 98.69 61 ALA B CA 1
ATOM 2694 C C . ALA B 1 61 ? -14.258 5.336 25.469 1 98.69 61 ALA B C 1
ATOM 2696 O O . ALA B 1 61 ? -15.445 5.492 25.75 1 98.69 61 ALA B O 1
ATOM 2697 N N . ARG B 1 62 ? -13.328 6.262 25.703 1 98.31 62 ARG B N 1
ATOM 2698 C CA . ARG B 1 62 ? -13.625 7.43 26.531 1 98.31 62 ARG B CA 1
ATOM 2699 C C . ARG B 1 62 ? -13.789 8.68 25.672 1 98.31 62 ARG B C 1
ATOM 2701 O O . ARG B 1 62 ? -13.977 9.781 26.203 1 98.31 62 ARG B O 1
ATOM 2708 N N . VAL B 1 63 ? -13.688 8.57 24.406 1 98.75 63 VAL B N 1
ATOM 2709 C CA . VAL B 1 63 ? -13.625 9.781 23.594 1 98.75 63 VAL B CA 1
ATOM 2710 C C . VAL B 1 63 ? -14.633 9.695 22.453 1 98.75 63 VAL B C 1
ATOM 2712 O O . VAL B 1 63 ? -15.18 8.625 22.188 1 98.75 63 VAL B O 1
ATOM 2715 N N . ASP B 1 64 ? -14.836 10.836 21.797 1 98.69 64 ASP B N 1
ATOM 2716 C CA . ASP B 1 64 ? -15.773 10.945 20.672 1 98.69 64 ASP B CA 1
ATOM 2717 C C . ASP B 1 64 ? -15.039 10.836 19.344 1 98.69 64 ASP B C 1
ATOM 2719 O O . ASP B 1 64 ? -15.656 10.516 18.312 1 98.69 64 ASP B O 1
ATOM 2723 N N . ALA B 1 65 ? -13.75 11.172 19.359 1 98.88 65 ALA B N 1
ATOM 2724 C CA . ALA B 1 65 ? -12.961 11.195 18.141 1 98.88 65 ALA B CA 1
ATOM 2725 C C . ALA B 1 65 ? -11.484 10.93 18.438 1 98.88 65 ALA B C 1
ATOM 2727 O O . ALA B 1 65 ? -11.047 11.055 19.578 1 98.88 65 ALA B O 1
ATOM 2728 N N . VAL B 1 66 ? -10.812 10.508 17.422 1 98.94 66 VAL B N 1
ATOM 2729 C CA . VAL B 1 66 ? -9.391 10.195 17.531 1 98.94 66 VAL B CA 1
ATOM 2730 C C . VAL B 1 66 ? -8.609 10.938 16.453 1 98.94 66 VAL B C 1
ATOM 2732 O O . VAL B 1 66 ? -9 10.938 15.281 1 98.94 66 VAL B O 1
ATOM 2735 N N . ILE B 1 67 ? -7.602 11.633 16.797 1 99 67 ILE B N 1
ATOM 2736 C CA . ILE B 1 67 ? -6.559 12.125 15.906 1 99 67 ILE B CA 1
ATOM 2737 C C . ILE B 1 67 ? -5.273 11.336 16.125 1 99 67 ILE B C 1
ATOM 2739 O O . ILE B 1 67 ? -4.648 11.438 17.188 1 99 67 ILE B O 1
ATOM 2743 N N . HIS B 1 68 ? -4.922 10.57 15.148 1 99 68 HIS B N 1
ATOM 2744 C CA . HIS B 1 68 ? -3.783 9.664 15.266 1 99 68 HIS B CA 1
ATOM 2745 C C . HIS B 1 68 ? -2.545 10.25 14.586 1 99 68 HIS B C 1
ATOM 2747 O O . HIS B 1 68 ? -2.41 10.18 13.367 1 99 68 HIS B O 1
ATOM 2753 N N . VAL B 1 69 ? -1.609 10.695 15.383 1 98.81 69 VAL B N 1
ATOM 2754 C CA . VAL B 1 69 ? -0.386 11.312 14.883 1 98.81 69 VAL B CA 1
ATOM 2755 C C . VAL B 1 69 ? 0.808 10.406 15.18 1 98.81 69 VAL B C 1
ATOM 2757 O O . VAL B 1 69 ? 1.817 10.445 14.469 1 98.81 69 VAL B O 1
ATOM 2760 N N . ALA B 1 70 ? 0.707 9.562 16.172 1 98.31 70 ALA B N 1
ATOM 2761 C CA . ALA B 1 70 ? 1.814 8.719 16.609 1 98.31 70 ALA B CA 1
ATOM 2762 C C . ALA B 1 70 ? 2.326 7.836 15.484 1 98.31 70 ALA B C 1
ATOM 2764 O O . ALA B 1 70 ? 1.537 7.203 14.773 1 98.31 70 ALA B O 1
ATOM 2765 N N . SER B 1 71 ? 3.549 7.824 15.312 1 96.5 71 SER B N 1
ATOM 2766 C CA . SER B 1 71 ? 4.207 6.961 14.336 1 96.5 71 SER B CA 1
ATOM 2767 C C . SER B 1 71 ? 5.715 6.906 14.57 1 96.5 71 SER B C 1
ATOM 2769 O O . SER B 1 71 ? 6.293 7.84 15.133 1 96.5 71 SER B O 1
ATOM 2771 N N . LEU B 1 72 ? 6.277 5.781 14.219 1 93.44 72 LEU B N 1
ATOM 2772 C CA . LEU B 1 72 ? 7.723 5.777 14.016 1 93.44 72 LEU B CA 1
ATOM 2773 C C . LEU B 1 72 ? 8.078 6.352 12.648 1 93.44 72 LEU B C 1
ATOM 2775 O O . LEU B 1 72 ? 7.387 6.098 11.664 1 93.44 72 LEU B O 1
ATOM 2779 N N . HIS B 1 73 ? 9.18 7.145 12.625 1 86.69 73 HIS B N 1
ATOM 2780 C CA . HIS B 1 73 ? 9.555 7.855 11.406 1 86.69 73 HIS B CA 1
ATOM 2781 C C . HIS B 1 73 ? 11.055 7.758 11.148 1 86.69 73 HIS B C 1
ATOM 2783 O O . HIS B 1 73 ? 11.727 6.891 11.711 1 86.69 73 HIS B O 1
ATOM 2789 N N . ALA B 1 74 ? 11.531 8.594 10.188 1 69.31 74 ALA B N 1
ATOM 2790 C CA . ALA B 1 74 ? 12.852 8.508 9.578 1 69.31 74 ALA B CA 1
ATOM 2791 C C . ALA B 1 74 ? 13.945 8.453 10.641 1 69.31 74 ALA B C 1
ATOM 2793 O O . ALA B 1 74 ? 14.836 7.598 10.578 1 69.31 74 ALA B O 1
ATOM 2794 N N . PRO B 1 75 ? 13.773 9.273 11.57 1 65.5 75 PRO B N 1
ATOM 2795 C CA . PRO B 1 75 ? 14.859 9.203 12.555 1 65.5 75 PRO B CA 1
ATOM 2796 C C . PRO B 1 75 ? 14.93 7.852 13.266 1 65.5 75 PRO B C 1
ATOM 2798 O O . PRO B 1 75 ? 16 7.438 13.711 1 65.5 75 PRO B O 1
ATOM 2801 N N . HIS B 1 76 ? 13.883 7.176 13.289 1 78.56 76 HIS B N 1
ATOM 2802 C CA . HIS B 1 76 ? 13.805 5.91 14.008 1 78.56 76 HIS B CA 1
ATOM 2803 C C . HIS B 1 76 ? 14.383 4.766 13.18 1 78.56 76 HIS B C 1
ATOM 2805 O O . HIS B 1 76 ? 14.719 3.711 13.719 1 78.56 76 HIS B O 1
ATOM 2811 N N . ARG B 1 77 ? 14.516 4.949 11.914 1 77.19 77 ARG B N 1
ATOM 2812 C CA . ARG B 1 77 ? 14.945 3.893 11.008 1 77.19 77 ARG B CA 1
ATOM 2813 C C . ARG B 1 77 ? 16.391 3.469 11.305 1 77.19 77 ARG B C 1
ATOM 2815 O O . ARG B 1 77 ? 16.75 2.316 11.078 1 77.19 77 ARG B O 1
ATOM 2822 N N . GLU B 1 78 ? 17.031 4.398 11.852 1 74.25 78 GLU B N 1
ATOM 2823 C CA . GLU B 1 78 ? 18.438 4.164 12.125 1 74.25 78 GLU B CA 1
ATOM 2824 C C . GLU B 1 78 ? 18.625 3.375 13.414 1 74.25 78 GLU B C 1
ATOM 2826 O O . GLU B 1 78 ? 19.688 2.771 13.633 1 74.25 78 GLU B O 1
ATOM 2831 N N . VAL B 1 79 ? 17.484 3.357 14.203 1 79.31 79 VAL B N 1
ATOM 2832 C CA . VAL B 1 79 ? 17.75 2.852 15.547 1 79.31 79 VAL B CA 1
ATOM 2833 C C . VAL B 1 79 ? 16.812 1.694 15.859 1 79.31 79 VAL B C 1
ATOM 2835 O O . VAL B 1 79 ? 17.078 0.891 16.75 1 79.31 79 VAL B O 1
ATOM 2838 N N . LEU B 1 80 ? 15.789 1.546 15.117 1 88.56 80 LEU B N 1
ATOM 2839 C CA . LEU B 1 80 ? 14.812 0.504 15.422 1 88.56 80 LEU B CA 1
ATOM 2840 C C . LEU B 1 80 ? 14.68 -0.475 14.258 1 88.56 80 LEU B C 1
ATOM 2842 O O . LEU B 1 80 ? 14.828 -0.089 13.102 1 88.56 80 LEU B O 1
ATOM 2846 N N . PRO B 1 81 ? 14.414 -1.709 14.641 1 93.94 81 PRO B N 1
ATOM 2847 C CA . PRO B 1 81 ? 14.172 -2.674 13.562 1 93.94 81 PRO B CA 1
ATOM 2848 C C . PRO B 1 81 ? 12.906 -2.371 12.766 1 93.94 81 PRO B C 1
ATOM 2850 O O . PRO B 1 81 ? 11.977 -1.744 13.289 1 93.94 81 PRO B O 1
ATOM 2853 N N . LYS B 1 82 ? 12.875 -2.811 11.492 1 96.56 82 LYS B N 1
ATOM 2854 C CA . LYS B 1 82 ? 11.711 -2.623 10.625 1 96.56 82 LYS B CA 1
ATOM 2855 C C . LYS B 1 82 ? 10.461 -3.225 11.25 1 96.56 82 LYS B C 1
ATOM 2857 O O . LYS B 1 82 ? 9.359 -2.697 11.078 1 96.56 82 LYS B O 1
ATOM 2862 N N . SER B 1 83 ? 10.656 -4.277 12.016 1 96.62 83 SER B N 1
ATOM 2863 C CA . SER B 1 83 ? 9.539 -4.941 12.672 1 96.62 83 SER B CA 1
ATOM 2864 C C . SER B 1 83 ? 8.82 -3.998 13.625 1 96.62 83 SER B C 1
ATOM 2866 O O . SER B 1 83 ? 7.598 -4.086 13.789 1 96.62 83 SER B O 1
ATOM 2868 N N . ARG B 1 84 ? 9.562 -3.166 14.258 1 96.94 84 ARG B N 1
ATOM 2869 C CA . ARG B 1 84 ? 8.953 -2.217 15.188 1 96.94 84 ARG B CA 1
ATOM 2870 C C . ARG B 1 84 ? 8.07 -1.217 14.445 1 96.94 84 ARG B C 1
ATOM 2872 O O . ARG B 1 84 ? 7.039 -0.788 14.977 1 96.94 84 ARG B O 1
ATOM 2879 N N . PHE B 1 85 ? 8.445 -0.833 13.242 1 98 85 PHE B N 1
ATOM 2880 C CA . PHE B 1 85 ? 7.605 0.036 12.43 1 98 85 PHE B CA 1
ATOM 2881 C C . PHE B 1 85 ? 6.273 -0.635 12.125 1 98 85 PHE B C 1
ATOM 2883 O O . PHE B 1 85 ? 5.223 0.008 12.172 1 98 85 PHE B O 1
ATOM 2890 N N . VAL B 1 86 ? 6.289 -1.922 11.82 1 98.25 86 VAL B N 1
ATOM 2891 C CA . VAL B 1 86 ? 5.059 -2.658 11.562 1 98.25 86 VAL B CA 1
ATOM 2892 C C . VAL B 1 86 ? 4.184 -2.664 12.812 1 98.25 86 VAL B C 1
ATOM 2894 O O . VAL B 1 86 ? 2.979 -2.416 12.742 1 98.25 86 VAL B O 1
ATOM 2897 N N . ASP B 1 87 ? 4.809 -2.879 13.961 1 97.69 87 ASP B N 1
ATOM 2898 C CA . ASP B 1 87 ? 4.074 -2.936 15.227 1 97.69 87 ASP B CA 1
ATOM 2899 C C . ASP B 1 87 ? 3.381 -1.606 15.516 1 97.69 87 ASP B C 1
ATOM 2901 O O . ASP B 1 87 ? 2.191 -1.579 15.836 1 97.69 87 ASP B O 1
ATOM 2905 N N . VAL B 1 88 ? 4.102 -0.552 15.352 1 98.19 88 VAL B N 1
ATOM 2906 C CA . VAL B 1 88 ? 3.609 0.748 15.789 1 98.19 88 VAL B CA 1
ATOM 2907 C C . VAL B 1 88 ? 2.734 1.368 14.703 1 98.19 88 VAL B C 1
ATOM 2909 O O . VAL B 1 88 ? 1.596 1.763 14.969 1 98.19 88 VAL B O 1
ATOM 2912 N N . ASN B 1 89 ? 3.225 1.417 13.477 1 98.62 89 ASN B N 1
ATOM 2913 C CA . ASN B 1 89 ? 2.557 2.189 12.43 1 98.62 89 ASN B CA 1
ATOM 2914 C C . ASN B 1 89 ? 1.375 1.428 11.836 1 98.62 89 ASN B C 1
ATOM 2916 O O . ASN B 1 89 ? 0.384 2.033 11.422 1 98.62 89 ASN B O 1
ATOM 2920 N N . VAL B 1 90 ? 1.478 0.083 11.766 1 98.75 90 VAL B N 1
ATOM 2921 C CA . VAL B 1 90 ? 0.406 -0.691 11.148 1 98.75 90 VAL B CA 1
ATOM 2922 C C . VAL B 1 90 ? -0.523 -1.24 12.227 1 98.75 90 VAL B C 1
ATOM 2924 O O . VAL B 1 90 ? -1.701 -0.881 12.281 1 98.75 90 VAL B O 1
ATOM 2927 N N . GLN B 1 91 ? 0.034 -2.035 13.18 1 98.38 91 GLN B N 1
ATOM 2928 C CA . GLN B 1 91 ? -0.785 -2.609 14.242 1 98.38 91 GLN B CA 1
ATOM 2929 C C . GLN B 1 91 ? -1.406 -1.516 15.109 1 98.38 91 GLN B C 1
ATOM 2931 O O . GLN B 1 91 ? -2.584 -1.592 15.469 1 98.38 91 GLN B O 1
ATOM 2936 N N . GLY B 1 92 ? -0.559 -0.558 15.43 1 98.69 92 GLY B N 1
ATOM 2937 C CA . GLY B 1 92 ? -1.069 0.543 16.234 1 98.69 92 GLY B CA 1
ATOM 2938 C C . GLY B 1 92 ? -2.248 1.252 15.594 1 98.69 92 GLY B C 1
ATOM 2939 O O . GLY B 1 92 ? -3.258 1.51 16.25 1 98.69 92 GLY B O 1
ATOM 2940 N N . ALA B 1 93 ? -2.125 1.566 14.281 1 98.88 93 ALA B N 1
ATOM 2941 C CA . ALA B 1 93 ? -3.227 2.191 13.555 1 98.88 93 ALA B CA 1
ATOM 2942 C C . ALA B 1 93 ? -4.457 1.29 13.539 1 98.88 93 ALA B C 1
ATOM 2944 O O . ALA B 1 93 ? -5.582 1.762 13.734 1 98.88 93 ALA B O 1
ATOM 2945 N N . LEU B 1 94 ? -4.23 -0.001 13.312 1 98.81 94 LEU B N 1
ATOM 2946 C CA . LEU B 1 94 ? -5.332 -0.958 13.266 1 98.81 94 LEU B CA 1
ATOM 2947 C C . LEU B 1 94 ? -6.066 -1.007 14.602 1 98.81 94 LEU B C 1
ATOM 2949 O O . LEU B 1 94 ? -7.297 -1.014 14.641 1 98.81 94 LEU B O 1
ATOM 2953 N N . HIS B 1 95 ? -5.301 -1.038 15.742 1 98.69 95 HIS B N 1
ATOM 2954 C CA . HIS B 1 95 ? -5.906 -1.021 17.062 1 98.69 95 HIS B CA 1
ATOM 2955 C C . HIS B 1 95 ? -6.816 0.188 17.25 1 98.69 95 HIS B C 1
ATOM 2957 O O . HIS B 1 95 ? -7.953 0.053 17.703 1 98.69 95 HIS B O 1
ATOM 2963 N N . LEU B 1 96 ? -6.32 1.325 16.891 1 98.94 96 LEU B N 1
ATOM 2964 C CA . LEU B 1 96 ? -7.066 2.568 17.062 1 98.94 96 LEU B CA 1
ATOM 2965 C C . LEU B 1 96 ? -8.32 2.572 16.188 1 98.94 96 LEU B C 1
ATOM 2967 O O . LEU B 1 96 ? -9.391 2.969 16.641 1 98.94 96 LEU B O 1
ATOM 2971 N N . LEU B 1 97 ? -8.148 2.135 14.945 1 98.94 97 LEU B N 1
ATOM 2972 C CA . LEU B 1 97 ? -9.266 2.094 14 1 98.94 97 LEU B CA 1
ATOM 2973 C C . LEU B 1 97 ? -10.352 1.148 14.492 1 98.94 97 LEU B C 1
ATOM 2975 O O . LEU B 1 97 ? -11.539 1.498 14.477 1 98.94 97 LEU B O 1
ATOM 2979 N N . GLU B 1 98 ? -9.977 -0.038 14.906 1 98.75 98 GLU B N 1
ATOM 2980 C CA . GLU B 1 98 ? -10.945 -1.016 15.398 1 98.75 98 GLU B CA 1
ATOM 2981 C C . GLU B 1 98 ? -11.648 -0.509 16.656 1 98.75 98 GLU B C 1
ATOM 2983 O O . GLU B 1 98 ? -12.867 -0.671 16.797 1 98.75 98 GLU B O 1
ATOM 2988 N N . ALA B 1 99 ? -10.883 0.076 17.562 1 98.88 99 ALA B N 1
ATOM 2989 C CA . ALA B 1 99 ? -11.469 0.634 18.766 1 98.88 99 ALA B CA 1
ATOM 2990 C C . ALA B 1 99 ? -12.453 1.754 18.438 1 98.88 99 ALA B C 1
ATOM 2992 O O . ALA B 1 99 ? -13.547 1.809 19 1 98.88 99 ALA B O 1
ATOM 2993 N N . ALA B 1 100 ? -12.031 2.662 17.531 1 98.94 100 ALA B N 1
ATOM 2994 C CA . ALA B 1 100 ? -12.891 3.775 17.141 1 98.94 100 ALA B CA 1
ATOM 2995 C C . ALA B 1 100 ? -14.195 3.271 16.531 1 98.94 100 ALA B C 1
ATOM 2997 O O . ALA B 1 100 ? -15.266 3.818 16.797 1 98.94 100 ALA B O 1
ATOM 2998 N N . ALA B 1 101 ? -14.07 2.244 15.672 1 98.75 101 ALA B N 1
ATOM 2999 C CA . ALA B 1 101 ? -15.266 1.651 15.07 1 98.75 101 ALA B CA 1
ATOM 3000 C C . ALA B 1 101 ? -16.156 1.02 16.141 1 98.75 101 ALA B C 1
ATOM 3002 O O . ALA B 1 101 ? -17.375 1.229 16.141 1 98.75 101 ALA B O 1
ATOM 3003 N N . LYS B 1 102 ? -15.531 0.243 17.031 1 98.44 102 LYS B N 1
ATOM 3004 C CA . LYS B 1 102 ? -16.266 -0.458 18.078 1 98.44 102 LYS B CA 1
ATOM 3005 C C . LYS B 1 102 ? -17.047 0.519 18.953 1 98.44 102 LYS B C 1
ATOM 3007 O O . LYS B 1 102 ? -18.188 0.244 19.328 1 98.44 102 LYS B O 1
ATOM 3012 N N . HIS B 1 103 ? -16.453 1.654 19.172 1 98.19 103 HIS B N 1
ATOM 3013 C CA . HIS B 1 103 ? -17.062 2.602 20.094 1 98.19 103 HIS B CA 1
ATOM 3014 C C . HIS B 1 103 ? -17.797 3.709 19.344 1 98.19 103 HIS B C 1
ATOM 3016 O O . HIS B 1 103 ? -18.203 4.711 19.938 1 98.19 103 HIS B O 1
ATOM 3022 N N . ARG B 1 104 ? -17.875 3.562 18.047 1 97.62 104 ARG B N 1
ATOM 3023 C CA . ARG B 1 104 ? -18.641 4.441 17.172 1 97.62 104 ARG B CA 1
ATOM 3024 C C . ARG B 1 104 ? -1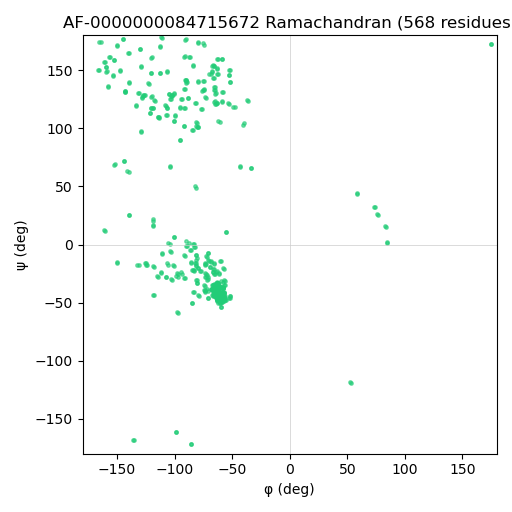8.156 5.887 17.297 1 97.62 104 ARG B C 1
ATOM 3026 O O . ARG B 1 104 ? -18.969 6.805 17.438 1 97.62 104 ARG B O 1
ATOM 3033 N N . CYS B 1 105 ? -16.906 6.066 17.312 1 98.62 105 CYS B N 1
ATOM 3034 C CA . CYS B 1 105 ? -16.344 7.414 17.266 1 98.62 105 CYS B CA 1
ATOM 3035 C C . CYS B 1 105 ? -16.922 8.195 16.094 1 98.62 105 CYS B C 1
ATOM 3037 O O . CYS B 1 105 ? -17.234 7.625 15.047 1 98.62 105 CYS B O 1
ATOM 3039 N N . GLN B 1 106 ? -17 9.5 16.281 1 98.56 106 GLN B N 1
ATOM 3040 C CA . GLN B 1 106 ? -17.625 10.375 15.281 1 98.56 106 GLN B CA 1
ATOM 3041 C C . GLN B 1 106 ? -16.641 10.727 14.172 1 98.56 106 GLN B C 1
ATOM 3043 O O . GLN B 1 106 ? -17.047 11.117 13.078 1 98.56 106 GLN B O 1
ATOM 3048 N N . ARG B 1 107 ? -15.352 10.617 14.508 1 98.81 107 ARG B N 1
ATOM 3049 C CA . ARG B 1 107 ? -14.305 10.984 13.562 1 98.81 107 ARG B CA 1
ATOM 3050 C C . ARG B 1 107 ? -12.992 10.289 13.906 1 98.81 107 ARG B C 1
ATOM 3052 O O . ARG B 1 107 ? -12.633 10.164 15.078 1 98.81 107 ARG B O 1
ATOM 3059 N N . PHE B 1 108 ? -12.367 9.789 12.938 1 98.94 108 PHE B N 1
ATOM 3060 C CA . PHE B 1 108 ? -10.977 9.344 13.008 1 98.94 108 PHE B CA 1
ATOM 3061 C C . PHE B 1 108 ? -10.117 10.102 12 1 98.94 108 PHE B C 1
ATOM 3063 O O . PHE B 1 108 ? -10.375 10.055 10.797 1 98.94 108 PHE B O 1
ATOM 3070 N N . VAL B 1 109 ? -9.148 10.859 12.484 1 99 109 VAL B N 1
ATOM 3071 C CA . VAL B 1 109 ? -8.219 11.57 11.609 1 99 109 VAL B CA 1
ATOM 3072 C C . VAL B 1 109 ? -6.852 10.883 11.633 1 99 109 VAL B C 1
ATOM 3074 O O . VAL B 1 109 ? -6.223 10.781 12.688 1 99 109 VAL B O 1
ATOM 3077 N N . TYR B 1 110 ? -6.453 10.406 10.5 1 98.94 110 TYR B N 1
ATOM 3078 C CA . TYR B 1 110 ? -5.164 9.742 10.367 1 98.94 110 TYR B CA 1
ATOM 3079 C C . TYR B 1 110 ? -4.125 10.68 9.75 1 98.94 110 TYR B C 1
ATOM 3081 O O . TYR B 1 110 ? -4.383 11.312 8.727 1 98.94 110 TYR B O 1
ATOM 3089 N N . THR B 1 111 ? -2.98 10.758 10.406 1 98.94 111 THR B N 1
ATOM 3090 C CA . THR B 1 111 ? -1.867 11.555 9.891 1 98.94 111 THR B CA 1
ATOM 3091 C C . THR B 1 111 ? -0.951 10.695 9.023 1 98.94 111 THR B C 1
ATOM 3093 O O . THR B 1 111 ? -0.143 9.922 9.539 1 98.94 111 THR B O 1
ATOM 3096 N N . SER B 1 112 ? -1.076 10.836 7.77 1 98.62 112 SER B N 1
ATOM 3097 C CA . SER B 1 112 ? -0.167 10.195 6.824 1 98.62 112 SER B CA 1
ATOM 3098 C C . SER B 1 112 ? 0.9 11.172 6.34 1 98.62 112 SER B C 1
ATOM 3100 O O . SER B 1 112 ? 1.287 12.094 7.07 1 98.62 112 SER B O 1
ATOM 3102 N N . THR B 1 113 ? 1.528 10.914 5.281 1 98.25 113 THR B N 1
ATOM 3103 C CA . THR B 1 113 ? 2.666 11.695 4.809 1 98.25 113 THR B CA 1
ATOM 3104 C C . THR B 1 113 ? 2.711 11.719 3.283 1 98.25 113 THR B C 1
ATOM 3106 O O . THR B 1 113 ? 2.348 10.734 2.633 1 98.25 113 THR B O 1
ATOM 3109 N N . THR B 1 114 ? 3.217 12.781 2.74 1 98.19 114 THR B N 1
ATOM 3110 C CA . THR B 1 114 ? 3.439 12.844 1.299 1 98.19 114 THR B CA 1
ATOM 3111 C C . THR B 1 114 ? 4.582 11.922 0.889 1 98.19 114 THR B C 1
ATOM 3113 O O . THR B 1 114 ? 4.734 11.602 -0.292 1 98.19 114 THR B O 1
ATOM 3116 N N . SER B 1 115 ? 5.352 11.453 1.829 1 96.94 115 SER B N 1
ATOM 3117 C CA . SER B 1 115 ? 6.477 10.586 1.495 1 96.94 115 SER B CA 1
ATOM 3118 C C . SER B 1 115 ? 6 9.266 0.913 1 96.94 115 SER B C 1
ATOM 3120 O O . SER B 1 115 ? 6.773 8.555 0.263 1 96.94 115 SER B O 1
ATOM 3122 N N . VAL B 1 116 ? 4.711 8.891 1.069 1 97.69 116 VAL B N 1
ATOM 3123 C CA . VAL B 1 116 ? 4.203 7.621 0.569 1 97.69 116 VAL B CA 1
ATOM 3124 C C . VAL B 1 116 ? 4.234 7.613 -0.958 1 97.69 116 VAL B C 1
ATOM 3126 O O . VAL B 1 116 ? 4.27 6.551 -1.58 1 97.69 116 VAL B O 1
ATOM 3129 N N . TYR B 1 117 ? 4.215 8.805 -1.598 1 97.81 117 TYR B N 1
ATOM 3130 C CA . TYR B 1 117 ? 4.312 8.867 -3.053 1 97.81 117 TYR B CA 1
ATOM 3131 C C . TYR B 1 117 ? 5.648 8.305 -3.531 1 97.81 117 TYR B C 1
ATOM 3133 O O . TYR B 1 117 ? 5.723 7.695 -4.602 1 97.81 117 TYR B O 1
ATOM 3141 N N . GLY B 1 118 ? 6.688 8.594 -2.734 1 95.94 118 GLY B N 1
ATOM 3142 C CA . GLY B 1 118 ? 7.973 7.945 -2.932 1 95.94 118 GLY B CA 1
ATOM 3143 C C . GLY B 1 118 ? 8.477 8.047 -4.359 1 95.94 118 GLY B C 1
ATOM 3144 O O . GLY B 1 118 ? 8.594 9.148 -4.902 1 95.94 118 GLY B O 1
ATOM 3145 N N . ARG B 1 119 ? 8.664 6.926 -5.043 1 94.38 119 ARG B N 1
ATOM 3146 C CA . ARG B 1 119 ? 9.273 6.816 -6.363 1 94.38 119 ARG B CA 1
ATOM 3147 C C . ARG B 1 119 ? 8.398 7.488 -7.422 1 94.38 119 ARG B C 1
ATOM 3149 O O . ARG B 1 119 ? 8.875 7.809 -8.516 1 94.38 119 ARG B O 1
ATOM 3156 N N . ALA B 1 120 ? 7.133 7.645 -7.109 1 94.12 120 ALA B N 1
ATOM 3157 C CA . ALA B 1 120 ? 6.219 8.25 -8.07 1 94.12 120 ALA B CA 1
ATOM 3158 C C . ALA B 1 120 ? 6.527 9.734 -8.266 1 94.12 120 ALA B C 1
ATOM 3160 O O . ALA B 1 120 ? 6.086 10.344 -9.242 1 94.12 120 ALA B O 1
ATOM 3161 N N . MET B 1 121 ? 7.219 10.312 -7.328 1 95.19 121 MET B N 1
ATOM 3162 C CA . MET B 1 121 ? 7.516 11.742 -7.371 1 95.19 121 MET B CA 1
ATOM 3163 C C . MET B 1 121 ? 8.82 12.008 -8.117 1 95.19 121 MET B C 1
ATOM 3165 O O . MET B 1 121 ? 9.227 13.156 -8.273 1 95.19 121 MET B O 1
ATOM 3169 N N . GLU B 1 122 ? 9.43 10.961 -8.547 1 92 122 GLU B N 1
ATOM 3170 C CA . GLU B 1 122 ? 10.625 11.133 -9.367 1 92 122 GLU B CA 1
ATOM 3171 C C . GLU B 1 122 ? 10.266 11.398 -10.828 1 92 122 GLU B C 1
ATOM 3173 O O . GLU B 1 122 ? 9.57 10.586 -11.461 1 92 122 GLU B O 1
ATOM 3178 N N . PRO B 1 123 ? 10.742 12.555 -11.297 1 89.5 123 PRO B N 1
ATOM 3179 C CA . PRO B 1 123 ? 10.383 12.859 -12.68 1 89.5 123 PRO B CA 1
ATOM 3180 C C . PRO B 1 123 ? 10.859 11.805 -13.664 1 89.5 123 PRO B C 1
ATOM 3182 O O . PRO B 1 123 ? 12.031 11.398 -13.633 1 89.5 123 PRO B O 1
ATOM 3185 N N . ARG B 1 124 ? 9.875 11.219 -14.453 1 84.25 124 ARG B N 1
ATOM 3186 C CA . ARG B 1 124 ? 10.203 10.266 -15.508 1 84.25 124 ARG B CA 1
ATOM 3187 C C . ARG B 1 124 ? 10.156 10.938 -16.875 1 84.25 124 ARG B C 1
ATOM 3189 O O . ARG B 1 124 ? 10.734 10.43 -17.844 1 84.25 124 ARG B O 1
ATOM 3196 N N . ALA B 1 125 ? 9.531 12.047 -16.906 1 87 125 ALA B N 1
ATOM 3197 C CA . ALA B 1 125 ? 9.469 12.883 -18.109 1 87 125 ALA B CA 1
ATOM 3198 C C . ALA B 1 125 ? 10.242 14.18 -17.906 1 87 125 ALA B C 1
ATOM 3200 O O . ALA B 1 125 ? 10.883 14.383 -16.875 1 87 125 ALA B O 1
ATOM 3201 N N . ASP B 1 126 ? 10.305 15 -18.891 1 94.94 126 ASP B N 1
ATOM 3202 C CA . ASP B 1 126 ? 11.047 16.266 -18.891 1 94.94 126 ASP B CA 1
ATOM 3203 C C . ASP B 1 126 ? 10.227 17.375 -18.234 1 94.94 126 ASP B C 1
ATOM 3205 O O . ASP B 1 126 ? 10.047 18.438 -18.828 1 94.94 126 ASP B O 1
ATOM 3209 N N . ALA B 1 127 ? 9.688 17.125 -17.031 1 97.5 127 ALA B N 1
ATOM 3210 C CA . ALA B 1 127 ? 8.867 18.062 -16.281 1 97.5 127 ALA B CA 1
ATOM 3211 C C . ALA B 1 127 ? 8.836 17.688 -14.797 1 97.5 127 ALA B C 1
ATOM 3213 O O . ALA B 1 127 ? 8.977 16.516 -14.445 1 97.5 127 ALA B O 1
ATOM 3214 N N . ALA B 1 128 ? 8.719 18.688 -13.93 1 97.94 128 ALA B N 1
ATOM 3215 C CA . ALA B 1 128 ? 8.422 18.438 -12.523 1 97.94 128 ALA B CA 1
ATOM 3216 C C . ALA B 1 128 ? 7.102 17.688 -12.367 1 97.94 128 ALA B C 1
ATOM 3218 O O . ALA B 1 128 ? 6.277 17.672 -13.281 1 97.94 128 ALA B O 1
ATOM 3219 N N . ILE B 1 129 ? 6.965 17.094 -11.266 1 98.25 129 ILE B N 1
ATOM 3220 C CA . ILE B 1 129 ? 5.766 16.297 -11.055 1 98.25 129 ILE B CA 1
ATOM 3221 C C . ILE B 1 129 ? 4.703 17.125 -10.336 1 98.25 129 ILE B C 1
ATOM 3223 O O . ILE B 1 129 ? 4.996 17.797 -9.344 1 98.25 129 ILE B O 1
ATOM 3227 N N . TRP B 1 130 ? 3.521 17.203 -10.945 1 98 130 TRP B N 1
ATOM 3228 C CA . TRP B 1 130 ? 2.33 17.75 -10.312 1 98 130 TRP B CA 1
ATOM 3229 C C . TRP B 1 130 ? 1.679 16.734 -9.383 1 98 130 TRP B C 1
ATOM 3231 O O . TRP B 1 130 ? 0.98 15.828 -9.836 1 98 130 TRP B O 1
ATOM 3241 N N . VAL B 1 131 ? 1.874 16.828 -8.055 1 98.44 131 VAL B N 1
ATOM 3242 C CA . VAL B 1 131 ? 1.565 15.742 -7.129 1 98.44 131 VAL B CA 1
ATOM 3243 C C . VAL B 1 131 ? 0.167 15.945 -6.547 1 98.44 131 VAL B C 1
ATOM 3245 O O . VAL B 1 131 ? 0.004 16.594 -5.512 1 98.44 131 VAL B O 1
ATOM 3248 N N . THR B 1 132 ? -0.814 15.422 -7.184 1 98.44 132 THR B N 1
ATOM 3249 C CA . THR B 1 132 ? -2.158 15.336 -6.625 1 98.44 132 THR B CA 1
ATOM 3250 C C . THR B 1 132 ? -2.346 14.023 -5.867 1 98.44 132 THR B C 1
ATOM 3252 O O . THR B 1 132 ? -1.463 13.164 -5.879 1 98.44 132 THR B O 1
ATOM 3255 N N . GLU B 1 133 ? -3.523 13.875 -5.25 1 98.25 133 GLU B N 1
ATOM 3256 C CA . GLU B 1 133 ? -3.816 12.672 -4.48 1 98.25 133 GLU B CA 1
ATOM 3257 C C . GLU B 1 133 ? -4.02 11.469 -5.395 1 98.25 133 GLU B C 1
ATOM 3259 O O . GLU B 1 133 ? -4.055 10.328 -4.93 1 98.25 133 GLU B O 1
ATOM 3264 N N . GLU B 1 134 ? -4.055 11.688 -6.727 1 95.62 134 GLU B N 1
ATOM 3265 C CA . GLU B 1 134 ? -4.258 10.609 -7.688 1 95.62 134 GLU B CA 1
ATOM 3266 C C . GLU B 1 134 ? -2.939 9.93 -8.047 1 95.62 134 GLU B C 1
ATOM 3268 O O . GLU B 1 134 ? -2.932 8.859 -8.664 1 95.62 134 GLU B O 1
ATOM 3273 N N . LEU B 1 135 ? -1.844 10.617 -7.699 1 96.19 135 LEU B N 1
ATOM 3274 C CA . LEU B 1 135 ? -0.549 10 -7.965 1 96.19 135 LEU B CA 1
ATOM 3275 C C . LEU B 1 135 ? -0.389 8.703 -7.168 1 96.19 135 LEU B C 1
ATOM 3277 O O . LEU B 1 135 ? -0.515 8.711 -5.941 1 96.19 135 LEU B O 1
ATOM 3281 N N . ALA B 1 136 ? -0.159 7.605 -7.871 1 94 136 ALA B N 1
ATOM 3282 C CA . ALA B 1 136 ? -0.056 6.312 -7.199 1 94 136 ALA B CA 1
ATOM 3283 C C . ALA B 1 136 ? 1.165 6.266 -6.285 1 94 136 ALA B C 1
ATOM 3285 O O . ALA B 1 136 ? 2.273 6.609 -6.699 1 94 136 ALA B O 1
ATOM 3286 N N . PRO B 1 137 ? 0.999 5.809 -5.098 1 96.56 137 PRO B N 1
ATOM 3287 C CA . PRO B 1 137 ? 2.123 5.742 -4.16 1 96.56 137 PRO B CA 1
ATOM 3288 C C . PRO B 1 137 ? 3.229 4.801 -4.629 1 96.56 137 PRO B C 1
ATOM 3290 O O . PRO B 1 137 ? 2.965 3.859 -5.383 1 96.56 137 PRO B O 1
ATOM 3293 N N . GLY B 1 138 ? 4.422 5.074 -4.23 1 95.81 138 GLY B N 1
ATOM 3294 C CA . GLY B 1 138 ? 5.621 4.281 -4.453 1 95.81 138 GLY B CA 1
ATOM 3295 C C . GLY B 1 138 ? 6.582 4.309 -3.279 1 95.81 138 GLY B C 1
ATOM 3296 O O . GLY B 1 138 ? 7.656 4.914 -3.363 1 95.81 138 GLY B O 1
ATOM 3297 N N . PRO B 1 139 ? 6.215 3.641 -2.168 1 96.62 139 PRO B N 1
ATOM 3298 C CA . PRO B 1 139 ? 6.988 3.715 -0.927 1 96.62 139 PRO B CA 1
ATOM 3299 C C . PRO B 1 139 ? 8.469 3.387 -1.132 1 96.62 139 PRO B C 1
ATOM 3301 O O . PRO B 1 139 ? 8.805 2.508 -1.931 1 96.62 139 PRO B O 1
ATOM 3304 N N . ARG B 1 140 ? 9.398 4.082 -0.338 1 95.56 140 ARG B N 1
ATOM 3305 C CA . ARG B 1 140 ? 10.836 3.943 -0.555 1 95.56 140 ARG B CA 1
ATOM 3306 C C . ARG B 1 140 ? 11.523 3.363 0.676 1 95.56 140 ARG B C 1
ATOM 3308 O O . ARG B 1 140 ? 12.672 2.936 0.606 1 95.56 140 ARG B O 1
ATOM 3315 N N . ASP B 1 141 ? 10.836 3.463 1.749 1 96.25 141 ASP B N 1
ATOM 3316 C CA . ASP B 1 141 ? 11.414 2.943 2.984 1 96.25 141 ASP B CA 1
ATOM 3317 C C . ASP B 1 141 ? 10.336 2.346 3.887 1 96.25 141 ASP B C 1
ATOM 3319 O O . ASP B 1 141 ? 9.164 2.32 3.523 1 96.25 141 ASP B O 1
ATOM 3323 N N . ILE B 1 142 ? 10.773 1.762 5.055 1 97.56 142 ILE B N 1
ATOM 3324 C CA . ILE B 1 142 ? 9.867 1.028 5.934 1 97.56 142 ILE B CA 1
ATOM 3325 C C . ILE B 1 142 ? 8.805 1.975 6.484 1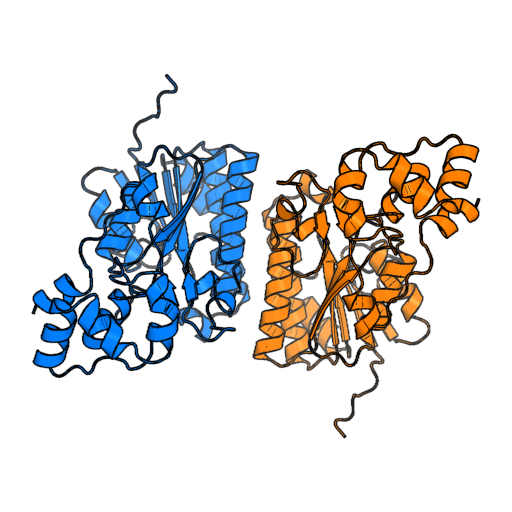 97.56 142 ILE B C 1
ATOM 3327 O O . ILE B 1 142 ? 7.656 1.573 6.699 1 97.56 142 ILE B O 1
ATOM 3331 N N . TYR B 1 143 ? 9.203 3.225 6.695 1 97.38 143 TYR B N 1
ATOM 3332 C CA . TYR B 1 143 ? 8.242 4.23 7.117 1 97.38 143 TYR B CA 1
ATOM 3333 C C . TYR B 1 143 ? 7.133 4.398 6.082 1 97.38 143 TYR B C 1
ATOM 3335 O O . TYR B 1 143 ? 5.949 4.305 6.41 1 97.38 143 TYR B O 1
ATOM 3343 N N . ASP B 1 144 ? 7.465 4.582 4.809 1 97.62 144 ASP B N 1
ATOM 3344 C CA . ASP B 1 144 ? 6.496 4.754 3.729 1 97.62 144 ASP B CA 1
ATOM 3345 C C . ASP B 1 144 ? 5.582 3.533 3.615 1 97.62 144 ASP B C 1
ATOM 3347 O O . ASP B 1 144 ? 4.363 3.676 3.484 1 97.62 144 ASP B O 1
ATOM 3351 N N . VAL B 1 145 ? 6.203 2.367 3.668 1 98.06 145 VAL B N 1
ATOM 3352 C CA . VAL B 1 145 ? 5.457 1.123 3.514 1 98.06 145 VAL B CA 1
ATOM 3353 C C . VAL B 1 145 ? 4.395 1.019 4.609 1 98.06 145 VAL B C 1
ATOM 3355 O O . VAL B 1 145 ? 3.23 0.725 4.328 1 98.06 145 VAL B O 1
ATOM 3358 N N . THR B 1 146 ? 4.789 1.295 5.824 1 98.38 146 THR B N 1
ATOM 3359 C CA . THR B 1 146 ? 3.883 1.097 6.953 1 98.38 146 THR B CA 1
ATOM 3360 C C . THR B 1 146 ? 2.811 2.184 6.98 1 98.38 146 THR B C 1
ATOM 3362 O O . THR B 1 146 ? 1.659 1.918 7.328 1 98.38 146 THR B O 1
ATOM 3365 N N . LYS B 1 147 ? 3.186 3.4 6.602 1 98.5 147 LYS B N 1
ATOM 3366 C CA . LYS B 1 147 ? 2.195 4.473 6.559 1 98.5 147 LYS B CA 1
ATOM 3367 C C . LYS B 1 147 ? 1.168 4.23 5.457 1 98.5 147 LYS B C 1
ATOM 3369 O O . LYS B 1 147 ? -0.02 4.504 5.637 1 98.5 147 LYS B O 1
ATOM 3374 N N . LEU B 1 148 ? 1.621 3.732 4.352 1 98.31 148 LEU B N 1
ATOM 3375 C CA . LEU B 1 148 ? 0.69 3.414 3.275 1 98.31 148 LEU B CA 1
ATOM 3376 C C . LEU B 1 148 ? -0.246 2.281 3.684 1 98.31 148 LEU B C 1
ATOM 3378 O O . LEU B 1 148 ? -1.445 2.33 3.402 1 98.31 148 LEU B O 1
ATOM 3382 N N . ALA B 1 149 ? 0.314 1.271 4.309 1 98.62 149 ALA B N 1
ATOM 3383 C CA . ALA B 1 149 ? -0.526 0.182 4.801 1 98.62 149 ALA B CA 1
ATOM 3384 C C . ALA B 1 149 ? -1.597 0.704 5.754 1 98.62 149 ALA B C 1
ATOM 3386 O O . ALA B 1 149 ? -2.758 0.292 5.68 1 98.62 149 ALA B O 1
ATOM 3387 N N . ALA B 1 150 ? -1.208 1.588 6.586 1 98.75 150 ALA B N 1
ATOM 3388 C CA . ALA B 1 150 ? -2.154 2.17 7.535 1 98.75 150 ALA B CA 1
ATOM 3389 C C . ALA B 1 150 ? -3.23 2.977 6.816 1 98.75 150 ALA B C 1
ATOM 3391 O O . ALA B 1 150 ? -4.391 2.988 7.234 1 98.75 150 ALA B O 1
ATOM 3392 N N . GLU B 1 151 ? -2.898 3.682 5.742 1 98.5 151 GLU B N 1
ATOM 3393 C CA . GLU B 1 151 ? -3.9 4.363 4.926 1 98.5 151 GLU B CA 1
ATOM 3394 C C . GLU B 1 151 ? -4.957 3.385 4.418 1 98.5 151 GLU B C 1
ATOM 3396 O O . GLU B 1 151 ? -6.152 3.684 4.449 1 98.5 151 GLU B O 1
ATOM 3401 N N . GLN B 1 152 ? -4.434 2.301 3.945 1 98.31 152 GLN B N 1
ATOM 3402 C CA . GLN B 1 152 ? -5.344 1.298 3.402 1 98.31 152 GLN B CA 1
ATOM 3403 C C . GLN B 1 152 ? -6.254 0.733 4.488 1 98.31 152 GLN B C 1
ATOM 3405 O O . GLN B 1 152 ? -7.418 0.418 4.23 1 98.31 152 GLN B O 1
ATOM 3410 N N . LEU B 1 153 ? -5.727 0.565 5.672 1 98.75 153 LEU B N 1
ATOM 3411 C CA . LEU B 1 153 ? -6.539 0.114 6.797 1 98.75 153 LEU B CA 1
ATOM 3412 C C . LEU B 1 153 ? -7.625 1.132 7.125 1 98.75 153 LEU B C 1
ATOM 3414 O O . LEU B 1 153 ? -8.742 0.757 7.492 1 98.75 153 LEU B O 1
ATOM 3418 N N . CYS B 1 154 ? -7.273 2.438 7.008 1 98.81 154 CYS B N 1
ATOM 3419 C CA . CYS B 1 154 ? -8.266 3.488 7.211 1 98.81 154 CYS B CA 1
ATOM 3420 C C . CYS B 1 154 ? -9.445 3.318 6.258 1 98.81 154 CYS B C 1
ATOM 3422 O O . CYS B 1 154 ? -10.602 3.363 6.68 1 98.81 154 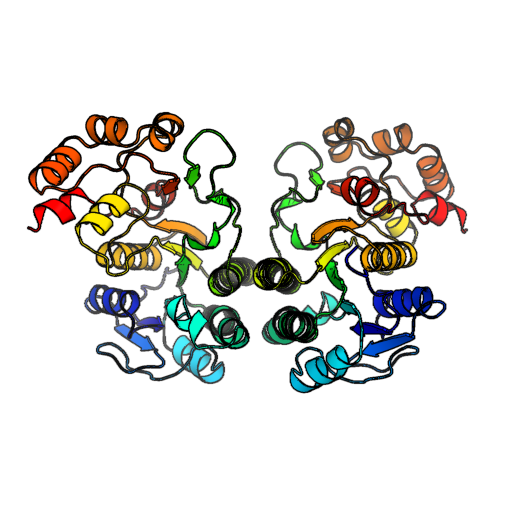CYS B O 1
ATOM 3424 N N . TRP B 1 155 ? -9.133 3.125 5.047 1 98.25 155 TRP B N 1
ATOM 3425 C CA . TRP B 1 155 ? -10.188 2.912 4.055 1 98.25 155 TRP B CA 1
ATOM 3426 C C . TRP B 1 155 ? -11 1.662 4.383 1 98.25 155 TRP B C 1
ATOM 3428 O O . TRP B 1 155 ? -12.227 1.69 4.355 1 98.25 155 TRP B O 1
ATOM 3438 N N . LEU B 1 156 ? -10.312 0.603 4.691 1 97.88 156 LEU B N 1
ATOM 3439 C CA . LEU B 1 156 ? -10.945 -0.686 4.941 1 97.88 156 LEU B CA 1
ATOM 3440 C C . LEU B 1 156 ? -11.945 -0.585 6.086 1 97.88 156 LEU B C 1
ATOM 3442 O O . LEU B 1 156 ? -13.094 -1.022 5.957 1 97.88 156 LEU B O 1
ATOM 3446 N N . VAL B 1 157 ? -11.539 -0.024 7.176 1 98.44 157 VAL B N 1
ATOM 3447 C CA . VAL B 1 157 ? -12.391 0.042 8.359 1 98.44 157 VAL B CA 1
ATOM 3448 C C . VAL B 1 157 ? -13.578 0.953 8.086 1 98.44 157 VAL B C 1
ATOM 3450 O O . VAL B 1 157 ? -14.703 0.655 8.5 1 98.44 157 VAL B O 1
ATOM 3453 N N . HIS B 1 158 ? -13.32 2.053 7.355 1 98.69 158 HIS B N 1
ATOM 3454 C CA . HIS B 1 158 ? -14.438 2.896 6.953 1 98.69 158 HIS B CA 1
ATOM 3455 C C . HIS B 1 158 ? -15.461 2.105 6.141 1 98.69 158 HIS B C 1
ATOM 3457 O O . HIS B 1 158 ? -16.656 2.164 6.422 1 98.69 158 HIS B O 1
ATOM 3463 N N . GLU B 1 159 ? -14.992 1.387 5.188 1 97.56 159 GLU B N 1
ATOM 3464 C CA . GLU B 1 159 ? -15.875 0.638 4.293 1 97.56 159 GLU B CA 1
ATOM 3465 C C . GLU B 1 159 ? -16.656 -0.425 5.055 1 97.56 159 GLU B C 1
ATOM 3467 O O . GLU B 1 159 ? -17.844 -0.647 4.773 1 97.56 159 GLU B O 1
ATOM 3472 N N . GLU B 1 160 ? -16.047 -1.01 6.004 1 97.06 160 GLU B N 1
ATOM 3473 C CA . GLU B 1 160 ? -16.656 -2.131 6.719 1 97.06 160 GLU B CA 1
ATOM 3474 C C . GLU B 1 160 ? -17.625 -1.644 7.789 1 97.06 160 GLU B C 1
ATOM 3476 O O . GLU B 1 160 ? -18.594 -2.332 8.109 1 97.06 160 GLU B O 1
ATOM 3481 N N . THR B 1 161 ? -17.359 -0.466 8.352 1 98.19 161 THR B N 1
ATOM 3482 C CA . THR B 1 161 ? -18.062 -0.139 9.586 1 98.19 161 THR B CA 1
ATOM 3483 C C . THR B 1 161 ? -18.812 1.184 9.445 1 98.19 161 THR B C 1
ATOM 3485 O O . THR B 1 161 ? -19.672 1.509 10.273 1 98.19 161 THR B O 1
ATOM 3488 N N . GLY B 1 162 ? -18.422 1.967 8.43 1 98.38 162 GLY B N 1
ATOM 3489 C CA . GLY B 1 162 ? -19 3.291 8.297 1 98.38 162 GLY B CA 1
ATOM 3490 C C . GLY B 1 162 ? -18.312 4.34 9.148 1 98.38 162 GLY B C 1
ATOM 3491 O O . GLY B 1 162 ? -18.734 5.5 9.164 1 98.38 162 GLY B O 1
ATOM 3492 N N . LEU B 1 163 ? -17.234 4 9.906 1 98.69 163 LEU B N 1
ATOM 3493 C CA . LEU B 1 163 ? -16.484 4.973 10.68 1 98.69 163 LEU B CA 1
ATOM 3494 C C . LEU B 1 163 ? -16.031 6.141 9.812 1 98.69 163 LEU B C 1
ATOM 3496 O O . LEU B 1 163 ? -15.414 5.941 8.766 1 98.69 163 LEU B O 1
ATOM 3500 N N . PRO B 1 164 ? -16.406 7.391 10.125 1 98.81 164 PRO B N 1
ATOM 3501 C CA . PRO B 1 164 ? -15.891 8.523 9.352 1 98.81 164 PRO B CA 1
ATOM 3502 C C . PRO B 1 164 ? -14.383 8.711 9.516 1 98.81 164 PRO B C 1
ATOM 3504 O O . PRO B 1 164 ? -13.891 8.836 10.641 1 98.81 164 PRO B O 1
ATOM 3507 N N . VAL B 1 165 ? -13.648 8.688 8.406 1 98.94 165 VAL B N 1
ATOM 3508 C CA . VAL B 1 165 ? -12.188 8.734 8.453 1 98.94 165 VAL B CA 1
ATOM 3509 C C . VAL B 1 165 ? -11.68 9.789 7.477 1 98.94 165 VAL B C 1
ATOM 3511 O O . VAL B 1 165 ? -12.086 9.82 6.312 1 98.94 165 VAL B O 1
ATOM 3514 N N . ILE B 1 166 ? -10.789 10.672 7.938 1 98.94 166 ILE B N 1
ATOM 3515 C CA . ILE B 1 166 ? -10.039 11.586 7.078 1 98.94 166 ILE B CA 1
ATOM 3516 C C . ILE B 1 166 ? -8.547 11.289 7.195 1 98.94 166 ILE B C 1
ATOM 3518 O O . ILE B 1 166 ? -8.008 11.195 8.305 1 98.94 166 ILE B O 1
ATOM 3522 N N . THR B 1 167 ? -7.922 11.023 6.078 1 98.94 167 THR B N 1
ATOM 3523 C CA . THR B 1 167 ? -6.484 10.805 5.992 1 98.94 167 THR B CA 1
ATOM 3524 C C . THR B 1 167 ? -5.785 12.039 5.43 1 98.94 167 THR B C 1
ATOM 3526 O O . THR B 1 167 ? -6.168 12.555 4.375 1 98.94 167 THR B O 1
ATOM 3529 N N . LEU B 1 168 ? -4.766 12.539 6.125 1 98.94 168 LEU B N 1
ATOM 3530 C CA . LEU B 1 168 ? -4.008 13.711 5.711 1 98.94 168 LEU B CA 1
ATOM 3531 C C . LEU B 1 168 ? -2.572 13.344 5.363 1 98.94 168 LEU B C 1
ATOM 3533 O O . LEU B 1 168 ? -1.793 12.969 6.246 1 98.94 168 LEU B O 1
ATOM 3537 N N . ARG B 1 169 ? -2.213 13.383 4.078 1 98.88 169 ARG B N 1
ATOM 3538 C CA . ARG B 1 169 ? -0.818 13.266 3.666 1 98.88 169 ARG B CA 1
ATOM 3539 C C . ARG B 1 169 ? -0.09 14.602 3.836 1 98.88 169 ARG B C 1
ATOM 3541 O O . ARG B 1 169 ? -0.138 15.453 2.951 1 98.88 169 ARG B O 1
ATOM 3548 N N . THR B 1 170 ? 0.66 14.711 4.902 1 98.81 170 THR B N 1
ATOM 3549 C CA . THR B 1 170 ? 1.27 15.984 5.273 1 98.81 170 THR B CA 1
ATOM 3550 C C . THR B 1 170 ? 2.645 16.141 4.625 1 98.81 170 THR B C 1
ATOM 3552 O O . THR B 1 170 ? 3.408 15.172 4.551 1 98.81 170 THR B O 1
ATOM 3555 N N . ALA B 1 171 ? 2.93 17.328 4.164 1 98.56 171 ALA B N 1
ATOM 3556 C CA . ALA B 1 171 ? 4.266 17.656 3.682 1 98.56 171 ALA B CA 1
ATOM 3557 C C . ALA B 1 171 ? 5.238 17.844 4.844 1 98.56 171 ALA B C 1
ATOM 3559 O O . ALA B 1 171 ? 4.836 17.812 6.012 1 98.56 171 ALA B O 1
ATOM 3560 N N . ARG B 1 172 ? 6.48 18 4.445 1 96.88 172 ARG B N 1
ATOM 3561 C CA . ARG B 1 172 ? 7.516 18.125 5.469 1 96.88 172 ARG B CA 1
ATOM 3562 C C . ARG B 1 172 ? 7.336 19.406 6.273 1 96.88 172 ARG B C 1
ATOM 3564 O O . ARG B 1 172 ? 7.109 20.484 5.699 1 96.88 172 ARG B O 1
ATOM 3571 N N . PHE B 1 173 ? 7.473 19.234 7.578 1 96.31 173 PHE B N 1
ATOM 3572 C CA . PHE B 1 173 ? 7.363 20.406 8.445 1 96.31 173 PHE B CA 1
ATOM 3573 C C . PHE B 1 173 ? 8.398 20.344 9.562 1 96.31 173 PHE B C 1
ATOM 3575 O O . PHE B 1 173 ? 8.195 20.922 10.633 1 96.31 173 PHE B O 1
ATOM 3582 N N . TYR B 1 174 ? 9.422 19.688 9.344 1 91.19 174 TYR B N 1
ATOM 3583 C CA . TYR B 1 174 ? 10.453 19.609 10.367 1 91.19 174 TYR B CA 1
ATOM 3584 C C . TYR B 1 174 ? 11.422 20.781 10.266 1 91.19 174 TYR B C 1
ATOM 3586 O O . TYR B 1 174 ? 11.508 21.438 9.227 1 91.19 174 TYR B O 1
ATOM 3594 N N . PRO B 1 175 ? 12.094 20.969 11.336 1 91.06 175 PRO B N 1
ATOM 3595 C CA . PRO B 1 175 ? 13.008 22.125 11.344 1 91.06 175 PRO B CA 1
ATOM 3596 C C . PRO B 1 175 ? 14.141 21.969 10.336 1 91.06 175 PRO B C 1
ATOM 3598 O O . PRO B 1 175 ? 14.711 20.891 10.195 1 91.06 175 PRO B O 1
ATOM 3601 N N . GLN B 1 176 ? 14.32 22.938 9.578 1 93.31 176 GLN B N 1
ATOM 3602 C CA . GLN B 1 176 ? 15.398 23.109 8.609 1 93.31 176 GLN B CA 1
ATOM 3603 C C . GLN B 1 176 ? 15.898 24.547 8.602 1 93.31 176 GLN B C 1
ATOM 3605 O O . GLN B 1 176 ? 15.305 25.422 9.242 1 93.31 176 GLN B O 1
ATOM 3610 N N . PRO B 1 177 ? 17.109 24.688 7.957 1 92.81 177 PRO B N 1
ATOM 3611 C CA . PRO B 1 177 ? 17.484 26.094 7.785 1 92.81 177 PRO B CA 1
ATOM 3612 C C . PRO B 1 177 ? 16.391 26.938 7.141 1 92.81 177 PRO B C 1
ATOM 3614 O O . PRO B 1 177 ? 15.688 26.453 6.242 1 92.81 177 PRO B O 1
ATOM 3617 N N . ARG B 1 178 ? 16.281 28.094 7.652 1 90.5 178 ARG B N 1
ATOM 3618 C CA . ARG B 1 178 ? 15.18 28.984 7.293 1 90.5 178 ARG B CA 1
ATOM 3619 C C . ARG B 1 178 ? 15.07 29.141 5.781 1 90.5 178 ARG B C 1
ATOM 3621 O O . ARG B 1 178 ? 13.969 29.125 5.223 1 90.5 178 ARG B O 1
ATOM 3628 N N . GLU B 1 179 ? 16.203 29.359 5.129 1 88.94 179 GLU B N 1
ATOM 3629 C CA . GLU B 1 179 ? 16.234 29.562 3.682 1 88.94 179 GLU B CA 1
ATOM 3630 C C . GLU B 1 179 ? 15.688 28.328 2.947 1 88.94 179 GLU B C 1
ATOM 3632 O O . GLU B 1 179 ? 14.969 28.469 1.956 1 88.94 179 GLU B O 1
ATOM 3637 N N . LEU B 1 180 ? 16 27.219 3.498 1 94.31 180 LEU B N 1
ATOM 3638 C CA . LEU B 1 180 ? 15.531 25.984 2.891 1 94.31 180 LEU B CA 1
ATOM 3639 C C . LEU B 1 180 ? 14.039 25.781 3.135 1 94.31 180 LEU B C 1
ATOM 3641 O O . LEU B 1 180 ? 13.312 25.328 2.25 1 94.31 180 LEU B O 1
ATOM 3645 N N . MET B 1 181 ? 13.656 26.125 4.281 1 96.25 181 MET B N 1
ATOM 3646 C CA . MET B 1 181 ? 12.234 26.031 4.605 1 96.25 181 MET B CA 1
ATOM 3647 C C . MET B 1 181 ? 11.406 26.938 3.709 1 96.25 181 MET B C 1
ATOM 3649 O O . MET B 1 181 ? 10.312 26.562 3.281 1 96.25 181 MET B O 1
ATOM 3653 N N . ALA B 1 182 ? 11.945 28.125 3.447 1 96 182 ALA B N 1
ATOM 3654 C CA . ALA B 1 182 ? 11.234 29.078 2.592 1 96 182 ALA B CA 1
ATOM 3655 C C . ALA B 1 182 ? 11.062 28.516 1.182 1 96 182 ALA B C 1
ATOM 3657 O O . ALA B 1 182 ? 9.977 28.578 0.608 1 96 182 ALA B O 1
ATOM 3658 N N . ILE B 1 183 ? 12.125 27.984 0.683 1 97.19 183 ILE B N 1
ATOM 3659 C CA . ILE B 1 183 ? 12.094 27.422 -0.658 1 97.19 183 ILE B CA 1
ATOM 3660 C C . ILE B 1 183 ? 11.133 26.219 -0.686 1 97.19 183 ILE B C 1
ATOM 3662 O O . ILE B 1 183 ? 10.32 26.094 -1.601 1 97.19 183 ILE B O 1
ATOM 3666 N N . HIS B 1 184 ? 11.195 25.375 0.328 1 98 184 HIS B N 1
ATOM 3667 C CA . HIS B 1 184 ? 10.344 24.188 0.382 1 98 184 HIS B CA 1
ATOM 3668 C C . HIS B 1 184 ? 8.867 24.578 0.463 1 98 184 HIS B C 1
ATOM 3670 O O . HIS B 1 184 ? 8.008 23.906 -0.102 1 98 184 HIS B O 1
ATOM 3676 N N . ARG B 1 185 ? 8.578 25.641 1.095 1 97.94 185 ARG B N 1
ATOM 3677 C CA . ARG B 1 185 ? 7.188 26.062 1.252 1 97.94 185 ARG B CA 1
ATOM 3678 C C . ARG B 1 185 ? 6.613 26.562 -0.067 1 97.94 185 ARG B C 1
ATOM 3680 O O . ARG B 1 185 ? 5.398 26.734 -0.2 1 97.94 185 ARG B O 1
ATOM 3687 N N . LEU B 1 186 ? 7.504 26.734 -1.048 1 98.12 186 LEU B N 1
ATOM 3688 C CA . LEU B 1 186 ? 7.012 27.125 -2.363 1 98.12 186 LEU B CA 1
ATOM 3689 C C . LEU B 1 186 ? 6.457 25.922 -3.115 1 98.12 186 LEU B C 1
ATOM 3691 O O . LEU B 1 186 ? 5.711 26.078 -4.086 1 98.12 186 LEU B O 1
ATOM 3695 N N . HIS B 1 187 ? 6.871 24.703 -2.68 1 98.25 187 HIS B N 1
ATOM 3696 C CA . HIS B 1 187 ? 6.484 23.625 -3.592 1 98.25 187 HIS B CA 1
ATOM 3697 C C . HIS B 1 187 ? 6.277 22.312 -2.842 1 98.25 187 HIS B C 1
ATOM 3699 O O . HIS B 1 187 ? 5.703 21.375 -3.385 1 98.25 187 HIS B O 1
ATOM 3705 N N . ARG B 1 188 ? 6.734 22.156 -1.6 1 98 188 ARG B N 1
ATOM 3706 C CA . ARG B 1 188 ? 6.652 20.828 -0.99 1 98 188 ARG B CA 1
ATOM 3707 C C . ARG B 1 188 ? 6.754 20.922 0.529 1 98 188 ARG B C 1
ATOM 3709 O O . ARG B 1 188 ? 7.008 19.922 1.199 1 98 188 ARG B O 1
ATOM 3716 N N . GLY B 1 189 ? 6.664 22.078 1.142 1 98.19 189 GLY B N 1
ATOM 3717 C CA . GLY B 1 189 ? 6.816 22.266 2.574 1 98.19 189 GLY B CA 1
ATOM 3718 C C . GLY B 1 189 ? 5.527 22.688 3.258 1 98.19 189 GLY B C 1
ATOM 3719 O O . GLY B 1 189 ? 4.52 22.938 2.596 1 98.19 189 GLY B O 1
ATOM 3720 N N . LEU B 1 190 ? 5.621 22.672 4.543 1 98.69 190 LEU B N 1
ATOM 3721 C CA . LEU B 1 190 ? 4.453 22.969 5.371 1 98.69 190 LEU B CA 1
ATOM 3722 C C . LEU B 1 190 ? 4.867 23.516 6.73 1 98.69 190 LEU B C 1
ATOM 3724 O O . LEU B 1 190 ? 5.961 23.219 7.219 1 98.69 190 LEU B O 1
ATOM 3728 N N . ASP B 1 191 ? 4.074 24.406 7.227 1 98.25 191 ASP B N 1
ATOM 3729 C CA . ASP B 1 191 ? 4.25 24.844 8.609 1 98.25 191 ASP B CA 1
ATOM 3730 C C . ASP B 1 191 ? 3.434 23.969 9.562 1 98.25 191 ASP B C 1
ATOM 3732 O O . ASP B 1 191 ? 2.281 23.641 9.281 1 98.25 191 ASP B O 1
ATOM 3736 N N . VAL B 1 192 ? 3.996 23.672 10.727 1 98.38 192 VAL B N 1
ATOM 3737 C CA . VAL B 1 192 ? 3.352 22.781 11.688 1 98.38 192 VAL B CA 1
ATOM 3738 C C . VAL B 1 192 ? 2.027 23.391 12.148 1 98.38 192 VAL B C 1
ATOM 3740 O O . VAL B 1 192 ? 1.064 22.672 12.414 1 98.38 192 VAL B O 1
ATOM 3743 N N . ARG B 1 193 ? 1.887 24.719 12.266 1 98.31 193 ARG B N 1
ATOM 3744 C CA . ARG B 1 193 ? 0.652 25.375 12.68 1 98.31 193 ARG B CA 1
ATOM 3745 C C . ARG B 1 193 ? -0.455 25.156 11.656 1 98.31 193 ARG B C 1
ATOM 3747 O O . ARG B 1 193 ? -1.612 24.938 12.016 1 98.31 193 ARG B O 1
ATOM 3754 N N . ASP B 1 194 ? -0.041 25.281 10.406 1 98.75 194 ASP B N 1
ATOM 3755 C CA . ASP B 1 194 ? -1.001 25 9.344 1 98.75 194 ASP B CA 1
ATOM 3756 C C . ASP B 1 194 ? -1.368 23.516 9.312 1 98.75 194 ASP B C 1
ATOM 3758 O O . ASP B 1 194 ? -2.518 23.156 9.039 1 98.75 194 ASP B O 1
ATOM 3762 N N . CYS B 1 195 ? -0.405 22.672 9.547 1 98.81 195 CYS B N 1
ATOM 3763 C CA . CYS B 1 195 ? -0.67 21.234 9.609 1 98.81 195 CYS B CA 1
ATOM 3764 C C . CYS B 1 195 ? -1.688 20.906 10.695 1 98.81 195 CYS B C 1
ATOM 3766 O O . CYS B 1 195 ? -2.635 20.156 10.453 1 98.81 195 CYS B O 1
ATOM 3768 N N . ALA B 1 196 ? -1.5 21.469 11.844 1 98.88 196 ALA B N 1
ATOM 3769 C CA . ALA B 1 196 ? -2.426 21.266 12.961 1 98.88 196 ALA B CA 1
ATOM 3770 C C . ALA B 1 196 ? -3.814 21.797 12.617 1 98.88 196 ALA B C 1
ATOM 3772 O O . ALA B 1 196 ? -4.824 21.188 12.945 1 98.88 196 ALA B O 1
ATOM 3773 N N . TRP B 1 197 ? -3.812 22.938 11.93 1 98.62 197 TRP B N 1
ATOM 3774 C CA . TRP B 1 197 ? -5.082 23.531 11.516 1 98.62 197 TRP B CA 1
ATOM 3775 C C . TRP B 1 197 ? -5.836 22.578 10.578 1 98.62 197 TRP B C 1
ATOM 3777 O O . TRP B 1 197 ? -7.051 22.422 10.695 1 98.62 197 TRP B O 1
ATOM 3787 N N . ALA B 1 198 ? -5.113 21.953 9.672 1 98.94 198 ALA B N 1
ATOM 3788 C CA . ALA B 1 198 ? -5.73 20.984 8.773 1 98.94 198 ALA B CA 1
ATOM 3789 C C . ALA B 1 198 ? -6.371 19.844 9.562 1 98.94 198 ALA B C 1
ATOM 3791 O O . ALA B 1 198 ? -7.434 19.344 9.195 1 98.94 198 ALA B O 1
ATOM 3792 N N . HIS B 1 199 ? -5.766 19.406 10.664 1 98.88 199 HIS B N 1
ATOM 3793 C CA . HIS B 1 199 ? -6.309 18.344 11.508 1 98.88 199 HIS B CA 1
ATOM 3794 C C . HIS B 1 199 ? -7.594 18.797 12.195 1 98.88 199 HIS B C 1
ATOM 3796 O O . HIS B 1 199 ? -8.539 18.016 12.32 1 98.88 199 HIS B O 1
ATOM 3802 N N . ARG B 1 200 ? -7.613 20.047 12.617 1 98.56 200 ARG B N 1
ATOM 3803 C CA . ARG B 1 200 ? -8.836 20.594 13.203 1 98.56 200 ARG B CA 1
ATOM 3804 C C . ARG B 1 200 ? -9.969 20.609 12.195 1 98.56 200 ARG B C 1
ATOM 3806 O O . ARG B 1 200 ? -11.094 20.203 12.508 1 98.56 200 ARG B O 1
ATOM 3813 N N . LEU B 1 201 ? -9.68 21.094 10.984 1 98.75 201 LEU B N 1
ATOM 3814 C CA . LEU B 1 201 ? -10.688 21.125 9.922 1 98.75 201 LEU B CA 1
ATOM 3815 C C . LEU B 1 201 ? -11.195 19.719 9.625 1 98.75 201 LEU B C 1
ATOM 3817 O O . LEU B 1 201 ? -12.398 19.516 9.43 1 98.75 201 LEU B O 1
ATOM 3821 N N . ALA B 1 202 ? -10.25 18.75 9.617 1 98.81 202 ALA B N 1
ATOM 3822 C CA . ALA B 1 202 ? -10.625 17.359 9.375 1 98.81 202 ALA B CA 1
ATOM 3823 C C . ALA B 1 202 ? -11.539 16.828 10.477 1 98.81 202 ALA B C 1
ATOM 3825 O O . ALA B 1 202 ? -12.508 16.125 10.203 1 98.81 202 ALA B O 1
ATOM 3826 N N . LEU B 1 203 ? -11.242 17.188 11.695 1 98.44 203 LEU B N 1
ATOM 3827 C CA . LEU B 1 203 ? -12.008 16.766 12.859 1 98.44 203 LEU B CA 1
ATOM 3828 C C . LEU B 1 203 ? -13.461 17.219 12.742 1 98.44 203 LEU B C 1
ATOM 3830 O O . LEU B 1 203 ? -14.383 16.469 13.094 1 98.44 203 LEU B O 1
ATOM 3834 N N . GLU B 1 204 ? -13.648 18.312 12.117 1 97.19 204 GLU B N 1
ATOM 3835 C CA . GLU B 1 204 ? -14.961 18.953 12.109 1 97.19 204 GLU B CA 1
ATOM 3836 C C . GLU B 1 204 ? -15.672 18.734 10.781 1 97.19 204 GLU B C 1
ATOM 3838 O O . GLU B 1 204 ? -16.844 19.109 10.625 1 97.19 204 GLU B O 1
ATOM 3843 N N . SER B 1 205 ? -14.984 18.141 9.844 1 97.44 205 SER B N 1
ATOM 3844 C CA . SER B 1 205 ? -15.477 18.047 8.477 1 97.44 205 SER B CA 1
ATOM 3845 C C . SER B 1 205 ? -16.719 17.156 8.391 1 97.44 205 SER B C 1
ATOM 3847 O O . SER B 1 205 ? -16.781 16.125 9.055 1 97.44 205 SER B O 1
ATOM 3849 N N . PRO B 1 206 ? -17.703 17.484 7.531 1 96.69 206 PRO B N 1
ATOM 3850 C CA . PRO B 1 206 ? -18.844 16.609 7.301 1 96.69 206 PRO B CA 1
ATOM 3851 C C . PRO B 1 206 ? -18.547 15.477 6.324 1 96.69 206 PRO B C 1
ATOM 3853 O O . PRO B 1 206 ? -19.359 14.578 6.137 1 96.69 206 PRO B O 1
ATOM 3856 N N . VAL B 1 207 ? -17.344 15.562 5.668 1 97.5 207 VAL B N 1
ATOM 3857 C CA . VAL B 1 207 ? -16.953 14.539 4.707 1 97.5 207 VAL B CA 1
ATOM 3858 C C . VAL B 1 207 ? -16.781 13.203 5.418 1 97.5 207 VAL B C 1
ATOM 3860 O O . VAL B 1 207 ? -15.984 13.094 6.363 1 97.5 207 VAL B O 1
ATOM 3863 N N . PRO B 1 208 ? -17.531 12.18 5.031 1 98 208 PRO B N 1
ATOM 3864 C CA . PRO B 1 208 ? -17.438 10.914 5.762 1 98 208 PRO B CA 1
ATOM 3865 C C . PRO B 1 208 ? -16.078 10.25 5.617 1 98 208 PRO B C 1
ATOM 3867 O O . PRO B 1 208 ? -15.57 9.656 6.57 1 98 208 PRO B O 1
ATOM 3870 N N . PHE B 1 209 ? -15.523 10.289 4.371 1 98.62 209 PHE B N 1
ATOM 3871 C CA . PHE B 1 209 ? -14.219 9.711 4.074 1 98.62 209 PHE B CA 1
ATOM 3872 C C . PHE B 1 209 ? -13.461 10.57 3.074 1 98.62 209 PHE B C 1
ATOM 3874 O O . PHE B 1 209 ? -14.016 11 2.064 1 98.62 209 PHE B O 1
ATOM 3881 N N . GLY B 1 210 ? -12.203 10.844 3.375 1 98.5 210 GLY B N 1
ATOM 3882 C CA . GLY B 1 210 ? -11.414 11.648 2.457 1 98.5 210 GLY B CA 1
ATOM 3883 C C . GLY B 1 210 ? -9.914 11.484 2.658 1 98.5 210 GLY B C 1
ATOM 3884 O O . GLY B 1 210 ? -9.469 11.094 3.738 1 98.5 210 GLY B O 1
ATOM 3885 N N . LEU B 1 211 ? -9.125 11.68 1.623 1 98.75 211 LEU B N 1
ATOM 3886 C CA . LEU B 1 211 ? -7.668 11.703 1.574 1 98.75 211 LEU B CA 1
ATOM 3887 C C . LEU B 1 211 ? -7.164 12.992 0.935 1 98.75 211 LEU B C 1
ATOM 3889 O O . LEU B 1 211 ? -7.594 13.352 -0.162 1 98.75 211 LEU B O 1
ATOM 3893 N N . TYR B 1 212 ? -6.227 13.68 1.637 1 98.94 212 TYR B N 1
ATOM 3894 C CA . TYR B 1 212 ? -5.848 15.016 1.181 1 98.94 212 TYR B CA 1
ATOM 3895 C C . TYR B 1 212 ? -4.348 15.234 1.319 1 98.94 212 TYR B C 1
ATOM 3897 O O . TYR B 1 212 ? -3.744 14.836 2.316 1 98.94 212 TYR B O 1
ATOM 3905 N N . ASN B 1 213 ? -3.768 15.875 0.328 1 98.94 213 ASN B N 1
ATOM 3906 C CA . ASN B 1 213 ? -2.459 16.484 0.504 1 98.94 213 ASN B CA 1
ATOM 3907 C C . ASN B 1 213 ? -2.549 17.766 1.341 1 98.94 213 ASN B C 1
ATOM 3909 O O . ASN B 1 213 ? -3.42 18.609 1.108 1 98.94 213 ASN B O 1
ATOM 3913 N N . ILE B 1 214 ? -1.675 17.875 2.275 1 98.94 214 ILE B N 1
ATOM 3914 C CA . ILE B 1 214 ? -1.583 19.078 3.1 1 98.94 214 ILE B CA 1
ATOM 3915 C C . ILE B 1 214 ? -0.187 19.672 2.973 1 98.94 214 ILE B C 1
ATOM 3917 O O . ILE B 1 214 ? 0.8 19.078 3.398 1 98.94 214 ILE B O 1
ATOM 3921 N N . SER B 1 215 ? -0.079 20.797 2.408 1 98.88 215 SER B N 1
ATOM 3922 C CA . SER B 1 215 ? 1.151 21.547 2.195 1 98.88 215 SER B CA 1
ATOM 3923 C C . SER B 1 215 ? 0.886 23.047 2.188 1 98.88 215 SER B C 1
ATOM 3925 O O . SER B 1 215 ? -0.266 23.484 2.264 1 98.88 215 SER B O 1
ATOM 3927 N N . ALA B 1 216 ? 1.972 23.781 2.18 1 98.62 216 ALA B N 1
ATOM 3928 C CA . ALA B 1 216 ? 1.824 25.203 1.916 1 98.62 216 ALA B CA 1
ATOM 3929 C C . ALA B 1 216 ? 1.271 25.453 0.515 1 98.62 216 ALA B C 1
ATOM 3931 O O . ALA B 1 216 ? 1.297 24.562 -0.335 1 98.62 216 ALA B O 1
ATOM 3932 N N . ARG B 1 217 ? 0.726 26.609 0.332 1 97.88 217 ARG B N 1
ATOM 3933 C CA . ARG B 1 217 ? 0.198 26.969 -0.982 1 97.88 217 ARG B CA 1
ATOM 3934 C C . ARG B 1 217 ? 1.327 27.25 -1.965 1 97.88 217 ARG B C 1
ATOM 3936 O O . ARG B 1 217 ? 2.213 28.062 -1.68 1 97.88 217 ARG B O 1
ATOM 3943 N N . SER B 1 218 ? 1.27 26.594 -3.012 1 98.12 218 SER B N 1
ATOM 3944 C CA . SER B 1 218 ? 2.268 26.812 -4.051 1 98.12 218 SER B CA 1
ATOM 3945 C C . SER B 1 218 ? 1.816 27.891 -5.027 1 98.12 218 SER B C 1
ATOM 3947 O O . SER B 1 218 ? 0.643 27.953 -5.398 1 98.12 218 SER B O 1
ATOM 3949 N N . PRO B 1 219 ? 2.791 28.75 -5.461 1 98.31 219 PRO B N 1
ATOM 3950 C CA . PRO B 1 219 ? 2.428 29.781 -6.434 1 98.31 219 PRO B CA 1
ATOM 3951 C C . PRO B 1 219 ? 2.416 29.266 -7.867 1 98.31 219 PRO B C 1
ATOM 3953 O O . PRO B 1 219 ? 2.039 29.984 -8.789 1 98.31 219 PRO B O 1
ATOM 3956 N N . PHE B 1 220 ? 2.756 28.031 -8.086 1 98.62 220 PHE B N 1
ATOM 3957 C CA . PHE B 1 220 ? 3.016 27.531 -9.43 1 98.62 220 PHE B CA 1
ATOM 3958 C C . PHE B 1 220 ? 1.745 26.953 -10.055 1 98.62 220 PHE B C 1
ATOM 3960 O O . PHE B 1 220 ? 0.748 26.75 -9.359 1 98.62 220 PHE B O 1
ATOM 3967 N N . ARG B 1 221 ? 1.774 26.828 -11.367 1 98.06 221 ARG B N 1
ATOM 3968 C CA . ARG B 1 221 ? 0.703 26.234 -12.156 1 98.06 221 ARG B CA 1
ATOM 3969 C C . ARG B 1 221 ? 1.201 25.016 -12.93 1 98.06 221 ARG B C 1
ATOM 3971 O O . ARG B 1 221 ? 2.408 24.844 -13.102 1 98.06 221 ARG B O 1
ATOM 3978 N N . ARG B 1 222 ? 0.223 24.234 -13.328 1 97.12 222 ARG B N 1
ATOM 3979 C CA . ARG B 1 222 ? 0.568 23.016 -14.055 1 97.12 222 ARG B CA 1
ATOM 3980 C C . ARG B 1 222 ? 1.407 23.328 -15.289 1 97.12 222 ARG B C 1
ATOM 3982 O O . ARG B 1 222 ? 2.291 22.547 -15.656 1 97.12 222 ARG B O 1
ATOM 3989 N N . GLU B 1 223 ? 1.167 24.422 -15.93 1 97.81 223 GLU B N 1
ATOM 3990 C CA . GLU B 1 223 ? 1.855 24.797 -17.156 1 97.81 223 GLU B CA 1
ATOM 3991 C C . GLU B 1 223 ? 3.32 25.125 -16.891 1 97.81 223 GLU B C 1
ATOM 3993 O O . GLU B 1 223 ? 4.121 25.203 -17.828 1 97.81 223 GLU B O 1
ATOM 3998 N N . ASP B 1 224 ? 3.664 25.328 -15.617 1 98.38 224 ASP B N 1
ATOM 3999 C CA . ASP B 1 224 ? 5.016 25.75 -15.266 1 98.38 224 ASP B CA 1
ATOM 4000 C C . ASP B 1 224 ? 5.945 24.547 -15.125 1 98.38 224 ASP B C 1
ATOM 4002 O O . ASP B 1 224 ? 7.156 24.703 -14.953 1 98.38 224 ASP B O 1
ATOM 4006 N N . LEU B 1 225 ? 5.48 23.297 -15.227 1 98.06 225 LEU B N 1
ATOM 4007 C CA . LEU B 1 225 ? 6.18 22.125 -14.727 1 98.06 225 LEU B CA 1
ATOM 4008 C C . LEU B 1 225 ? 7.461 21.875 -15.516 1 98.06 225 LEU B C 1
ATOM 4010 O O . LEU B 1 225 ? 8.492 21.531 -14.938 1 98.06 225 LEU B O 1
ATOM 4014 N N . THR B 1 226 ? 7.395 21.984 -16.797 1 98 226 THR B N 1
ATOM 4015 C CA . THR B 1 226 ? 8.602 21.797 -17.609 1 98 226 THR B CA 1
ATOM 4016 C C . THR B 1 226 ? 9.664 22.828 -17.234 1 98 226 THR B C 1
ATOM 4018 O O . THR B 1 226 ? 10.82 22.469 -16.984 1 98 226 THR B O 1
ATOM 4021 N N . GLU B 1 227 ? 9.258 23.984 -17.172 1 98.38 227 GLU B N 1
ATOM 4022 C CA . GLU B 1 227 ? 10.195 25.062 -16.875 1 98.38 227 GLU B CA 1
ATOM 4023 C C . GLU B 1 227 ? 10.711 24.953 -15.438 1 98.38 227 GLU B C 1
ATOM 4025 O O . GLU B 1 227 ? 11.867 25.297 -15.164 1 98.38 227 GLU B O 1
ATOM 4030 N N . LEU B 1 228 ? 9.906 24.516 -14.492 1 98.38 228 LEU B N 1
ATOM 4031 C CA . LEU B 1 228 ? 10.336 24.328 -13.109 1 98.38 228 LEU B CA 1
ATOM 4032 C C . LEU B 1 228 ? 11.508 23.359 -13.031 1 98.38 228 LEU B C 1
ATOM 4034 O O . LEU B 1 228 ? 12.414 23.531 -12.211 1 98.38 228 LEU B O 1
ATOM 4038 N N . LEU B 1 229 ? 11.43 22.359 -13.891 1 98.06 229 LEU B N 1
ATOM 4039 C CA . LEU B 1 229 ? 12.469 21.328 -13.867 1 98.06 229 LEU B CA 1
ATOM 4040 C C . LEU B 1 229 ? 13.773 21.875 -14.438 1 98.06 229 LEU B C 1
ATOM 4042 O O . LEU B 1 229 ? 14.859 21.438 -14.047 1 98.06 229 LEU B O 1
ATOM 4046 N N . HIS B 1 230 ? 13.734 22.906 -15.312 1 97.19 230 HIS B N 1
ATOM 4047 C CA . HIS B 1 230 ? 14.914 23.312 -16.062 1 97.19 230 HIS B CA 1
ATOM 4048 C C . HIS B 1 230 ? 15.359 24.719 -15.664 1 97.19 230 HIS B C 1
ATOM 4050 O O . HIS B 1 230 ? 16.531 25.062 -15.797 1 97.19 230 HIS B O 1
ATOM 4056 N N . ASP B 1 231 ? 14.453 25.484 -15.227 1 98 231 ASP B N 1
ATOM 4057 C CA . ASP B 1 231 ? 14.727 26.875 -14.859 1 98 231 ASP B CA 1
ATOM 4058 C C . ASP B 1 231 ? 13.75 27.359 -13.789 1 98 231 ASP B C 1
ATOM 4060 O O . ASP B 1 231 ? 12.992 28.297 -14.016 1 98 231 ASP B O 1
ATOM 4064 N N . ALA B 1 232 ? 13.867 26.828 -12.656 1 98.56 232 ALA B N 1
ATOM 4065 C CA . ALA B 1 232 ? 12.961 27.156 -11.555 1 98.56 232 ALA B CA 1
ATOM 4066 C C . ALA B 1 232 ? 13.07 28.625 -11.164 1 98.56 232 ALA B C 1
ATOM 4068 O O . ALA B 1 232 ? 12.086 29.25 -10.766 1 98.56 232 ALA B O 1
ATOM 4069 N N . SER B 1 233 ? 14.281 29.172 -11.266 1 98.44 233 SER B N 1
ATOM 4070 C CA . SER B 1 233 ? 14.508 30.562 -10.898 1 98.44 233 SER B CA 1
ATOM 4071 C C . SER B 1 233 ? 13.602 31.5 -11.695 1 98.44 233 SER B C 1
ATOM 4073 O O . SER B 1 233 ? 13.008 32.406 -11.133 1 98.44 233 SER B O 1
ATOM 4075 N N . ALA B 1 234 ? 13.531 31.266 -12.938 1 98.44 234 ALA B N 1
ATOM 4076 C CA . ALA B 1 234 ? 12.703 32.094 -13.805 1 98.44 234 ALA B CA 1
ATOM 4077 C C . ALA B 1 234 ? 11.227 32 -13.414 1 98.44 234 ALA B C 1
ATOM 4079 O O . ALA B 1 234 ? 10.508 33 -13.406 1 98.44 234 ALA B O 1
ATOM 4080 N N . VAL B 1 235 ? 10.805 30.797 -13.141 1 98.81 235 VAL B N 1
ATOM 4081 C CA . VAL B 1 235 ? 9.406 30.578 -12.781 1 98.81 235 VAL B CA 1
ATOM 4082 C C . VAL B 1 235 ? 9.102 31.266 -11.445 1 98.81 235 VAL B C 1
ATOM 4084 O O . VAL B 1 235 ? 8.047 31.875 -11.289 1 98.81 235 VAL B O 1
ATOM 4087 N N . ILE B 1 236 ? 9.953 31.141 -10.5 1 98.75 236 ILE B N 1
ATOM 4088 C CA . ILE B 1 236 ? 9.758 31.75 -9.188 1 98.75 236 ILE B CA 1
ATOM 4089 C C . ILE B 1 236 ? 9.664 33.25 -9.328 1 98.75 236 ILE B C 1
ATOM 4091 O O . ILE B 1 236 ? 8.789 33.906 -8.734 1 98.75 236 ILE B O 1
ATOM 4095 N N . ARG B 1 237 ? 10.523 33.875 -10.156 1 98.5 237 ARG B N 1
ATOM 4096 C CA . ARG B 1 237 ? 10.477 35.312 -10.375 1 98.5 237 ARG B CA 1
ATOM 4097 C C . ARG B 1 237 ? 9.141 35.719 -10.977 1 98.5 237 ARG B C 1
ATOM 4099 O O . ARG B 1 237 ? 8.625 36.812 -10.68 1 98.5 237 ARG B O 1
ATOM 4106 N N . ARG B 1 238 ? 8.625 34.875 -11.797 1 98.56 238 ARG B N 1
ATOM 4107 C CA . ARG B 1 238 ? 7.391 35.188 -12.508 1 98.56 238 ARG B CA 1
ATOM 4108 C C . ARG B 1 238 ? 6.176 34.969 -11.609 1 98.56 238 ARG B C 1
ATOM 4110 O O . ARG B 1 238 ? 5.258 35.781 -11.586 1 98.56 238 ARG B O 1
ATOM 4117 N N . ARG B 1 239 ? 6.117 33.875 -10.852 1 98.69 239 ARG B N 1
ATOM 4118 C CA . ARG B 1 239 ? 4.922 33.438 -10.141 1 98.69 239 ARG B CA 1
ATOM 4119 C C . ARG B 1 239 ? 4.922 33.938 -8.703 1 98.69 239 ARG B C 1
ATOM 4121 O O . ARG B 1 239 ? 3.861 34.094 -8.086 1 98.69 239 ARG B O 1
ATOM 4128 N N . ALA B 1 240 ? 6.039 34.219 -8.172 1 98.25 240 ALA B N 1
ATOM 4129 C CA . ALA B 1 240 ? 6.199 34.688 -6.793 1 98.25 240 ALA B CA 1
ATOM 4130 C C . ALA B 1 240 ? 7.266 35.75 -6.695 1 98.25 240 ALA B C 1
ATOM 4132 O O . ALA B 1 240 ? 8.242 35.625 -5.957 1 98.25 240 ALA B O 1
ATOM 4133 N N . PRO B 1 241 ? 7.047 36.844 -7.332 1 98.06 241 PRO B N 1
ATOM 4134 C CA . PRO B 1 241 ? 8.07 37.906 -7.406 1 98.06 241 PRO B CA 1
ATOM 4135 C C . PRO B 1 241 ? 8.43 38.469 -6.039 1 98.06 241 PRO B C 1
ATOM 4137 O O . PRO B 1 241 ? 9.586 38.844 -5.801 1 98.06 241 PRO B O 1
ATOM 4140 N N . THR B 1 242 ? 7.465 38.625 -5.148 1 97.62 242 THR B N 1
ATOM 4141 C CA . THR B 1 242 ? 7.746 39.156 -3.822 1 97.62 242 THR B CA 1
ATOM 4142 C C . THR B 1 242 ? 8.664 38.219 -3.043 1 97.62 242 THR B C 1
ATOM 4144 O O . THR B 1 242 ? 9.648 38.656 -2.439 1 97.62 242 THR B O 1
ATOM 4147 N N . GLU B 1 243 ? 8.32 36.938 -3.092 1 97.19 243 GLU B N 1
ATOM 4148 C CA . GLU B 1 243 ? 9.156 35.938 -2.434 1 97.19 243 GLU B CA 1
ATOM 4149 C C . GLU B 1 243 ? 10.562 35.906 -3.029 1 97.19 243 GLU B C 1
ATOM 4151 O O . GLU B 1 243 ? 11.547 35.844 -2.297 1 97.19 243 GLU B O 1
ATOM 4156 N N . ALA B 1 244 ? 10.633 35.969 -4.352 1 97.62 244 ALA B N 1
ATOM 4157 C CA . ALA B 1 244 ? 11.93 35.969 -5.035 1 97.62 244 ALA B CA 1
ATOM 4158 C C . ALA B 1 244 ? 12.773 37.156 -4.582 1 97.62 244 ALA B C 1
ATOM 4160 O O . ALA B 1 244 ? 13.961 37.031 -4.289 1 97.62 244 ALA B O 1
ATOM 4161 N N . GLY B 1 245 ? 12.172 38.281 -4.547 1 97.19 245 GLY B N 1
ATOM 4162 C CA . GLY B 1 245 ? 12.867 39.5 -4.113 1 97.19 245 GLY B CA 1
ATOM 4163 C C . GLY B 1 245 ? 13.398 39.406 -2.695 1 97.19 245 GLY B C 1
ATOM 4164 O O . GLY B 1 245 ? 14.539 39.781 -2.426 1 97.19 245 GLY B O 1
ATOM 4165 N N . LEU B 1 246 ? 12.594 38.938 -1.818 1 95.94 246 LEU B N 1
ATOM 4166 C CA . LEU B 1 246 ? 12.977 38.812 -0.416 1 95.94 246 LEU B CA 1
ATOM 4167 C C . LEU B 1 246 ? 14.117 37.812 -0.246 1 95.94 246 LEU B C 1
ATOM 4169 O O . LEU B 1 246 ? 15.039 38.031 0.538 1 95.94 246 LEU B O 1
ATOM 4173 N N . LEU B 1 247 ? 14.023 36.688 -0.979 1 96.25 247 LEU B N 1
ATOM 4174 C CA . LEU B 1 247 ? 15.094 35.688 -0.926 1 96.25 247 LEU B CA 1
ATOM 4175 C C . LEU B 1 247 ? 16.422 36.281 -1.375 1 96.25 247 LEU B C 1
ATOM 4177 O O . LEU B 1 247 ? 17.438 36.156 -0.679 1 96.25 247 LEU B O 1
ATOM 4181 N N . LEU B 1 248 ? 16.359 36.969 -2.449 1 96 248 LEU B N 1
ATOM 4182 C CA . LEU B 1 248 ? 17.562 37.562 -3.01 1 96 248 LEU B CA 1
ATOM 4183 C C . LEU B 1 248 ? 18.109 38.656 -2.1 1 96 248 LEU B C 1
ATOM 4185 O O . LEU B 1 248 ? 19.328 38.781 -1.931 1 96 248 LEU B O 1
ATOM 4189 N N . GLN B 1 249 ? 17.297 39.406 -1.528 1 95.44 249 GLN B N 1
ATOM 4190 C CA . GLN B 1 249 ? 17.688 40.469 -0.589 1 95.44 249 GLN B CA 1
ATOM 4191 C C . GLN B 1 249 ? 18.391 39.875 0.627 1 95.44 249 GLN B C 1
ATOM 4193 O O . GLN B 1 249 ? 19.281 40.5 1.201 1 95.44 249 GLN B O 1
ATOM 4198 N N . GLN B 1 250 ? 17.984 38.719 0.979 1 92.94 250 GLN B N 1
ATOM 4199 C CA . GLN B 1 250 ? 18.547 38.062 2.143 1 92.94 250 GLN B CA 1
ATOM 4200 C C . GLN B 1 250 ? 19.75 37.219 1.754 1 92.94 250 GLN B C 1
ATOM 4202 O O . GLN B 1 250 ? 20.266 36.438 2.566 1 92.94 250 GLN B O 1
ATOM 4207 N N . GLY B 1 251 ? 20.141 37.25 0.506 1 93.5 251 GLY B N 1
ATOM 4208 C CA . GLY B 1 251 ? 21.328 36.562 0.023 1 93.5 251 GLY B CA 1
ATOM 4209 C C . GLY B 1 251 ? 21.094 35.094 -0.278 1 93.5 251 GLY B C 1
ATOM 4210 O O . GLY B 1 251 ? 22.047 34.312 -0.31 1 93.5 251 GLY B O 1
ATOM 4211 N N . ILE B 1 252 ? 19.906 34.688 -0.381 1 94.31 252 ILE B N 1
ATOM 4212 C CA . ILE B 1 252 ? 19.562 33.312 -0.672 1 94.31 252 ILE B CA 1
ATOM 4213 C C . ILE B 1 252 ? 19.328 33.125 -2.17 1 94.31 252 ILE B C 1
ATOM 4215 O O . ILE B 1 252 ? 18.406 33.75 -2.729 1 94.31 252 ILE B O 1
ATOM 4219 N N . PRO B 1 253 ? 20.141 32.312 -2.793 1 95.62 253 PRO B N 1
ATOM 4220 C CA . PRO B 1 253 ? 19.938 32.094 -4.227 1 95.62 253 PRO B CA 1
ATOM 4221 C C . PRO B 1 253 ? 18.656 31.328 -4.527 1 95.62 253 PRO B C 1
ATOM 4223 O O . PRO B 1 253 ? 18.266 30.453 -3.75 1 95.62 253 PRO B O 1
ATOM 4226 N N . LEU B 1 254 ? 18.078 31.656 -5.629 1 97.62 254 LEU B N 1
ATOM 4227 C CA . LEU B 1 254 ? 16.938 30.875 -6.094 1 97.62 254 LEU B CA 1
ATOM 4228 C C . LEU B 1 254 ? 17.391 29.547 -6.668 1 97.62 254 LEU B C 1
ATOM 4230 O O . LEU B 1 254 ? 18.438 29.469 -7.324 1 97.62 254 LEU B O 1
ATOM 4234 N N . PRO B 1 255 ? 16.641 28.5 -6.402 1 97.69 255 PRO B N 1
ATOM 4235 C CA . PRO B 1 255 ? 17.031 27.219 -6.98 1 97.69 255 PRO B CA 1
ATOM 4236 C C . PRO B 1 255 ? 16.891 27.188 -8.5 1 97.69 255 PRO B C 1
ATOM 4238 O O . PRO B 1 255 ? 16 27.828 -9.062 1 97.69 255 PRO B O 1
ATOM 4241 N N . SER B 1 256 ? 17.766 26.406 -9.125 1 97.38 256 SER B N 1
ATOM 4242 C CA . SER B 1 256 ? 17.734 26.266 -10.578 1 97.38 256 SER B CA 1
ATOM 4243 C C . SER B 1 256 ? 16.734 25.219 -11.023 1 97.38 256 SER B C 1
ATOM 4245 O O . SER B 1 256 ? 16.297 25.203 -12.18 1 97.38 256 SER B O 1
ATOM 4247 N N . ARG B 1 257 ? 16.422 24.328 -10.078 1 97.25 257 ARG B N 1
ATOM 4248 C CA . ARG B 1 257 ? 15.586 23.188 -10.398 1 97.25 257 ARG B CA 1
ATOM 4249 C C . ARG B 1 257 ? 14.648 22.859 -9.242 1 97.25 257 ARG B C 1
ATOM 4251 O O . ARG B 1 257 ? 15.055 22.875 -8.078 1 97.25 257 ARG B O 1
ATOM 4258 N N . LEU B 1 258 ? 13.391 22.688 -9.547 1 97.94 258 LEU B N 1
ATOM 4259 C CA . LEU B 1 258 ? 12.398 22.094 -8.656 1 97.94 258 LEU B CA 1
ATOM 4260 C C . LEU B 1 258 ? 11.75 20.875 -9.305 1 97.94 258 LEU B C 1
ATOM 4262 O O . LEU B 1 258 ? 11.352 20.922 -10.477 1 97.94 258 LEU B O 1
ATOM 4266 N N . ASP B 1 259 ? 11.539 19.797 -8.555 1 97.75 259 ASP B N 1
ATOM 4267 C CA . ASP B 1 259 ? 11.219 18.531 -9.219 1 97.75 259 ASP B CA 1
ATOM 4268 C C . ASP B 1 259 ? 9.766 18.125 -8.953 1 97.75 259 ASP B C 1
ATOM 4270 O O . ASP B 1 259 ? 9.266 17.172 -9.547 1 97.75 259 ASP B O 1
ATOM 4274 N N . ARG B 1 260 ? 9.102 18.844 -8.078 1 98.44 260 ARG B N 1
ATOM 4275 C CA . ARG B 1 260 ? 7.711 18.5 -7.801 1 98.44 260 ARG B CA 1
ATOM 4276 C C . ARG B 1 260 ? 6.973 19.656 -7.145 1 98.44 260 ARG B C 1
ATOM 4278 O O . ARG B 1 260 ? 7.594 20.547 -6.57 1 98.44 260 ARG B O 1
ATOM 4285 N N . VAL B 1 261 ? 5.703 19.672 -7.25 1 98.56 261 VAL B N 1
ATOM 4286 C CA . VAL B 1 261 ? 4.793 20.609 -6.609 1 98.56 261 VAL B CA 1
ATOM 4287 C C . VAL B 1 261 ? 3.627 19.859 -5.973 1 98.56 261 VAL B C 1
ATOM 4289 O O . VAL B 1 261 ? 2.908 19.125 -6.656 1 98.56 261 VAL B O 1
ATOM 4292 N N . TYR B 1 262 ? 3.506 20.016 -4.656 1 98.75 262 TYR B N 1
ATOM 4293 C CA . TYR B 1 262 ? 2.357 19.422 -3.982 1 98.75 262 TYR B CA 1
ATOM 4294 C C . TYR B 1 262 ? 1.094 20.234 -4.234 1 98.75 262 TYR B C 1
ATOM 4296 O O . TYR B 1 262 ? 1.104 21.453 -4.113 1 98.75 262 TYR B O 1
ATOM 4304 N N . VAL B 1 263 ? 0.043 19.562 -4.586 1 98.75 263 VAL B N 1
ATOM 4305 C CA . VAL B 1 263 ? -1.23 20.203 -4.902 1 98.75 263 VAL B CA 1
ATOM 4306 C C . VAL B 1 263 ? -2.209 20 -3.744 1 98.75 263 VAL B C 1
ATOM 4308 O O . VAL B 1 263 ? -2.432 18.875 -3.299 1 98.75 263 VAL B O 1
ATOM 4311 N N . ILE B 1 264 ? -2.828 21.109 -3.281 1 98.81 264 ILE B N 1
ATOM 4312 C CA . ILE B 1 264 ? -3.691 20.984 -2.109 1 98.81 264 ILE B CA 1
ATOM 4313 C C . ILE B 1 264 ? -5.117 21.391 -2.479 1 98.81 264 ILE B C 1
ATOM 4315 O O . ILE B 1 264 ? -5.93 21.688 -1.603 1 98.81 264 ILE B O 1
ATOM 4319 N N . GLU B 1 265 ? -5.484 21.359 -3.721 1 98.62 265 GLU B N 1
ATOM 4320 C CA . GLU B 1 265 ? -6.77 21.844 -4.215 1 98.62 265 GLU B CA 1
ATOM 4321 C C . GLU B 1 265 ? -7.93 21.094 -3.576 1 98.62 265 GLU B C 1
ATOM 4323 O O . GLU B 1 265 ? -8.945 21.688 -3.219 1 98.62 265 GLU B O 1
ATOM 4328 N N . ARG B 1 266 ? -7.84 19.797 -3.439 1 98.56 266 ARG B N 1
ATOM 4329 C CA . ARG B 1 266 ? -8.906 19 -2.834 1 98.56 266 ARG B CA 1
ATOM 4330 C C . ARG B 1 266 ? -9.148 19.422 -1.392 1 98.56 266 ARG B C 1
ATOM 4332 O O . ARG B 1 266 ? -10.305 19.531 -0.961 1 98.56 266 ARG B O 1
ATOM 4339 N N . ALA B 1 267 ? -8.086 19.609 -0.63 1 98.88 267 ALA B N 1
ATOM 4340 C CA . ALA B 1 267 ? -8.203 20.031 0.76 1 98.88 267 ALA B CA 1
ATOM 4341 C C . ALA B 1 267 ? -8.852 21.422 0.852 1 98.88 267 ALA B C 1
ATOM 4343 O O . ALA B 1 267 ? -9.664 21.672 1.746 1 98.88 267 ALA B O 1
ATOM 4344 N N . GLU B 1 268 ? -8.477 22.266 -0.079 1 98.62 268 GLU B N 1
ATOM 4345 C CA . GLU B 1 268 ? -9.094 23.594 -0.121 1 98.62 268 GLU B CA 1
ATOM 4346 C C . GLU B 1 268 ? -10.586 23.5 -0.386 1 98.62 268 GLU B C 1
ATOM 4348 O O . GLU B 1 268 ? -11.391 24.141 0.302 1 98.62 268 GLU B O 1
ATOM 4353 N N . ALA B 1 269 ? -10.914 22.703 -1.305 1 98.44 269 ALA B N 1
ATOM 4354 C CA . ALA B 1 269 ? -12.297 22.609 -1.767 1 98.44 269 ALA B CA 1
ATOM 4355 C C . ALA B 1 269 ? -13.172 21.875 -0.75 1 98.44 269 ALA B C 1
ATOM 4357 O O . ALA B 1 269 ? -14.305 22.297 -0.487 1 98.44 269 ALA B O 1
ATOM 4358 N N . GLU B 1 270 ? -12.688 20.812 -0.138 1 98.5 270 GLU B N 1
ATOM 4359 C CA . GLU B 1 270 ? -13.555 19.922 0.621 1 98.5 270 GLU B CA 1
ATOM 4360 C C . GLU B 1 270 ? -13.422 20.156 2.121 1 98.5 270 GLU B C 1
ATOM 4362 O O . GLU B 1 270 ? -14.375 19.938 2.879 1 98.5 270 GLU B O 1
ATOM 4367 N N . LEU B 1 271 ? -12.242 20.594 2.559 1 98.38 271 LEU B N 1
ATOM 4368 C CA . LEU B 1 271 ? -12.023 20.797 3.99 1 98.38 271 LEU B CA 1
ATOM 4369 C C . LEU B 1 271 ? -12.016 22.266 4.348 1 98.38 271 LEU B C 1
ATOM 4371 O O . LEU B 1 271 ? -12.094 22.641 5.523 1 98.38 271 LEU B O 1
ATOM 4375 N N . GLY B 1 272 ? -11.836 23.156 3.293 1 98.5 272 GLY B N 1
ATOM 4376 C CA . GLY B 1 272 ? -11.648 24.562 3.564 1 98.5 272 GLY B CA 1
ATOM 4377 C C . GLY B 1 272 ? -10.258 24.906 4.066 1 98.5 272 GLY B C 1
ATOM 4378 O O . GLY B 1 272 ? -10.086 25.844 4.852 1 98.5 272 GLY B O 1
ATOM 4379 N N . PHE B 1 273 ? -9.32 24.109 3.725 1 98.81 273 PHE B N 1
ATOM 4380 C CA . PHE B 1 273 ? -7.949 24.312 4.172 1 98.81 273 PHE B CA 1
ATOM 4381 C C . PHE B 1 273 ? -7.285 25.438 3.383 1 98.81 273 PHE B C 1
ATOM 4383 O O . PHE B 1 273 ? -7.133 25.344 2.164 1 98.81 273 PHE B O 1
ATOM 4390 N N . HIS B 1 274 ? -6.93 26.469 4.043 1 98.44 274 HIS B N 1
ATOM 4391 C CA . HIS B 1 274 ? -6.172 27.609 3.518 1 98.44 274 HIS B CA 1
ATOM 4392 C C . HIS B 1 274 ? -4.977 27.922 4.406 1 98.44 274 HIS B C 1
ATOM 4394 O O . HIS B 1 274 ? -5.117 28.625 5.414 1 98.44 274 HIS B O 1
ATOM 4400 N N . PRO B 1 275 ? -3.83 27.406 3.982 1 98.44 275 PRO B N 1
ATOM 4401 C CA . PRO B 1 275 ? -2.672 27.609 4.852 1 98.44 275 PRO B CA 1
ATOM 4402 C C . PRO B 1 275 ? -2.309 29.094 5 1 98.44 275 PRO B C 1
ATOM 4404 O O . PRO B 1 275 ? -2.416 29.859 4.039 1 98.44 275 PRO B O 1
ATOM 4407 N N . ARG B 1 276 ? -1.806 29.484 6.18 1 97.56 276 ARG B N 1
ATOM 4408 C CA . ARG B 1 276 ? -1.504 30.875 6.484 1 97.56 276 ARG B CA 1
ATOM 4409 C C . ARG B 1 276 ? 0.001 31.125 6.512 1 97.56 276 ARG B C 1
ATOM 4411 O O . ARG B 1 276 ? 0.461 32.219 6.25 1 97.56 276 ARG B O 1
ATOM 4418 N N . PHE B 1 277 ? 0.713 30.141 6.816 1 97.5 277 PHE B N 1
ATOM 4419 C CA . PHE B 1 277 ? 2.15 30.281 7.008 1 97.5 277 PHE B CA 1
ATOM 4420 C C . PHE B 1 277 ? 2.916 29.734 5.809 1 97.5 277 PHE B C 1
ATOM 4422 O O . PHE B 1 277 ? 3.711 28.797 5.949 1 97.5 277 PHE B O 1
ATOM 4429 N N . ASN B 1 278 ? 2.744 30.453 4.645 1 97.56 278 ASN B N 1
ATOM 4430 C CA . ASN B 1 278 ? 3.441 30.094 3.412 1 97.56 278 ASN B CA 1
ATOM 4431 C C . ASN B 1 278 ? 4.828 30.734 3.354 1 97.56 278 ASN B C 1
ATOM 4433 O O . ASN B 1 278 ? 5.332 31.234 4.363 1 97.56 278 ASN B O 1
ATOM 4437 N N . ALA B 1 279 ? 5.508 30.641 2.209 1 97.19 279 ALA B N 1
ATOM 4438 C CA . ALA B 1 279 ? 6.871 31.125 2.047 1 97.19 279 ALA B CA 1
ATOM 4439 C C . ALA B 1 279 ? 6.965 32.625 2.383 1 97.19 279 ALA B C 1
ATOM 4441 O O . ALA B 1 279 ? 7.906 33.031 3.057 1 97.19 279 ALA B O 1
ATOM 4442 N N . LEU B 1 280 ? 6.004 33.344 1.963 1 96 280 LEU B N 1
ATOM 4443 C CA . LEU B 1 280 ? 6.031 34.781 2.158 1 96 280 LEU B CA 1
ATOM 4444 C C . LEU B 1 280 ? 6.023 35.156 3.643 1 96 280 LEU B C 1
ATOM 4446 O O . LEU B 1 280 ? 6.816 35.969 4.094 1 96 280 LEU B O 1
ATOM 4450 N N . GLU B 1 281 ? 5.117 34.562 4.387 1 96 281 GLU B N 1
ATOM 4451 C CA . GLU B 1 281 ? 5.012 34.812 5.82 1 96 281 GLU B CA 1
ATOM 4452 C C . GLU B 1 281 ? 6.297 34.438 6.547 1 96 281 GLU B C 1
ATOM 4454 O O . GLU B 1 281 ? 6.715 35.094 7.488 1 96 281 GLU B O 1
ATOM 4459 N N . LEU B 1 282 ? 6.867 33.281 6.105 1 94.81 282 LEU B N 1
ATOM 4460 C CA . LEU B 1 282 ? 8.125 32.875 6.707 1 94.81 282 LEU B CA 1
ATOM 4461 C C . LEU B 1 282 ? 9.227 33.875 6.449 1 94.81 282 LEU B C 1
ATOM 4463 O O . LEU B 1 282 ? 10.008 34.188 7.344 1 94.81 282 LEU B O 1
ATOM 4467 N N . LEU B 1 283 ? 9.281 34.406 5.238 1 94.19 283 LEU B N 1
ATOM 4468 C CA . LEU B 1 283 ? 10.336 35.344 4.828 1 94.19 283 LEU B CA 1
ATOM 4469 C C . LEU B 1 283 ? 10.156 36.719 5.477 1 94.19 283 LEU B C 1
ATOM 4471 O O . LEU B 1 283 ? 11.133 37.406 5.719 1 94.19 283 LEU B O 1
ATOM 4475 N N . ARG B 1 284 ? 8.867 37.062 5.801 1 91.69 284 ARG B N 1
ATOM 4476 C CA . ARG B 1 284 ? 8.594 38.375 6.406 1 91.69 284 ARG B CA 1
ATOM 4477 C C . ARG B 1 284 ? 8.82 38.344 7.914 1 91.69 284 ARG B C 1
ATOM 4479 O O . ARG B 1 284 ? 9.031 39.375 8.547 1 91.69 284 ARG B O 1
ATOM 4486 N N . ASP B 1 285 ? 8.391 37.219 8.648 1 78.12 285 ASP B N 1
ATOM 4487 C CA . ASP B 1 285 ? 8.516 37.125 10.094 1 78.12 285 ASP B CA 1
ATOM 4488 C C . ASP B 1 285 ? 9.961 37.344 10.547 1 78.12 285 ASP B C 1
ATOM 4490 O O . ASP B 1 285 ? 10.273 37.188 11.734 1 78.12 285 ASP B O 1
ATOM 4494 N N . GLU B 1 286 ? 10.922 37.844 9.57 1 52.91 286 GLU B N 1
ATOM 4495 C CA . GLU B 1 286 ? 12.164 38.375 10.102 1 52.91 286 GLU B CA 1
ATOM 4496 C C . GLU B 1 286 ? 11.961 39.812 10.609 1 52.91 286 GLU B C 1
ATOM 4498 O O . GLU B 1 286 ? 11.086 40.531 10.125 1 52.91 286 GLU B O 1
#

Sequence (572 aa):
MSHVGSIRRVLVTGSSGRLGGEICRQLSGEYQVTGLDTAPGPFTQVIGSVDDRALVFAQVARVDAVIHVASLHAPHREVLPKSRFVDVNVQGALHLLEAAAKHRCQRFVYTSTTSVYGRAMEPRADAAIWVTEELAPGPRDIYDVTKLAAEQLCWLVHEETGLPVITLRTARFYPQPRELMAIHRLHRGLDVRDCAWAHRLALESPVPFGLYNISARSPFRREDLTELLHDASAVIRRRAPTEAGLLLQQGIPLPSRLDRVYVIERAEAELGFHPRFNALELLRDEMSHVGSIRRVLVTGSSGRLGGEICRQLSGEYQVTGLDTAPGPFTQVIGSVDDRALVFAQVARVDAVIHVASLHAPHREVLPKSRFVDVNVQGALHLLEAAAKHRCQRFVYTSTTSVYGRAMEPRADAAIWVTEELAPGPRDIYDVTKLAAEQLCWLVHEETGLPVITLRTARFYPQPRELMAIHRLHRGLDVRDCAWAHRLALESPVPFGLYNISARSPFRREDLTELLHDASAVIRRRAPTEAGLLLQQGIPLPSRLDRVYVIERAEAELGFHPRFNALELLRDE

Nearest PDB structures (foldseek):
  8shh-assembly1_B  TM=7.085E-01  e=4.584E-17  Micromonospora carbonacea
  6wjb-assembly1_A  TM=7.373E-01  e=6.774E-16  Pseudomonas protegens Pf-5
  6nbr-assembly1_C  TM=6.931E-01  e=9.417E-15  Piper methysticum
  3vvb-assembly1_A  TM=7.861E-01  e=7.330E-10  Staphylococcus aureus subsp. aureus Mu50
  4j2o-assembly1_D  TM=6.474E-01  e=3.111E-10  Acinetobacter baumannii D1279779

Secondary structure (DSSP, 8-state):
--------EEEEESTTSHHHHHHHHHHTTTSEEEEEESS--TT--EE--TT-HHHHHHHHTT-SEEEE-----HHHHTTS-HHHHIIIIIIHHHHHHHHHHHTT-SEEEEEEEGGGGGGGGS--SSS-EEE-TTSPP---SHHHHHHHHHHHHHHHHHHHH---EEEEEEPB-S---HHHHHHHTTTTB--HHHHHHHHHHHHH---SEEEEEE-PPP---GGGHHHHHHHHHHHHHHH-HHHHHHHHHTTPPPPS---EEE--HHHHHHH----S--HHHHHH--/--------EEEEESTTSHHHHHHHHHHTTTSEEEEEESS--TT--EE--TT-HHHHHHHHTT-SEEEE-----HHHHTTS-HHHHIIIIIIHHHHHHHHHHHTT-SEEEEEEEGGGGGGGGS--SSS-EEE-TTSPP---SHHHHHHHHHHHHHHHHHHHH---EEEEEEPB-S---HHHHHHHTTTTB--HHHHHHHHHHHHH---SEEEEEE-PPP---GGGHHHHHHHHHHHHHHH-HHHHHHHHHTTPPPPS---EEE--HHHHHHH----S--HHHHHH--

Radius of gyration: 25.92 Å; Cα contacts (8 Å, |Δi|>4): 1246; chains: 2; bounding box: 63×76×62 Å

Organism: Cystobacter fuscus (strain ATCC 25194 / DSM 2262 / NBRC 100088 / M29) (NCBI:txid1242864)

Solvent-accessible surface area (backbone atoms only — not comparable to full-atom values): 29137 Å² total; per-residue (Å²): 125,81,73,74,71,78,78,43,31,33,36,30,30,21,10,50,40,75,56,27,34,47,32,48,61,71,40,51,85,76,33,51,69,44,13,29,12,75,50,83,37,99,50,33,78,40,79,44,53,53,56,37,51,68,60,37,39,60,56,40,66,72,31,32,27,38,38,45,52,53,63,65,46,75,81,42,60,81,76,45,60,69,67,55,39,44,41,38,29,29,46,11,44,49,36,48,50,52,29,34,48,75,58,60,26,71,28,37,38,40,60,47,44,49,60,25,28,36,63,59,53,51,58,86,60,88,28,25,31,80,42,45,84,81,56,61,66,27,53,72,44,68,52,24,38,23,46,46,42,30,51,50,48,51,52,41,48,24,73,74,66,64,36,26,32,36,38,36,23,35,34,55,51,68,94,57,62,63,72,55,47,35,56,31,10,43,28,54,10,29,38,50,69,42,52,27,48,48,51,53,35,56,66,69,42,86,69,51,66,49,76,30,41,43,47,23,64,43,63,74,54,83,89,44,24,43,46,22,41,68,37,19,40,62,49,39,48,71,54,35,43,68,50,44,51,52,35,50,73,71,70,41,80,72,53,56,57,40,51,48,34,52,44,42,64,63,27,34,73,75,52,62,50,71,64,74,61,27,30,56,49,59,67,55,77,105,125,82,75,73,73,78,79,44,30,34,35,31,31,21,9,49,41,76,53,27,34,47,34,48,62,71,39,50,83,77,32,51,68,44,14,29,12,74,47,83,37,100,50,33,78,40,79,46,54,54,58,38,50,68,61,38,40,59,57,43,67,71,32,33,26,38,38,43,50,53,63,64,46,75,82,41,60,81,76,44,61,69,67,54,38,42,41,38,28,29,46,10,44,49,36,48,50,52,29,33,48,75,58,60,26,71,29,36,37,40,58,46,43,49,60,26,28,36,61,59,53,51,60,87,60,88,30,24,30,79,43,46,82,79,57,62,66,27,53,72,45,68,52,24,40,24,44,47,40,29,52,48,49,50,52,41,49,23,73,74,68,64,37,26,32,36,38,35,22,35,35,54,51,69,94,60,60,65,72,55,46,34,57,32,10,43,25,54,10,28,36,50,70,41,53,26,47,46,50,53,36,55,66,68,42,86,68,52,66,48,75,30,39,44,47,23,63,44,65,73,56,82,88,44,24,44,47,23,41,70,36,19,42,61,49,39,48,70,56,35,43,68,51,42,50,53,36,50,73,71,70,40,78,70,54,55,56,41,51,49,34,51,44,40,63,66,27,33,73,74,51,63,50,71,65,72,60,26,29,56,49,59,67,54,78,104

InterPro domains:
  IPR001509 NAD-dependent epimerase/dehydratase [PF01370] (10-174)
  IPR036291 NAD(P)-binding domain superfamily [SSF51735] (9-285)
  IPR050177 Bifunctional lipid A modification and metabolic enzymes [PTHR43245] (9-284)